Protein AF-0000000076988527 (afdb_homodimer)

Structure (mmCIF, N/CA/C/O backbone):
data_AF-0000000076988527-model_v1
#
loop_
_entity.id
_entity.type
_entity.pdbx_description
1 polymer 'Carbonic anhydrase'
#
loop_
_atom_site.group_PDB
_atom_site.id
_atom_site.type_symbol
_atom_site.label_atom_id
_atom_site.label_alt_id
_atom_site.label_comp_id
_atom_site.label_asym_id
_atom_site.label_entity_id
_atom_site.label_seq_id
_atom_site.pdbx_PDB_ins_code
_atom_site.Cartn_x
_atom_site.Cartn_y
_atom_site.Cartn_z
_atom_site.occupancy
_atom_site.B_iso_or_equiv
_atom_site.auth_seq_id
_atom_site.auth_comp_id
_atom_site.auth_asym_id
_atom_site.auth_atom_id
_atom_site.pdbx_PDB_model_num
ATOM 1 N N . MET A 1 1 ? -34.594 -33.812 32.5 1 20.56 1 MET A N 1
ATOM 2 C CA . MET A 1 1 ? -35.312 -34.75 31.609 1 20.56 1 MET A CA 1
ATOM 3 C C . MET A 1 1 ? -36.406 -34.031 30.828 1 20.56 1 MET A C 1
ATOM 5 O O . MET A 1 1 ? -37.531 -34.5 30.75 1 20.56 1 MET A O 1
ATOM 9 N N . PHE A 1 2 ? -36.219 -32.719 30.531 1 19.53 2 PHE A N 1
ATOM 10 C CA . PHE A 1 2 ? -37.312 -31.797 30.266 1 19.53 2 PHE A CA 1
ATOM 11 C C . PHE A 1 2 ? -37.906 -32.031 28.875 1 19.53 2 PHE A C 1
ATOM 13 O O . PHE A 1 2 ? -37.344 -31.578 27.875 1 19.53 2 PHE A O 1
ATOM 20 N N . LYS A 1 3 ? -38.656 -33.125 28.625 1 19.64 3 LYS A N 1
ATOM 21 C CA . LYS A 1 3 ? -39.031 -33.781 27.391 1 19.64 3 LYS A CA 1
ATOM 22 C C . LYS A 1 3 ? -40.219 -33.094 26.734 1 19.64 3 LYS A C 1
ATOM 24 O O . LYS A 1 3 ? -40.844 -33.656 25.812 1 19.64 3 LYS A O 1
ATOM 29 N N . THR A 1 4 ? -40.438 -31.766 26.969 1 20.11 4 THR A N 1
ATOM 30 C CA . THR A 1 4 ? -41.844 -31.453 26.672 1 20.11 4 THR A CA 1
ATOM 31 C C . THR A 1 4 ? -42.094 -31.594 25.172 1 20.11 4 THR A C 1
ATOM 33 O O . THR A 1 4 ? -41.344 -31.094 24.344 1 20.11 4 THR A O 1
ATOM 36 N N . ASN A 1 5 ? -43.125 -32.281 24.703 1 17.91 5 ASN A N 1
ATOM 37 C CA . ASN A 1 5 ? -43.688 -33.188 23.688 1 17.91 5 ASN A CA 1
ATOM 38 C C . ASN A 1 5 ? -44.469 -32.406 22.609 1 17.91 5 ASN A C 1
ATOM 40 O O . ASN A 1 5 ? -44.562 -32.844 21.469 1 17.91 5 ASN A O 1
ATOM 44 N N . PRO A 1 6 ? -45.188 -31.234 22.797 1 19.89 6 PRO A N 1
ATOM 45 C CA . PRO A 1 6 ? -46.531 -31.516 22.266 1 19.89 6 PRO A CA 1
ATOM 46 C C . PRO A 1 6 ? -46.594 -31.391 20.75 1 19.89 6 PRO A C 1
ATOM 48 O O . PRO A 1 6 ? -45.812 -30.625 20.156 1 19.89 6 PRO A O 1
ATOM 51 N N . VAL A 1 7 ? -47.406 -32.188 20 1 18.95 7 VAL A N 1
ATOM 52 C CA . VAL A 1 7 ? -47.594 -32.875 18.719 1 18.95 7 VAL A CA 1
ATOM 53 C C . VAL A 1 7 ? -48.438 -32 17.797 1 18.95 7 VAL A C 1
ATOM 55 O O . VAL A 1 7 ? -48.188 -31.938 16.594 1 18.95 7 VAL A O 1
ATOM 58 N N . PRO A 1 8 ? -49.469 -31.156 18.234 1 17.61 8 PRO A N 1
ATOM 59 C CA . PRO A 1 8 ? -50.656 -31.609 17.5 1 17.61 8 PRO A CA 1
ATOM 60 C C . PRO A 1 8 ? -50.688 -31.125 16.047 1 17.61 8 PRO A C 1
ATOM 62 O O . PRO A 1 8 ? -50.062 -30.109 15.727 1 17.61 8 PRO A O 1
ATOM 65 N N . ARG A 1 9 ? -51.531 -31.75 15.094 1 17.02 9 ARG A N 1
ATOM 66 C CA . ARG A 1 9 ? -51.781 -32.25 13.75 1 17.02 9 ARG A CA 1
ATOM 67 C C . ARG A 1 9 ? -52.594 -31.266 12.93 1 17.02 9 ARG A C 1
ATOM 69 O O . ARG A 1 9 ? -52.531 -31.25 11.695 1 17.02 9 ARG A O 1
ATOM 76 N N . SER A 1 10 ? -53.5 -30.422 13.484 1 15.53 10 SER A N 1
ATOM 77 C CA . SER A 1 10 ? -54.781 -30.609 12.797 1 15.53 10 SER A CA 1
ATOM 78 C C . SER A 1 10 ? -54.75 -30.016 11.398 1 15.53 10 SER A C 1
ATOM 80 O O . SER A 1 10 ? -53.906 -29.188 11.094 1 15.53 10 SER A O 1
ATOM 82 N N . LEU A 1 11 ? -56.031 -29.688 10.789 1 15.75 11 LEU A N 1
ATOM 83 C CA . LEU A 1 11 ? -56.938 -30.141 9.758 1 15.75 11 LEU A CA 1
ATOM 84 C C . LEU A 1 11 ? -57 -29.172 8.586 1 15.75 11 LEU A C 1
ATOM 86 O O . LEU A 1 11 ? -56.844 -29.562 7.43 1 15.75 11 LEU A O 1
ATOM 90 N N . LEU A 1 12 ? -57.781 -28.031 8.648 1 15.88 12 LEU A N 1
ATOM 91 C CA . LEU A 1 12 ? -59 -28.016 7.848 1 15.88 12 LEU A CA 1
ATOM 92 C C . LEU A 1 12 ? -58.719 -27.484 6.445 1 15.88 12 LEU A C 1
ATOM 94 O O . LEU A 1 12 ? -57.75 -26.75 6.242 1 15.88 12 LEU A O 1
ATOM 98 N N . SER A 1 13 ? -59.812 -27.375 5.578 1 15.33 13 SER A N 1
ATOM 99 C CA . SER A 1 13 ? -60.406 -27.797 4.312 1 15.33 13 SER A CA 1
ATOM 100 C C . SER A 1 13 ? -60.281 -26.703 3.258 1 15.33 13 SER A C 1
ATOM 102 O O . SER A 1 13 ? -59.812 -26.938 2.15 1 15.33 13 SER A O 1
ATOM 104 N N . THR A 1 14 ? -61.188 -25.672 3.287 1 15.52 14 THR A N 1
ATOM 105 C CA . THR A 1 14 ? -62.219 -25.656 2.25 1 15.52 14 THR A CA 1
ATOM 106 C C . THR A 1 14 ? -61.688 -25 0.979 1 15.52 14 THR A C 1
ATOM 108 O O . THR A 1 14 ? -60.688 -24.281 1.014 1 15.52 14 THR A O 1
ATOM 111 N N . ALA A 1 15 ? -62.656 -24.109 0.293 1 15.74 15 ALA A N 1
ATOM 112 C CA . ALA A 1 15 ? -63.438 -24.172 -0.943 1 15.74 15 ALA A CA 1
ATOM 113 C C . ALA A 1 15 ? -62.75 -23.359 -2.053 1 15.74 15 ALA A C 1
ATOM 115 O O . ALA A 1 15 ? -61.938 -22.469 -1.778 1 15.74 15 ALA A O 1
ATOM 116 N N . ARG A 1 16 ? -63.469 -23.203 -3.262 1 14.96 16 ARG A N 1
ATOM 117 C CA . ARG A 1 16 ? -63.469 -23.469 -4.699 1 14.96 16 ARG A CA 1
ATOM 118 C C . ARG A 1 16 ? -63.156 -22.188 -5.477 1 14.96 16 ARG A C 1
ATOM 120 O O . ARG A 1 16 ? -62.469 -22.219 -6.5 1 14.96 16 ARG A O 1
ATOM 127 N N . ILE A 1 17 ? -63.719 -20.969 -5.137 1 16.64 17 ILE A N 1
ATOM 128 C CA . ILE A 1 17 ? -64.562 -20.484 -6.23 1 16.64 17 ILE A CA 1
ATOM 129 C C . ILE A 1 17 ? -63.688 -19.969 -7.363 1 16.64 17 ILE A C 1
ATOM 131 O O . ILE A 1 17 ? -62.656 -19.312 -7.113 1 16.64 17 ILE A O 1
ATOM 135 N N . LEU A 1 18 ? -64.25 -19.969 -8.602 1 15.98 18 LEU A N 1
ATOM 136 C CA . LEU A 1 18 ? -64 -20.172 -10.023 1 15.98 18 LEU A CA 1
ATOM 137 C C . LEU A 1 18 ? -63.594 -18.875 -10.695 1 15.98 18 LEU A C 1
ATOM 139 O O . LEU A 1 18 ? -62.781 -18.875 -11.633 1 15.98 18 LEU A O 1
ATOM 143 N N . SER A 1 19 ? -64.125 -17.703 -10.242 1 15.97 19 SER A N 1
ATOM 144 C CA . SER A 1 19 ? -64.812 -17.062 -11.383 1 15.97 19 SER A CA 1
ATOM 145 C C . SER A 1 19 ? -63.781 -16.609 -12.414 1 15.97 19 SER A C 1
ATOM 147 O O . SER A 1 19 ? -62.594 -16.469 -12.094 1 15.97 19 SER A O 1
ATOM 149 N N . ARG A 1 20 ? -64.375 -15.898 -13.469 1 16.12 20 ARG A N 1
ATOM 150 C CA . ARG A 1 20 ? -64.5 -15.82 -14.922 1 16.12 20 ARG A CA 1
ATOM 151 C C . ARG A 1 20 ? -63.406 -14.914 -15.492 1 16.12 20 ARG A C 1
ATOM 153 O O . ARG A 1 20 ? -62.812 -14.102 -14.766 1 16.12 20 ARG A O 1
ATOM 160 N N . THR A 1 21 ? -63.562 -14.648 -16.75 1 16.36 21 THR A N 1
ATOM 161 C CA . THR A 1 21 ? -62.906 -14.727 -18.047 1 16.36 21 THR A CA 1
ATOM 162 C C . THR A 1 21 ? -62.344 -13.367 -18.453 1 16.36 21 THR A C 1
ATOM 164 O O . THR A 1 21 ? -61.312 -13.289 -19.125 1 16.36 21 THR A O 1
ATOM 167 N N . SER A 1 22 ? -62.938 -12.188 -17.984 1 17.03 22 SER A N 1
ATOM 168 C CA . SER A 1 22 ? -63.219 -11.422 -19.188 1 17.03 22 SER A CA 1
ATOM 169 C C . SER A 1 22 ? -61.938 -10.938 -19.875 1 17.03 22 SER A C 1
ATOM 171 O O . SER A 1 22 ? -60.906 -10.75 -19.203 1 17.03 22 SER A O 1
ATOM 173 N N . SER A 1 23 ? -62.125 -10.547 -21.156 1 16.53 23 SER A N 1
ATOM 174 C CA . SER A 1 23 ? -61.5 -10.602 -22.484 1 16.53 23 SER A CA 1
ATOM 175 C C . SER A 1 23 ? -60.594 -9.422 -22.719 1 16.53 23 SER A C 1
ATOM 177 O O . SER A 1 23 ? -59.5 -9.578 -23.25 1 16.53 23 SER A O 1
ATOM 179 N N . SER A 1 24 ? -61 -8.117 -22.484 1 18.42 24 SER A N 1
ATOM 180 C CA . SER A 1 24 ? -61 -7.355 -23.734 1 18.42 24 SER A CA 1
ATOM 181 C C . SER A 1 24 ? -59.594 -6.898 -24.094 1 18.42 24 SER A C 1
ATOM 183 O O . SER A 1 24 ? -58.75 -6.754 -23.219 1 18.42 24 SER A O 1
ATOM 185 N N . SER A 1 25 ? -59.344 -6.703 -25.422 1 18.23 25 SER A N 1
ATOM 186 C CA . SER A 1 25 ? -58.281 -6.727 -26.422 1 18.23 25 SER A CA 1
ATOM 187 C C . SER A 1 25 ? -57.531 -5.395 -26.484 1 18.23 25 SER A C 1
ATOM 189 O O . SER A 1 25 ? -56.531 -5.266 -27.172 1 18.23 25 SER A O 1
ATOM 191 N N . PRO A 1 26 ? -57.625 -4.457 -25.516 1 19.92 26 PRO A N 1
ATOM 192 C CA . PRO A 1 26 ? -57.469 -3.225 -26.297 1 19.92 26 PRO A CA 1
ATOM 193 C C . PRO A 1 26 ? -56.156 -3.174 -27.078 1 19.92 26 PRO A C 1
ATOM 195 O O . PRO A 1 26 ? -55.188 -3.855 -26.734 1 19.92 26 PRO A O 1
ATOM 198 N N . SER A 1 27 ? -56.25 -2.346 -28.219 1 18.64 27 SER A N 1
ATOM 199 C CA . SER A 1 27 ? -55.594 -2.068 -29.484 1 18.64 27 SER A CA 1
ATOM 200 C C . SER A 1 27 ? -54.219 -1.426 -29.266 1 18.64 27 SER A C 1
ATOM 202 O O . SER A 1 27 ? -53.969 -0.836 -28.219 1 18.64 27 SER A O 1
ATOM 204 N N . THR A 1 28 ? -53.344 -1.583 -30.312 1 19.73 28 THR A N 1
ATOM 205 C CA . THR A 1 28 ? -51.938 -1.658 -30.688 1 19.73 28 THR A CA 1
ATOM 206 C C . THR A 1 28 ? -51.375 -0.263 -30.906 1 19.73 28 THR A C 1
ATOM 208 O O . THR A 1 28 ? -50.156 -0.102 -31.062 1 19.73 28 THR A O 1
ATOM 211 N N . THR A 1 29 ? -52 0.933 -30.516 1 20.11 29 THR A N 1
ATOM 212 C CA . THR A 1 29 ? -51.594 1.941 -31.469 1 20.11 29 THR A CA 1
ATOM 213 C C . THR A 1 29 ? -50.094 2.182 -31.375 1 20.11 29 THR A C 1
ATOM 215 O O . THR A 1 29 ? -49.562 2.355 -30.281 1 20.11 29 THR A O 1
ATOM 218 N N . THR A 1 30 ? -49.375 1.992 -32.5 1 20.31 30 THR A N 1
ATOM 219 C CA . THR A 1 30 ? -47.969 1.9 -32.906 1 20.31 30 THR A CA 1
ATOM 220 C C . THR A 1 30 ? -47.312 3.283 -32.938 1 20.31 30 THR A C 1
ATOM 222 O O . THR A 1 30 ? -46.094 3.404 -33.125 1 20.31 30 THR A O 1
ATOM 225 N N . SER A 1 31 ? -47.656 4.312 -32.125 1 19.98 31 SER A N 1
ATOM 226 C CA . SER A 1 31 ? -47.188 5.562 -32.719 1 19.98 31 SER A CA 1
ATOM 227 C C . SER A 1 31 ? -45.688 5.539 -32.969 1 19.98 31 SER A C 1
ATOM 229 O O . SER A 1 31 ? -44.938 4.977 -32.156 1 19.98 31 SER A O 1
ATOM 231 N N . PRO A 1 32 ? -45.188 5.957 -34.219 1 21.27 32 PRO A N 1
ATOM 232 C CA . PRO A 1 32 ? -43.906 5.879 -34.938 1 21.27 32 PRO A CA 1
ATOM 233 C C . PRO A 1 32 ? -42.844 6.828 -34.375 1 21.27 32 PRO A C 1
ATOM 235 O O . PRO A 1 32 ? -41.688 6.742 -34.75 1 21.27 32 PRO A O 1
ATOM 238 N N . PHE A 1 33 ? -43 7.695 -33.375 1 21.27 33 PHE A N 1
ATOM 239 C CA . PHE A 1 33 ? -42.25 8.938 -33.562 1 21.27 33 PHE A CA 1
ATOM 240 C C . PHE A 1 33 ? -40.75 8.68 -33.5 1 21.27 33 PHE A C 1
ATOM 242 O O . PHE A 1 33 ? -40.219 8.289 -32.438 1 21.27 33 PHE A O 1
ATOM 249 N N . LEU A 1 34 ? -40.094 8.367 -34.625 1 21.02 34 LEU A N 1
ATOM 250 C CA . LEU A 1 34 ? -38.656 8.086 -34.812 1 21.02 34 LEU A CA 1
ATOM 251 C C . LEU A 1 34 ? -37.812 9.336 -34.562 1 21.02 34 LEU A C 1
ATOM 253 O O . LEU A 1 34 ? -36.719 9.469 -35.125 1 21.02 34 LEU A O 1
ATOM 257 N N . SER A 1 35 ? -38.25 10.43 -33.875 1 20.62 35 SER A N 1
ATOM 258 C CA . SER A 1 35 ? -37.531 11.641 -34.25 1 20.62 35 SER A CA 1
ATOM 259 C C . SER A 1 35 ? -36.031 11.461 -34.094 1 20.62 35 SER A C 1
ATOM 261 O O . SER A 1 35 ? -35.594 10.57 -33.344 1 20.62 35 SER A O 1
ATOM 263 N N . CYS A 1 36 ? -35.188 12.391 -34.875 1 22.78 36 CYS A N 1
ATOM 264 C CA . CYS A 1 36 ? -33.875 12.703 -35.438 1 22.78 36 CYS A CA 1
ATOM 265 C C . CYS A 1 36 ? -32.906 13.07 -34.344 1 22.78 36 CYS A C 1
ATOM 267 O O . CYS A 1 36 ? -33.094 14.055 -33.625 1 22.78 36 CYS A O 1
ATOM 269 N N . ILE A 1 37 ? -32.375 12.195 -33.562 1 22.66 37 ILE A N 1
ATOM 270 C CA . ILE A 1 37 ? -31.438 12.578 -32.531 1 22.66 37 ILE A CA 1
ATOM 271 C C . ILE A 1 37 ? -30.25 13.312 -33.156 1 22.66 37 ILE A C 1
ATOM 273 O O . ILE A 1 37 ? -29.625 12.797 -34.094 1 22.66 37 ILE A O 1
ATOM 277 N N . PRO A 1 38 ? -30.312 14.703 -33.188 1 23.66 38 PRO A N 1
ATOM 278 C CA . PRO A 1 38 ? -29.203 15.445 -33.781 1 23.66 38 PRO A CA 1
ATOM 279 C C . PRO A 1 38 ? -27.844 14.922 -33.344 1 23.66 38 PRO A C 1
ATOM 281 O O . PRO A 1 38 ? -27.719 14.352 -32.25 1 23.66 38 PRO A O 1
ATOM 284 N N . HIS A 1 39 ? -26.984 14.594 -34.344 1 24.59 39 HIS A N 1
ATOM 285 C CA . HIS A 1 39 ? -25.609 14.148 -34.25 1 24.59 39 HIS A CA 1
ATOM 286 C C . HIS A 1 39 ? -24.719 15.188 -33.562 1 24.59 39 HIS A C 1
ATOM 288 O O . HIS A 1 39 ? -24.578 16.297 -34.062 1 24.59 39 HIS A O 1
ATOM 294 N N . VAL A 1 40 ? -24.953 15.461 -32.281 1 21.66 40 VAL A N 1
ATOM 295 C CA . VAL A 1 40 ? -24 16.391 -31.688 1 21.66 40 VAL A CA 1
ATOM 296 C C . VAL A 1 40 ? -22.578 16 -32.062 1 21.66 40 VAL A C 1
ATOM 298 O O . VAL A 1 40 ? -22.156 14.859 -31.828 1 21.66 40 VAL A O 1
ATOM 301 N N . VAL A 1 41 ? -22 16.719 -33.062 1 22.09 41 VAL A N 1
ATOM 302 C CA . VAL A 1 41 ? -20.594 16.688 -33.469 1 22.09 41 VAL A CA 1
ATOM 303 C C . VAL A 1 41 ? -19.688 16.953 -32.281 1 22.09 41 VAL A C 1
ATOM 305 O O . VAL A 1 41 ? -19.781 18.016 -31.641 1 22.09 41 VAL A O 1
ATOM 308 N N . HIS A 1 42 ? -19.453 15.969 -31.453 1 22.38 42 HIS A N 1
ATOM 309 C CA .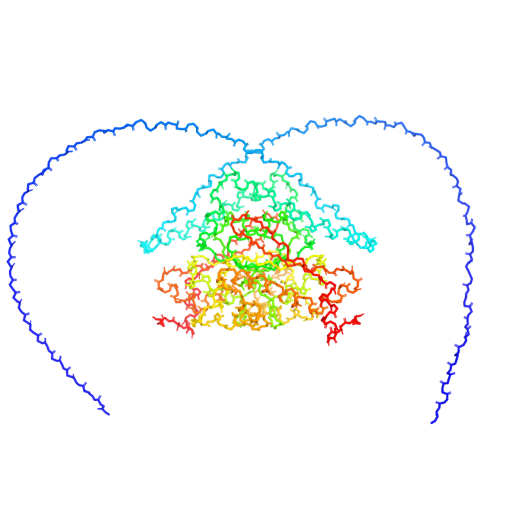 HIS A 1 42 ? -18.484 16.109 -30.375 1 22.38 42 HIS A CA 1
ATOM 310 C C . HIS A 1 42 ? -17.141 16.625 -30.922 1 22.38 42 HIS A C 1
ATOM 312 O O . HIS A 1 42 ? -16.562 16 -31.812 1 22.38 42 HIS A O 1
ATOM 318 N N . ARG A 1 43 ? -16.984 17.969 -30.969 1 21.81 43 ARG A N 1
ATOM 319 C CA . ARG A 1 43 ? -15.664 18.547 -31.219 1 21.81 43 ARG A CA 1
ATOM 320 C C . ARG A 1 43 ? -14.594 17.875 -30.375 1 21.81 43 ARG A C 1
ATOM 322 O O . ARG A 1 43 ? -14.75 17.766 -29.156 1 21.81 43 ARG A O 1
ATOM 329 N N . GLN A 1 44 ? -13.82 17.062 -30.969 1 22.45 44 GLN A N 1
ATOM 330 C CA . GLN A 1 44 ? -12.633 16.375 -30.453 1 22.45 44 GLN A CA 1
ATOM 331 C C . GLN A 1 44 ? -11.617 17.391 -29.922 1 22.45 44 GLN A C 1
ATOM 333 O O . GLN A 1 44 ? -10.992 18.109 -30.688 1 22.45 44 GLN A O 1
ATOM 338 N N . GLN A 1 45 ? -11.969 18.25 -28.969 1 22.39 45 GLN A N 1
ATOM 339 C CA . GLN A 1 45 ? -10.828 19.062 -28.531 1 22.39 45 GLN A CA 1
ATOM 340 C C . GLN A 1 45 ? -9.633 18.172 -28.203 1 22.39 45 GLN A C 1
ATOM 342 O O . GLN A 1 45 ? -9.758 17.188 -27.469 1 22.39 45 GLN A O 1
ATOM 347 N N . THR A 1 46 ? -8.641 18.188 -29 1 24.95 46 THR A N 1
ATOM 348 C CA . THR A 1 46 ? -7.273 17.688 -28.906 1 24.95 46 THR A CA 1
ATOM 349 C C . THR A 1 46 ? -6.625 18.141 -27.594 1 24.95 46 THR A C 1
ATOM 351 O O . THR A 1 46 ? -6.414 19.344 -27.375 1 24.95 46 THR A O 1
ATOM 354 N N . LEU A 1 47 ? -7.145 17.625 -26.5 1 25.34 47 LEU A N 1
ATOM 355 C CA . LEU A 1 47 ? -6.328 17.953 -25.344 1 25.34 47 LEU A CA 1
ATOM 356 C C . LEU A 1 47 ? -4.852 17.688 -25.625 1 25.34 47 LEU A C 1
ATOM 358 O O . LEU A 1 47 ? -4.48 16.594 -26.031 1 25.34 47 LEU A O 1
ATOM 362 N N . SER A 1 48 ? -4.145 18.688 -25.984 1 24.34 48 SER A N 1
ATOM 363 C CA . SER A 1 48 ? -2.691 18.797 -26.047 1 24.34 48 SER A CA 1
ATOM 364 C C . SER A 1 48 ? -2.037 18.219 -24.797 1 24.34 48 SER A C 1
ATOM 366 O O . SER A 1 48 ? -2.215 18.766 -23.703 1 24.34 48 SER A O 1
ATOM 368 N N . PHE A 1 49 ? -2.127 16.906 -24.719 1 25.88 49 PHE A N 1
ATOM 369 C CA . PHE A 1 49 ? -1.249 16.375 -23.672 1 25.88 49 PHE A CA 1
ATOM 370 C C . PHE A 1 49 ? 0.175 16.891 -23.859 1 25.88 49 PHE A C 1
ATOM 372 O O . PHE A 1 49 ? 0.765 16.734 -24.938 1 25.88 49 PHE A O 1
ATOM 379 N N . SER A 1 50 ? 0.59 17.891 -23.266 1 25.41 50 SER A N 1
ATOM 380 C CA . SER A 1 50 ? 1.979 18.344 -23.203 1 25.41 50 SER A CA 1
ATOM 381 C C . SER A 1 50 ? 2.928 17.172 -22.984 1 25.41 50 SER A C 1
ATOM 383 O O . SER A 1 50 ? 2.631 16.25 -22.219 1 25.41 50 SER A O 1
ATOM 385 N N . LYS A 1 51 ? 3.664 16.828 -24.016 1 27.27 51 LYS A N 1
ATOM 386 C CA . LYS A 1 51 ? 4.852 15.977 -24.016 1 27.27 51 LYS A CA 1
ATOM 387 C C . LYS A 1 51 ? 5.652 16.141 -22.734 1 27.27 51 LYS A C 1
ATOM 389 O O . LYS A 1 51 ? 6.332 17.141 -22.531 1 27.27 51 LYS A O 1
ATOM 394 N N . VAL A 1 52 ? 5.133 15.688 -21.656 1 26.42 52 VAL A N 1
ATOM 395 C CA . VAL A 1 52 ? 6.082 15.594 -20.562 1 26.42 52 VAL A CA 1
ATOM 396 C C . VAL A 1 52 ? 7.336 14.852 -21.016 1 26.42 52 VAL A C 1
ATOM 398 O O . VAL A 1 52 ? 7.258 13.703 -21.453 1 26.42 52 VAL A O 1
ATOM 401 N N . THR A 1 53 ? 8.297 15.477 -21.531 1 27.44 53 THR A N 1
ATOM 402 C CA . THR A 1 53 ? 9.664 15.023 -21.766 1 27.44 53 THR A CA 1
ATOM 403 C C . THR A 1 53 ? 10.102 14.047 -20.672 1 27.44 53 THR A C 1
ATOM 405 O O . THR A 1 53 ? 10.031 14.359 -19.484 1 27.44 53 THR A O 1
ATOM 408 N N . THR A 1 54 ? 9.875 12.828 -20.969 1 29.88 54 THR A N 1
ATOM 409 C CA . THR A 1 54 ? 10.422 11.773 -20.125 1 29.88 54 THR A CA 1
ATOM 410 C C . THR A 1 54 ? 11.898 12.023 -19.828 1 29.88 54 THR A C 1
ATOM 412 O O . THR A 1 54 ? 12.75 11.812 -20.688 1 29.88 54 THR A O 1
ATOM 415 N N . LYS A 1 55 ? 12.242 13.094 -19.281 1 32.44 55 LYS A N 1
ATOM 416 C CA . LYS A 1 55 ? 13.633 13.18 -18.828 1 32.44 55 LYS A CA 1
ATOM 417 C C . LYS A 1 55 ? 14.094 11.859 -18.219 1 32.44 55 LYS A C 1
ATOM 419 O O . LYS A 1 55 ? 13.445 11.328 -17.312 1 32.44 55 LYS A O 1
ATOM 424 N N . ARG A 1 56 ? 14.812 11.07 -18.953 1 31.75 56 ARG A N 1
ATOM 425 C CA . ARG A 1 56 ? 15.523 9.844 -18.609 1 31.75 56 ARG A CA 1
ATOM 426 C C . ARG A 1 56 ? 16.031 9.898 -17.172 1 31.75 56 ARG A C 1
ATOM 428 O O . ARG A 1 56 ? 16.531 10.938 -16.719 1 31.75 56 ARG A O 1
ATOM 435 N N . ILE A 1 57 ? 15.555 9.055 -16.328 1 35.75 57 ILE A N 1
ATOM 436 C CA . ILE A 1 57 ? 15.992 8.75 -14.977 1 35.75 57 ILE A CA 1
ATOM 437 C C . ILE A 1 57 ? 17.516 8.656 -14.93 1 35.75 57 ILE A C 1
ATOM 439 O O . ILE A 1 57 ? 18.094 8.328 -13.891 1 35.75 57 ILE A O 1
ATOM 443 N N . VAL A 1 58 ? 18.219 8.672 -16.031 1 36.75 58 VAL A N 1
ATOM 444 C CA . VAL A 1 58 ? 19.625 8.273 -15.984 1 36.75 58 VAL A CA 1
ATOM 445 C C . VAL A 1 58 ? 20.406 9.258 -15.133 1 36.75 58 VAL A C 1
ATOM 447 O O . VAL A 1 58 ? 21.406 8.883 -14.516 1 36.75 58 VAL A O 1
ATOM 450 N N . ASP A 1 59 ? 20.281 10.508 -15.352 1 40 59 ASP A N 1
ATOM 451 C CA . ASP A 1 59 ? 21.375 11.289 -14.789 1 40 59 ASP A CA 1
ATOM 452 C C . ASP A 1 59 ? 21.094 11.656 -13.336 1 40 59 ASP A C 1
ATOM 454 O O . ASP A 1 59 ? 20.656 12.773 -13.039 1 40 59 ASP A O 1
ATOM 458 N N . GLN A 1 60 ? 20.547 10.672 -12.609 1 48.66 60 GLN A N 1
ATOM 459 C CA . GLN A 1 60 ? 20.5 11.086 -11.211 1 48.66 60 GLN A CA 1
ATOM 460 C C . GLN A 1 60 ? 21.875 11.523 -10.711 1 48.66 60 GLN A C 1
ATOM 462 O O . GLN A 1 60 ? 22.875 10.844 -10.961 1 48.66 60 GLN A O 1
ATOM 467 N N . PRO A 1 61 ? 22 12.703 -10.484 1 51.44 61 PRO A N 1
ATOM 468 C CA . PRO A 1 61 ? 23.312 13.07 -9.938 1 51.44 61 PRO A CA 1
ATOM 469 C C . PRO A 1 61 ? 23.797 12.109 -8.859 1 51.44 61 PRO A C 1
ATOM 471 O O . PRO A 1 61 ? 22.984 11.523 -8.141 1 51.44 61 PRO A O 1
ATOM 474 N N . ASP A 1 62 ? 24.953 11.555 -9.055 1 57 62 ASP A N 1
ATOM 475 C CA . ASP A 1 62 ? 25.609 10.75 -8.031 1 57 62 ASP A CA 1
ATOM 476 C C . ASP A 1 62 ? 25.594 11.453 -6.676 1 57 62 ASP A C 1
ATOM 478 O O . ASP A 1 62 ? 26.5 12.242 -6.371 1 57 62 ASP A O 1
ATOM 482 N N . TRP A 1 63 ? 24.5 11.422 -5.969 1 57.72 63 TRP A N 1
ATOM 483 C CA . TRP A 1 63 ? 24.312 12.117 -4.699 1 57.72 63 TRP A CA 1
ATOM 484 C C . TRP A 1 63 ? 25.406 11.719 -3.701 1 57.72 63 TRP A C 1
ATOM 486 O O . TRP A 1 63 ? 25.672 12.453 -2.742 1 57.72 63 TRP A O 1
ATOM 496 N N . ARG A 1 64 ? 26.078 10.648 -3.943 1 57.06 64 ARG A N 1
ATOM 497 C CA . ARG A 1 64 ? 27.141 10.211 -3.045 1 57.06 64 ARG A CA 1
ATOM 498 C C . ARG A 1 64 ? 28.297 11.211 -3.049 1 57.06 64 ARG A C 1
ATOM 500 O O . ARG A 1 64 ? 29.094 11.242 -2.109 1 57.06 64 ARG A O 1
ATOM 507 N N . LYS A 1 65 ? 28.25 12.023 -4.039 1 64.06 65 LYS A N 1
ATOM 508 C CA . LYS A 1 65 ? 29.375 12.945 -4.16 1 64.06 65 LYS A CA 1
ATOM 509 C C . LYS A 1 65 ? 28.938 14.383 -3.898 1 64.06 65 LYS A C 1
ATOM 511 O O . LYS A 1 65 ? 29.719 15.32 -4.082 1 64.06 65 LYS A O 1
ATOM 516 N N . MET A 1 66 ? 27.672 14.477 -3.545 1 67.75 66 MET A N 1
ATOM 517 C CA . MET A 1 66 ? 27.172 15.836 -3.395 1 67.75 66 MET A CA 1
ATOM 518 C C . MET A 1 66 ? 27.516 16.406 -2.02 1 67.75 66 MET A C 1
ATOM 520 O O . MET A 1 66 ? 27.406 15.695 -1.014 1 67.75 66 MET A O 1
ATOM 524 N N . GLU A 1 67 ? 28.047 17.594 -2.064 1 72.25 67 GLU A N 1
ATOM 525 C CA . GLU A 1 67 ? 28.25 18.328 -0.816 1 72.25 67 GLU A CA 1
ATOM 526 C C . GLU A 1 67 ? 26.922 18.594 -0.113 1 72.25 67 GLU A C 1
ATOM 528 O O . GLU A 1 67 ? 25.859 18.547 -0.738 1 72.25 67 GLU A O 1
ATOM 533 N N . LYS A 1 68 ? 26.984 18.812 1.134 1 74.12 68 LYS A N 1
ATOM 534 C CA . LYS A 1 68 ? 25.812 19 1.991 1 74.12 68 LYS A CA 1
ATOM 535 C C . LYS A 1 68 ? 24.859 20.031 1.415 1 74.12 68 LYS A C 1
ATOM 537 O O . LYS A 1 68 ? 23.641 19.812 1.356 1 74.12 68 LYS A O 1
ATOM 542 N N . GLN A 1 69 ? 25.391 21.141 1.025 1 73.5 69 GLN A N 1
ATOM 543 C CA . GLN A 1 69 ? 24.562 22.219 0.497 1 73.5 69 GLN A CA 1
ATOM 544 C C . GLN A 1 69 ? 23.875 21.812 -0.799 1 73.5 69 GLN A C 1
ATOM 546 O O . GLN A 1 69 ? 22.719 22.172 -1.036 1 73.5 69 GLN A O 1
ATOM 551 N N . ASP A 1 70 ? 24.516 21 -1.489 1 80.38 70 ASP A N 1
ATOM 552 C CA . ASP A 1 70 ? 23.969 20.516 -2.752 1 80.38 70 ASP A CA 1
ATOM 553 C C . ASP A 1 70 ? 22.844 19.5 -2.514 1 80.38 70 ASP A C 1
ATOM 555 O O . ASP A 1 70 ? 21.844 19.5 -3.23 1 80.38 70 ASP A O 1
ATOM 559 N N . MET A 1 71 ? 23 18.859 -1.421 1 82.88 71 MET A N 1
ATOM 560 C CA . MET A 1 71 ? 21.984 17.875 -1.081 1 82.88 71 MET A CA 1
ATOM 561 C C . MET A 1 71 ? 20.703 18.562 -0.624 1 82.88 71 MET A C 1
ATOM 563 O O . MET A 1 71 ? 19.594 18.172 -1.037 1 82.88 71 MET A O 1
ATOM 567 N N . GLU A 1 72 ? 20.859 19.578 0.176 1 84 72 GLU A N 1
ATOM 568 C CA . GLU A 1 72 ? 19.719 20.328 0.666 1 84 72 GLU A CA 1
ATOM 569 C C . GLU A 1 72 ? 18.938 20.953 -0.486 1 84 72 GLU A C 1
ATOM 571 O O . GLU A 1 72 ? 17.703 20.922 -0.501 1 84 72 GLU A O 1
ATOM 576 N N . LYS A 1 73 ? 19.656 21.5 -1.359 1 84.62 73 LYS A N 1
ATOM 577 C CA . LYS A 1 73 ? 19.031 22.109 -2.535 1 84.62 73 LYS A CA 1
ATOM 578 C C . LYS A 1 73 ? 18.328 21.062 -3.385 1 84.62 73 LYS A C 1
ATOM 580 O O . LYS A 1 73 ? 17.203 21.281 -3.857 1 84.62 73 LYS A O 1
ATOM 585 N N . TYR A 1 74 ? 18.969 20 -3.506 1 84.5 74 TYR A N 1
ATOM 586 C CA . TYR A 1 74 ? 18.391 18.891 -4.277 1 84.5 74 TYR A CA 1
ATOM 587 C C . TYR A 1 74 ? 17.094 18.406 -3.646 1 84.5 74 TYR A C 1
ATOM 589 O O . TYR A 1 74 ? 16.094 18.219 -4.34 1 84.5 74 TYR A O 1
ATOM 597 N N . LEU A 1 75 ? 17.109 18.281 -2.406 1 86.31 75 LEU A N 1
ATOM 598 C CA . LEU A 1 75 ? 15.945 17.797 -1.684 1 86.31 75 LEU A CA 1
ATOM 599 C C . LEU A 1 75 ? 14.789 18.781 -1.79 1 86.31 75 LEU A C 1
ATOM 601 O O . LEU A 1 75 ? 13.633 18.391 -1.965 1 86.31 75 LEU A O 1
ATOM 605 N N . LYS A 1 76 ? 15.109 20 -1.729 1 87.62 76 LYS A N 1
ATOM 606 C CA . LYS A 1 76 ? 14.086 21.031 -1.866 1 87.62 76 LYS A CA 1
ATOM 607 C C . LYS A 1 76 ? 13.5 21.047 -3.277 1 87.62 76 LYS A C 1
ATOM 609 O O . LYS A 1 76 ? 12.281 21.141 -3.451 1 87.62 76 LYS A O 1
ATOM 614 N N . GLN A 1 77 ? 14.305 20.875 -4.223 1 86.56 77 GLN A N 1
ATOM 615 C CA . GLN A 1 77 ? 13.883 20.906 -5.617 1 86.56 77 GLN A CA 1
ATOM 616 C C . GLN A 1 77 ? 12.992 19.703 -5.949 1 86.56 77 GLN A C 1
ATOM 618 O O . GLN A 1 77 ? 11.977 19.844 -6.633 1 86.56 77 GLN A O 1
ATOM 623 N N . THR A 1 78 ? 13.422 18.609 -5.477 1 87.12 78 THR A N 1
ATOM 624 C CA . THR A 1 78 ? 12.656 17.406 -5.766 1 87.12 78 THR A CA 1
ATOM 625 C C . THR A 1 78 ? 11.312 17.422 -5.039 1 87.12 78 THR A C 1
ATOM 627 O O . THR A 1 78 ? 10.305 16.938 -5.562 1 87.12 78 THR A O 1
ATOM 630 N N . HIS A 1 79 ? 11.289 18.047 -3.922 1 89.75 79 HIS A N 1
ATOM 631 C CA . HIS A 1 79 ? 10.039 18.25 -3.191 1 89.75 79 HIS A CA 1
ATOM 632 C C . HIS A 1 79 ? 9.117 19.203 -3.938 1 89.75 79 HIS A C 1
ATOM 634 O O . HIS A 1 79 ? 7.938 18.906 -4.137 1 89.75 79 HIS A O 1
ATOM 640 N N . ASP A 1 80 ? 9.648 20.297 -4.43 1 91.69 80 ASP A N 1
ATOM 641 C CA . ASP A 1 80 ? 8.867 21.312 -5.125 1 91.69 80 ASP A CA 1
ATOM 642 C C . ASP A 1 80 ? 8.312 20.766 -6.441 1 91.69 80 ASP A C 1
ATOM 644 O O . ASP A 1 80 ? 7.207 21.141 -6.852 1 91.69 80 ASP A O 1
ATOM 648 N N . ARG A 1 81 ? 9.062 19.953 -7.02 1 91.44 81 ARG A N 1
ATOM 649 C CA . ARG A 1 81 ? 8.664 19.375 -8.297 1 91.44 81 ARG A CA 1
ATOM 650 C C . ARG A 1 81 ? 7.367 18.594 -8.156 1 91.44 81 ARG A C 1
ATOM 652 O O . ARG A 1 81 ? 6.527 18.594 -9.055 1 91.44 81 ARG A O 1
ATOM 659 N N . VAL A 1 82 ? 7.207 17.922 -7.082 1 93 82 VAL A N 1
ATOM 660 C CA . VAL A 1 82 ? 6.012 17.125 -6.852 1 93 82 VAL A CA 1
ATOM 661 C C . VAL A 1 82 ? 4.781 18.016 -6.781 1 93 82 VAL A C 1
ATOM 663 O O . VAL A 1 82 ? 3.752 17.719 -7.391 1 93 82 VAL A O 1
ATOM 666 N N . PHE A 1 83 ? 4.906 19.141 -6.109 1 94.56 83 PHE A N 1
ATOM 667 C CA . PHE A 1 83 ? 3.766 20.031 -5.922 1 94.56 83 PHE A CA 1
ATOM 668 C C . PHE A 1 83 ? 3.436 20.766 -7.219 1 94.56 83 PHE A C 1
ATOM 670 O O . PHE A 1 83 ? 2.266 21.016 -7.512 1 94.56 83 PHE A O 1
ATOM 677 N N . GLU A 1 84 ? 4.469 21.094 -7.934 1 94.19 84 GLU A N 1
ATOM 678 C CA . GLU A 1 84 ? 4.242 21.703 -9.242 1 94.19 84 GLU A CA 1
ATOM 679 C C . GLU A 1 84 ? 3.49 20.75 -10.164 1 94.19 84 GLU A C 1
ATOM 681 O O . GLU A 1 84 ? 2.545 21.156 -10.852 1 94.19 84 GLU A O 1
ATOM 686 N N . HIS A 1 85 ? 3.914 19.562 -10.109 1 94.19 85 HIS A N 1
ATOM 687 C CA . HIS A 1 85 ? 3.227 18.547 -10.914 1 94.19 85 HIS A CA 1
ATOM 688 C C . HIS A 1 85 ? 1.782 18.375 -10.453 1 94.19 85 HIS A C 1
ATOM 690 O O . HIS A 1 85 ? 0.872 18.281 -11.281 1 94.19 85 HIS A O 1
ATOM 696 N N . ASN A 1 86 ? 1.585 18.281 -9.219 1 95.44 86 ASN A N 1
ATOM 697 C CA . ASN A 1 86 ? 0.248 18.078 -8.672 1 95.44 86 ASN A CA 1
ATOM 698 C C . ASN A 1 86 ? -0.71 19.188 -9.102 1 95.44 86 ASN A C 1
ATOM 700 O O . ASN A 1 86 ? -1.848 18.906 -9.484 1 95.44 86 ASN A O 1
ATOM 704 N N . LYS A 1 87 ? -0.257 20.375 -9.031 1 95.38 87 LYS A N 1
ATOM 705 C CA . LYS A 1 87 ? -1.081 21.5 -9.43 1 95.38 87 LYS A CA 1
ATOM 706 C C . LYS A 1 87 ? -1.475 21.406 -10.906 1 95.38 87 LYS A C 1
ATOM 708 O O . LYS A 1 87 ? -2.635 21.625 -11.258 1 95.38 87 LYS A O 1
ATOM 713 N N . ARG A 1 88 ? -0.566 21.016 -11.695 1 94.88 88 ARG A N 1
ATOM 714 C CA . ARG A 1 88 ? -0.822 20.875 -13.125 1 94.88 88 ARG A CA 1
ATOM 715 C C . ARG A 1 88 ? -1.787 19.719 -13.383 1 94.88 88 ARG A C 1
ATOM 717 O O . ARG A 1 88 ? -2.693 19.828 -14.211 1 94.88 88 ARG A O 1
ATOM 724 N N . TRP A 1 89 ? -1.503 18.625 -12.727 1 92.19 89 TRP A N 1
ATOM 725 C CA . TRP A 1 89 ? -2.363 17.453 -12.859 1 92.19 89 TRP A CA 1
ATOM 726 C C . TRP A 1 89 ? -3.807 17.797 -12.5 1 92.19 89 TRP A C 1
ATOM 728 O O . TRP A 1 89 ? -4.734 17.438 -13.234 1 92.19 89 TRP A O 1
ATOM 738 N N . ALA A 1 90 ? -3.994 18.469 -11.422 1 94 90 ALA A N 1
ATOM 739 C CA . ALA A 1 90 ? -5.332 18.828 -10.961 1 94 90 ALA A CA 1
ATOM 740 C C . ALA A 1 90 ? -6.039 19.719 -11.977 1 94 90 ALA A C 1
ATOM 742 O O . ALA A 1 90 ? -7.219 19.516 -12.273 1 94 90 ALA A O 1
ATOM 743 N N . GLU A 1 91 ? -5.289 20.656 -12.445 1 94.62 91 GLU A N 1
ATOM 744 C CA . GLU A 1 91 ? -5.844 21.562 -13.438 1 94.62 91 GLU A CA 1
ATOM 745 C C . GLU A 1 91 ? -6.246 20.812 -14.703 1 94.62 91 GLU A C 1
ATOM 747 O O . GLU A 1 91 ? -7.305 21.078 -15.281 1 94.62 91 GLU A O 1
ATOM 752 N N . GLU A 1 92 ? -5.422 19.922 -15.086 1 93.38 92 GLU A N 1
ATOM 753 C CA . GLU A 1 92 ? -5.68 19.141 -16.297 1 93.38 92 GLU A CA 1
ATOM 754 C C . GLU A 1 92 ? -6.91 18.25 -16.125 1 93.38 92 GLU A C 1
ATOM 756 O O . GLU A 1 92 ? -7.723 18.125 -17.047 1 93.38 92 GLU A O 1
ATOM 761 N N . LYS A 1 93 ? -7.031 17.641 -15.008 1 91.06 93 LYS A N 1
ATOM 762 C CA . LYS A 1 93 ? -8.18 16.766 -14.75 1 91.06 93 LYS A CA 1
ATOM 763 C C . LYS A 1 93 ? -9.477 17.578 -14.742 1 91.06 93 LYS A C 1
ATOM 765 O O . LYS A 1 93 ? -10.492 17.125 -15.289 1 91.06 93 LYS A O 1
ATOM 770 N N . LYS A 1 94 ? -9.398 18.719 -14.125 1 91.88 94 LYS A N 1
ATOM 771 C CA . LYS A 1 94 ? -10.578 19.578 -14.078 1 91.88 94 LYS A CA 1
ATOM 772 C C . LYS A 1 94 ? -10.977 20.047 -15.477 1 91.88 94 LYS A C 1
ATOM 774 O O . LYS A 1 94 ? -12.164 20.141 -15.789 1 91.88 94 LYS A O 1
ATOM 779 N N . LYS A 1 95 ? -9.992 20.297 -16.266 1 93.81 95 LYS A N 1
ATOM 780 C CA . LYS A 1 95 ? -10.242 20.719 -17.641 1 93.81 95 LYS A CA 1
ATOM 781 C C . LYS A 1 95 ? -10.836 19.594 -18.469 1 93.81 95 LYS A C 1
ATOM 783 O O . LYS A 1 95 ? -11.727 19.812 -19.297 1 93.81 95 LYS A O 1
ATOM 788 N N . GLN A 1 96 ? -10.344 18.422 -18.219 1 91.88 96 GLN A N 1
ATOM 789 C CA . GLN A 1 96 ? -10.812 17.266 -18.969 1 91.88 96 GLN A CA 1
ATOM 790 C C . GLN A 1 96 ? -12.227 16.875 -18.547 1 91.88 96 GLN A C 1
ATOM 792 O O . GLN A 1 96 ? -13.047 16.5 -19.391 1 91.88 96 GLN A O 1
ATOM 797 N N . ASP A 1 97 ? -12.438 16.922 -17.266 1 92.31 97 ASP A N 1
ATOM 798 C CA . ASP A 1 97 ? -13.75 16.594 -16.688 1 92.31 97 ASP A CA 1
ATOM 799 C C . ASP A 1 97 ? -14.062 17.484 -15.492 1 92.31 97 ASP A C 1
ATOM 801 O O . ASP A 1 97 ? -13.617 17.203 -14.375 1 92.31 97 ASP A O 1
ATOM 805 N N . PRO A 1 98 ? -14.891 18.422 -15.672 1 91.44 98 PRO A N 1
ATOM 806 C CA . PRO A 1 98 ? -15.203 19.359 -14.586 1 91.44 98 PRO A CA 1
ATOM 807 C C . PRO A 1 98 ? -15.82 18.672 -13.375 1 91.44 98 PRO A C 1
ATOM 809 O O . PRO A 1 98 ? -15.828 19.219 -12.273 1 91.44 98 PRO A O 1
ATOM 812 N N . ASN A 1 99 ? -16.359 17.469 -13.664 1 91.62 99 ASN A N 1
ATOM 813 C CA . ASN A 1 99 ? -17.016 16.766 -12.562 1 91.62 99 ASN A CA 1
ATOM 814 C C . ASN A 1 99 ? -16.094 15.711 -11.961 1 91.62 99 ASN A C 1
ATOM 816 O O . ASN A 1 99 ? -16.531 14.93 -11.102 1 91.62 99 ASN A O 1
ATOM 820 N N . PHE A 1 100 ? -14.906 15.703 -12.391 1 88.19 100 PHE A N 1
ATOM 821 C CA . PHE A 1 100 ? -13.969 14.672 -11.977 1 88.19 100 PHE A CA 1
ATOM 822 C C . PHE A 1 100 ? -13.836 14.641 -10.461 1 88.19 100 PHE A C 1
ATOM 824 O O . PHE A 1 100 ? -14 13.586 -9.844 1 88.19 100 PHE A O 1
ATOM 831 N N . PHE A 1 101 ? -13.648 15.758 -9.867 1 89.88 101 PHE A N 1
ATOM 832 C CA . PHE A 1 101 ? -13.375 15.805 -8.43 1 89.88 101 PHE A CA 1
ATOM 833 C C . PHE A 1 101 ? -14.664 15.703 -7.633 1 89.88 101 PHE A C 1
ATOM 835 O O . PHE A 1 101 ? -14.656 15.266 -6.48 1 89.88 101 PHE A O 1
ATOM 842 N N . VAL A 1 102 ? -15.758 16.062 -8.227 1 88.56 102 VAL A N 1
ATOM 843 C CA . VAL A 1 102 ? -17.062 15.859 -7.594 1 88.56 102 VAL A CA 1
ATOM 844 C C . VAL A 1 102 ? -17.344 14.367 -7.461 1 88.56 102 VAL A C 1
ATOM 846 O O . VAL A 1 102 ? -17.75 13.898 -6.398 1 88.56 102 VAL A O 1
ATOM 849 N N . SER A 1 103 ? -17.062 13.688 -8.492 1 86.75 103 SER A N 1
ATOM 850 C CA . SER A 1 103 ? -17.25 12.242 -8.492 1 86.75 103 SER A CA 1
ATOM 851 C C . SER A 1 103 ? -16.297 11.555 -7.52 1 86.75 103 SER A C 1
ATOM 853 O O . SER A 1 103 ? -16.688 10.617 -6.816 1 86.75 103 SER A O 1
ATOM 855 N N . LEU A 1 104 ? -15.133 12.055 -7.504 1 85.25 104 LEU A N 1
ATOM 856 C CA . LEU A 1 104 ? -14.117 11.5 -6.617 1 85.25 104 LEU A CA 1
ATOM 857 C C . LEU A 1 104 ? -14.5 11.695 -5.156 1 85.25 104 LEU A C 1
ATOM 859 O O . LEU A 1 104 ? -14.227 10.836 -4.316 1 85.25 104 LEU A O 1
ATOM 863 N N . SER A 1 105 ? -15.148 12.773 -4.879 1 88.06 105 SER A N 1
ATOM 864 C CA . SER A 1 105 ? -15.492 13.141 -3.51 1 88.06 105 SER A CA 1
ATOM 865 C C . SER A 1 105 ? -16.75 12.414 -3.041 1 88.06 105 SER A C 1
ATOM 867 O O . SER A 1 105 ? -17.047 12.383 -1.845 1 88.06 105 SER A O 1
ATOM 869 N N . ALA A 1 106 ? -17.5 11.82 -3.875 1 84.5 106 ALA A N 1
ATOM 870 C CA . ALA A 1 106 ? -18.781 11.188 -3.559 1 84.5 106 ALA A CA 1
ATOM 871 C C . ALA A 1 106 ? -18.578 9.867 -2.82 1 84.5 106 ALA A C 1
ATOM 873 O O . ALA A 1 106 ? -19.5 9.359 -2.18 1 84.5 106 ALA A O 1
ATOM 874 N N . GLY A 1 107 ? -17.422 9.359 -2.836 1 84.69 107 GLY A N 1
ATOM 875 C CA . GLY A 1 107 ? -17.125 8.109 -2.162 1 84.69 107 GLY A CA 1
ATOM 876 C C . GLY A 1 107 ? -16.422 7.102 -3.051 1 84.69 107 GLY A C 1
ATOM 877 O O . GLY A 1 107 ? -15.938 7.449 -4.129 1 84.69 107 GLY A O 1
ATOM 878 N N . GLN A 1 108 ? -16.234 5.949 -2.506 1 83.5 108 GLN A N 1
ATOM 879 C CA . GLN A 1 108 ? -15.547 4.91 -3.27 1 83.5 108 GLN A CA 1
ATOM 880 C C . GLN A 1 108 ? -16.344 3.609 -3.256 1 83.5 108 GLN A C 1
ATOM 882 O O . GLN A 1 108 ? -16.969 3.262 -2.248 1 83.5 108 GLN A O 1
ATOM 887 N N . THR A 1 109 ? -16.344 2.984 -4.355 1 89.88 109 THR A N 1
ATOM 888 C CA . THR A 1 109 ? -16.906 1.644 -4.48 1 89.88 109 THR A CA 1
ATOM 889 C C . THR A 1 109 ? -16.016 0.755 -5.336 1 89.88 109 THR A C 1
ATOM 891 O O . THR A 1 109 ? -16.422 0.281 -6.395 1 89.88 109 THR A O 1
ATOM 894 N N . PRO A 1 110 ? -14.797 0.549 -4.816 1 94.69 110 PRO A N 1
ATOM 895 C CA . PRO A 1 110 ? -13.859 -0.271 -5.586 1 94.69 110 PRO A CA 1
ATOM 896 C C . PRO A 1 110 ? -14.344 -1.709 -5.762 1 94.69 110 PRO A C 1
ATOM 898 O O . PRO A 1 110 ? -14.969 -2.27 -4.859 1 94.69 110 PRO A O 1
ATOM 901 N N . GLU A 1 111 ? -13.961 -2.295 -6.852 1 9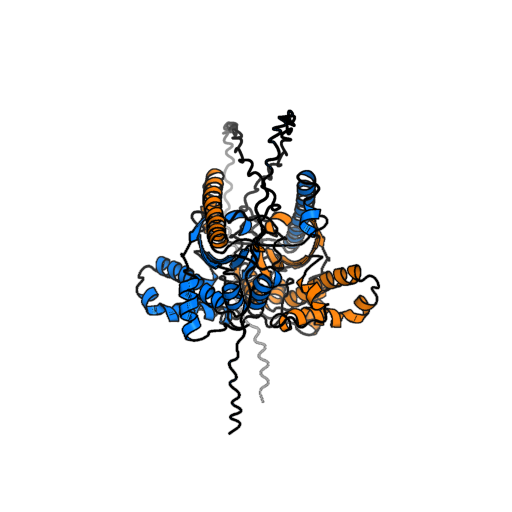5 111 GLU A N 1
ATOM 902 C CA . GLU A 1 111 ? -14.305 -3.686 -7.125 1 95 111 GLU A CA 1
ATOM 903 C C . GLU A 1 111 ? -13.172 -4.625 -6.727 1 95 111 GLU A C 1
ATOM 905 O O . GLU A 1 111 ? -13.391 -5.816 -6.508 1 95 111 GLU A O 1
ATOM 910 N N . TYR A 1 112 ? -11.984 -3.992 -6.582 1 97 112 TYR A N 1
ATOM 911 C CA . TYR A 1 112 ? -10.805 -4.812 -6.344 1 97 112 TYR A CA 1
ATOM 912 C C . TYR A 1 112 ? -10.109 -4.406 -5.047 1 97 112 TYR A C 1
ATOM 914 O O . TYR A 1 112 ? -10.055 -3.219 -4.715 1 97 112 TYR A O 1
ATOM 922 N N . LEU A 1 113 ? -9.633 -5.344 -4.309 1 98.25 113 LEU A N 1
ATOM 923 C CA . LEU A 1 113 ? -8.539 -5.152 -3.363 1 98.25 113 LEU A CA 1
ATOM 924 C C . LEU A 1 113 ? -7.238 -5.715 -3.918 1 98.25 113 LEU A C 1
ATOM 926 O O . LEU A 1 113 ? -7.172 -6.887 -4.289 1 98.25 113 LEU A O 1
ATOM 930 N N . TRP A 1 114 ? -6.281 -4.848 -4.035 1 97.81 114 TRP A N 1
ATOM 931 C CA . TRP A 1 114 ? -4.961 -5.23 -4.516 1 97.81 114 TRP A CA 1
ATOM 932 C C . TRP A 1 114 ? -3.961 -5.305 -3.367 1 97.81 114 TRP A C 1
ATOM 934 O O . TRP A 1 114 ? -3.703 -4.305 -2.695 1 97.81 114 TRP A O 1
ATOM 944 N N . ILE A 1 115 ? -3.426 -6.469 -3.133 1 98.56 115 ILE A N 1
ATOM 945 C CA . ILE A 1 115 ? -2.342 -6.672 -2.178 1 98.56 115 ILE A CA 1
ATOM 946 C C . ILE A 1 115 ? -1.054 -7.008 -2.924 1 98.56 115 ILE A C 1
ATOM 948 O O . ILE A 1 115 ? -0.933 -8.086 -3.512 1 98.56 115 ILE A O 1
ATOM 952 N N . GLY A 1 116 ? -0.102 -6.098 -2.908 1 98.12 116 GLY A N 1
ATOM 953 C CA . GLY A 1 116 ? 1.126 -6.285 -3.664 1 98.12 116 GLY A CA 1
ATOM 954 C C . GLY A 1 116 ? 2.371 -5.895 -2.889 1 98.12 116 GLY A C 1
ATOM 955 O O . GLY A 1 116 ? 2.295 -5.598 -1.696 1 98.12 116 GLY A O 1
ATOM 956 N N . CYS A 1 117 ? 3.465 -5.988 -3.598 1 97.94 117 CYS A N 1
ATOM 957 C CA . CYS A 1 117 ? 4.742 -5.609 -3.004 1 97.94 117 CYS A CA 1
ATOM 958 C C . CYS A 1 117 ? 4.926 -4.094 -3.029 1 97.94 117 CYS A C 1
ATOM 960 O O . CYS A 1 117 ? 4.441 -3.422 -3.943 1 97.94 117 CYS A O 1
ATOM 962 N N . SER A 1 118 ? 5.637 -3.551 -2.092 1 97.75 118 SER A N 1
ATOM 963 C CA . SER A 1 118 ? 5.949 -2.129 -2.01 1 97.75 118 SER A CA 1
ATOM 964 C C . SER A 1 118 ? 6.848 -1.692 -3.164 1 97.75 118 SER A C 1
ATOM 966 O O . SER A 1 118 ? 7.035 -0.496 -3.393 1 97.75 118 SER A O 1
ATOM 968 N N . ASP A 1 119 ? 7.344 -2.584 -3.965 1 96.56 119 ASP A N 1
ATOM 969 C CA . ASP A 1 119 ? 8.297 -2.338 -5.047 1 96.56 119 ASP A CA 1
ATOM 970 C C . ASP A 1 119 ? 7.836 -1.178 -5.926 1 96.56 119 ASP A C 1
ATOM 972 O O . ASP A 1 119 ? 6.676 -1.124 -6.336 1 96.56 119 ASP A O 1
ATOM 976 N N . SER A 1 120 ? 8.711 -0.288 -6.18 1 94.5 120 SER A N 1
ATOM 977 C CA . SER A 1 120 ? 8.398 0.955 -6.875 1 94.5 120 SER A CA 1
ATOM 978 C C . SER A 1 120 ? 8.109 0.705 -8.352 1 94.5 120 SER A C 1
ATOM 980 O O . SER A 1 120 ? 7.562 1.57 -9.039 1 94.5 120 SER A O 1
ATOM 982 N N . ARG A 1 121 ? 8.469 -0.367 -8.852 1 92.31 121 ARG A N 1
ATOM 983 C CA . ARG A 1 121 ? 8.438 -0.623 -10.289 1 92.31 121 ARG A CA 1
ATOM 984 C C . ARG A 1 121 ? 7.109 -1.249 -10.703 1 92.31 121 ARG A C 1
ATOM 986 O O . ARG A 1 121 ? 6.883 -1.511 -11.883 1 92.31 121 ARG A O 1
ATOM 993 N N . ILE A 1 122 ? 6.199 -1.427 -9.719 1 90.25 122 ILE A N 1
ATOM 994 C CA . ILE A 1 122 ? 4.906 -2.031 -10.031 1 90.25 122 ILE A CA 1
ATOM 995 C C . ILE A 1 122 ? 3.812 -0.966 -9.977 1 90.25 122 ILE A C 1
ATOM 997 O O . ILE A 1 122 ? 3.213 -0.735 -8.922 1 90.25 122 ILE A O 1
ATOM 1001 N N . PRO A 1 123 ? 3.504 -0.406 -11.055 1 83.44 123 PRO A N 1
ATOM 1002 C CA . PRO A 1 123 ? 2.357 0.506 -11.07 1 83.44 123 PRO A CA 1
ATOM 1003 C C . PRO A 1 123 ? 1.024 -0.224 -11.219 1 83.44 123 PRO A C 1
ATOM 1005 O O . PRO A 1 123 ? 0.488 -0.323 -12.328 1 83.44 123 PRO A O 1
ATOM 1008 N N . ALA A 1 124 ? 0.468 -0.612 -10.133 1 87.81 124 ALA A N 1
ATOM 1009 C CA . ALA A 1 124 ? -0.688 -1.505 -10.102 1 87.81 124 ALA A CA 1
ATOM 1010 C C . ALA A 1 124 ? -1.812 -0.974 -10.992 1 87.81 124 ALA A C 1
ATOM 1012 O O . ALA A 1 124 ? -2.363 -1.711 -11.812 1 87.81 124 ALA A O 1
ATOM 1013 N N . GLU A 1 125 ? -2.117 0.267 -10.883 1 86.88 125 GLU A N 1
ATOM 1014 C CA . GLU A 1 125 ? -3.24 0.841 -11.617 1 86.88 125 GLU A CA 1
ATOM 1015 C C . GLU A 1 125 ? -2.947 0.901 -13.109 1 86.88 125 GLU A C 1
ATOM 1017 O O . GLU A 1 125 ? -3.83 0.646 -13.938 1 86.88 125 GLU A O 1
ATOM 1022 N N . GLN A 1 126 ? -1.728 1.133 -13.469 1 84.88 126 GLN A N 1
ATOM 1023 C CA . GLN A 1 126 ? -1.354 1.208 -14.883 1 84.88 126 GLN A CA 1
ATOM 1024 C C . GLN A 1 126 ? -1.367 -0.173 -15.523 1 84.88 126 GLN A C 1
ATOM 1026 O O . GLN A 1 126 ? -1.852 -0.334 -16.656 1 84.88 126 GLN A O 1
ATOM 1031 N N . ILE A 1 127 ? -0.845 -1.131 -14.812 1 90.38 127 ILE A N 1
ATOM 1032 C CA . ILE A 1 127 ? -0.696 -2.463 -15.391 1 90.38 127 ILE A CA 1
ATOM 1033 C C . ILE A 1 127 ? -2.066 -3.127 -15.516 1 90.38 127 ILE A C 1
ATOM 1035 O O . ILE A 1 127 ? -2.287 -3.939 -16.422 1 90.38 127 ILE A O 1
ATOM 1039 N N . THR A 1 128 ? -2.977 -2.729 -14.656 1 91.88 128 THR A N 1
ATOM 1040 C CA . THR A 1 128 ? -4.281 -3.377 -14.641 1 91.88 128 THR A CA 1
ATOM 1041 C C . THR A 1 128 ? -5.309 -2.553 -15.414 1 91.88 128 THR A C 1
ATOM 1043 O O . THR A 1 128 ? -6.375 -3.055 -15.766 1 91.88 128 THR A O 1
ATOM 1046 N N . GLY A 1 129 ? -5.059 -1.296 -15.547 1 88.5 129 GLY A N 1
ATOM 1047 C CA . GLY A 1 129 ? -5.992 -0.42 -16.234 1 88.5 129 GLY A CA 1
ATOM 1048 C C . GLY A 1 129 ? -7.125 0.059 -15.352 1 88.5 129 GLY A C 1
ATOM 1049 O O . GLY A 1 129 ? -8.094 0.649 -15.836 1 88.5 129 GLY A O 1
ATOM 1050 N N . LEU A 1 130 ? -6.996 -0.189 -14.109 1 88.69 130 LEU A N 1
ATOM 1051 C CA . LEU A 1 130 ? -8.023 0.244 -13.172 1 88.69 130 LEU A CA 1
ATOM 1052 C C . LEU A 1 130 ? -7.941 1.746 -12.93 1 88.69 130 LEU A C 1
ATOM 1054 O O . LEU A 1 130 ? -6.844 2.295 -12.781 1 88.69 130 LEU A O 1
ATOM 1058 N N . GLU A 1 131 ? -8.984 2.428 -12.898 1 84 131 GLU A N 1
ATOM 1059 C CA . GLU A 1 131 ? -9.078 3.867 -12.664 1 84 131 GLU A CA 1
ATOM 1060 C C . GLU A 1 131 ? -9.18 4.18 -11.18 1 84 131 GLU A C 1
ATOM 1062 O O . GLU A 1 131 ? -9.484 3.301 -10.375 1 84 131 GLU A O 1
ATOM 1067 N N . PRO A 1 132 ? -8.914 5.488 -10.867 1 85.5 132 PRO A N 1
ATOM 1068 C CA . PRO A 1 132 ? -9.125 5.875 -9.469 1 85.5 132 PRO A CA 1
ATOM 1069 C C . PRO A 1 132 ? -10.523 5.527 -8.969 1 85.5 132 PRO A C 1
ATOM 1071 O O . PRO A 1 132 ? -11.508 5.781 -9.656 1 85.5 132 PRO A O 1
ATOM 1074 N N . GLY A 1 133 ? -10.586 4.848 -7.875 1 89.62 133 GLY A N 1
ATOM 1075 C CA . GLY A 1 133 ? -11.867 4.453 -7.305 1 89.62 133 GLY A CA 1
ATOM 1076 C C . GLY A 1 133 ? -12.203 2.994 -7.539 1 89.62 133 GLY A C 1
ATOM 1077 O O . GLY A 1 133 ? -13.125 2.457 -6.922 1 89.62 133 GLY A O 1
ATOM 1078 N N . GLU A 1 134 ? -11.312 2.295 -8.242 1 92.38 134 GLU A N 1
ATOM 1079 C CA . GLU A 1 134 ? -11.68 0.939 -8.641 1 92.38 134 GLU A CA 1
ATOM 1080 C C . GLU A 1 134 ? -10.891 -0.102 -7.855 1 92.38 134 GLU A C 1
ATOM 1082 O O . GLU A 1 134 ? -11.266 -1.274 -7.812 1 92.38 134 GLU A O 1
ATOM 1087 N N . ALA A 1 135 ? -9.805 0.36 -7.246 1 94.75 135 ALA A N 1
ATOM 1088 C CA . ALA A 1 135 ? -9 -0.623 -6.531 1 94.75 135 ALA A CA 1
ATOM 1089 C C . ALA A 1 135 ? -8.555 -0.084 -5.176 1 94.75 135 ALA A C 1
ATOM 1091 O O . ALA A 1 135 ? -7.938 0.98 -5.094 1 94.75 135 ALA A O 1
ATOM 1092 N N . PHE A 1 136 ? -9.031 -0.759 -4.148 1 97.31 136 PHE A N 1
ATOM 1093 C CA . PHE A 1 136 ? -8.469 -0.598 -2.812 1 97.31 136 PHE A CA 1
ATOM 1094 C C . PHE A 1 136 ? -7.098 -1.266 -2.719 1 97.31 136 PHE A C 1
ATOM 1096 O O . PHE A 1 136 ? -6.91 -2.375 -3.221 1 97.31 136 PHE A O 1
ATOM 1103 N N . ILE A 1 137 ? -5.984 -0.555 -2.121 1 97.19 137 ILE A N 1
ATOM 1104 C CA . ILE A 1 137 ? -4.617 -1.022 -2.346 1 97.19 137 ILE A CA 1
ATOM 1105 C C . ILE A 1 137 ? -3.902 -1.187 -1.007 1 97.19 137 ILE A C 1
ATOM 1107 O O . ILE A 1 137 ? -4 -0.321 -0.133 1 97.19 137 ILE A O 1
ATOM 1111 N N . HIS A 1 138 ? -3.268 -2.256 -0.814 1 98.31 138 HIS A N 1
ATOM 1112 C CA . HIS A 1 138 ? -2.318 -2.525 0.259 1 98.31 138 HIS A CA 1
ATOM 1113 C C . HIS A 1 138 ? -0.997 -3.051 -0.293 1 98.31 138 HIS A C 1
ATOM 1115 O O . HIS A 1 138 ? -0.979 -4.012 -1.065 1 98.31 138 HIS A O 1
ATOM 1121 N N . ARG A 1 139 ? 0.104 -2.412 0.058 1 97.75 139 ARG A N 1
ATOM 1122 C CA . ARG A 1 139 ? 1.419 -2.828 -0.42 1 97.75 139 ARG A CA 1
ATOM 1123 C C . ARG A 1 139 ? 2.412 -2.932 0.732 1 97.75 139 ARG A C 1
ATOM 1125 O O . ARG A 1 139 ? 2.486 -2.039 1.579 1 97.75 139 ARG A O 1
ATOM 1132 N N . ASN A 1 140 ? 3.111 -4.02 0.789 1 98.25 140 ASN A N 1
ATOM 1133 C CA . ASN A 1 140 ? 4.172 -4.258 1.762 1 98.25 140 ASN A CA 1
ATOM 1134 C C . ASN A 1 140 ? 5.332 -5.039 1.148 1 98.25 140 ASN A C 1
ATOM 1136 O O . ASN A 1 140 ? 5.41 -5.184 -0.073 1 98.25 140 ASN A O 1
ATOM 1140 N N . ILE A 1 141 ? 6.309 -5.441 2.043 1 97.88 141 ILE A N 1
ATOM 1141 C CA . ILE A 1 141 ? 7.453 -6.188 1.535 1 97.88 141 ILE A CA 1
ATOM 1142 C C . ILE A 1 141 ? 7.012 -7.594 1.129 1 97.88 141 ILE A C 1
ATOM 1144 O O . ILE A 1 141 ? 6.59 -8.391 1.974 1 97.88 141 ILE A O 1
ATOM 1148 N N . ALA A 1 142 ? 7 -7.875 -0.177 1 98.19 142 ALA A N 1
ATOM 1149 C CA . ALA A 1 142 ? 6.809 -9.219 -0.726 1 98.19 142 ALA A CA 1
ATOM 1150 C C . ALA A 1 142 ? 5.344 -9.633 -0.656 1 98.19 142 ALA A C 1
ATOM 1152 O O . ALA A 1 142 ? 5.035 -10.828 -0.582 1 98.19 142 ALA A O 1
ATOM 1153 N N . ASN A 1 143 ? 4.426 -8.672 -0.537 1 98.38 143 ASN A N 1
ATOM 1154 C CA . ASN A 1 143 ? 2.992 -8.922 -0.624 1 98.38 143 ASN A CA 1
ATOM 1155 C C . ASN A 1 143 ? 2.547 -9.977 0.387 1 98.38 143 ASN A C 1
ATOM 1157 O O . ASN A 1 143 ? 1.855 -10.93 0.031 1 98.38 143 ASN A O 1
ATOM 1161 N N . LEU A 1 144 ? 2.881 -9.812 1.614 1 98.44 144 LEU A N 1
ATOM 1162 C CA . LEU A 1 144 ? 2.586 -10.82 2.631 1 98.44 144 LEU A CA 1
ATOM 1163 C C . LEU A 1 144 ? 1.239 -10.539 3.291 1 98.44 144 LEU A C 1
ATOM 1165 O O . LEU A 1 144 ? 0.849 -9.383 3.453 1 98.44 144 LEU A O 1
ATOM 1169 N N . VAL A 1 145 ? 0.531 -11.609 3.604 1 97.75 145 VAL A N 1
ATOM 1170 C CA . VAL A 1 145 ? -0.684 -11.602 4.41 1 97.75 145 VAL A CA 1
ATOM 1171 C C . VAL A 1 145 ? -0.501 -12.508 5.625 1 97.75 145 VAL A C 1
ATOM 1173 O O . VAL A 1 145 ? -0.98 -13.648 5.637 1 97.75 145 VAL A O 1
ATOM 1176 N N . ASN A 1 146 ? 0.124 -11.914 6.629 1 93.69 146 ASN A N 1
ATOM 1177 C CA . ASN A 1 146 ? 0.351 -12.656 7.863 1 93.69 146 ASN A CA 1
ATOM 1178 C C . ASN A 1 146 ? -0.913 -12.727 8.719 1 93.69 146 ASN A C 1
ATOM 1180 O O . ASN A 1 146 ? -1.627 -11.734 8.859 1 93.69 146 ASN A O 1
ATOM 1184 N N . ASN A 1 147 ? -1.129 -13.789 9.367 1 87.69 147 ASN A N 1
ATOM 1185 C CA . ASN A 1 147 ? -2.373 -14.055 10.086 1 87.69 147 ASN A CA 1
ATOM 1186 C C . ASN A 1 147 ? -2.531 -13.141 11.297 1 87.69 147 ASN A C 1
ATOM 1188 O O . ASN A 1 147 ? -3.65 -12.883 11.742 1 87.69 147 ASN A O 1
ATOM 1192 N N . ILE A 1 148 ? -1.518 -12.641 11.852 1 88.88 148 ILE A N 1
ATOM 1193 C CA . ILE A 1 148 ? -1.631 -11.875 13.086 1 88.88 148 ILE A CA 1
ATOM 1194 C C . ILE A 1 148 ? -1.271 -10.414 12.82 1 88.88 148 ILE A C 1
ATOM 1196 O O . ILE A 1 148 ? -1.081 -9.633 13.758 1 88.88 148 ILE A O 1
ATOM 1200 N N . ASP A 1 149 ? -1.118 -10.117 11.578 1 94.94 149 ASP A N 1
ATOM 1201 C CA . ASP A 1 149 ? -0.816 -8.742 11.18 1 94.94 149 ASP A CA 1
ATOM 1202 C C . ASP A 1 149 ? -2.088 -7.902 11.102 1 94.94 149 ASP A C 1
ATOM 1204 O O . ASP A 1 149 ? -2.826 -7.977 10.117 1 94.94 149 ASP A O 1
ATOM 1208 N N . LEU A 1 150 ? -2.264 -7.039 12.047 1 95.12 150 LEU A N 1
ATOM 1209 C CA . LEU A 1 150 ? -3.469 -6.219 12.109 1 95.12 150 LEU A CA 1
ATOM 1210 C C . LEU A 1 150 ? -3.518 -5.23 10.945 1 95.12 150 LEU A C 1
ATOM 1212 O O . LEU A 1 150 ? -4.598 -4.84 10.5 1 95.12 150 LEU A O 1
ATOM 1216 N N . ASN A 1 151 ? -2.367 -4.855 10.453 1 97.62 151 ASN A N 1
ATOM 1217 C CA . ASN A 1 151 ? -2.268 -3.93 9.328 1 97.62 151 ASN A CA 1
ATOM 1218 C C . ASN A 1 151 ? -3.008 -4.457 8.102 1 97.62 151 ASN A C 1
ATOM 1220 O O . ASN A 1 151 ? -4.039 -3.904 7.711 1 97.62 151 ASN A O 1
ATOM 1224 N N . VAL A 1 152 ? -2.684 -5.582 7.617 1 97.75 152 VAL A N 1
ATOM 1225 C CA . VAL A 1 152 ? -3.307 -6.145 6.422 1 97.75 152 VAL A CA 1
ATOM 1226 C C . VAL A 1 152 ? -4.703 -6.66 6.758 1 97.75 152 VAL A C 1
ATOM 1228 O O . VAL A 1 152 ? -5.617 -6.57 5.938 1 97.75 152 VAL A O 1
ATOM 1231 N N . MET A 1 153 ? -4.941 -7.109 7.977 1 96.94 153 MET A N 1
ATOM 1232 C CA . MET A 1 153 ? -6.25 -7.637 8.359 1 96.94 153 MET A CA 1
ATOM 1233 C C . MET A 1 153 ? -7.301 -6.531 8.375 1 96.94 153 MET A C 1
ATOM 1235 O O . MET A 1 153 ? -8.453 -6.758 8 1 96.94 153 MET A O 1
ATOM 1239 N N . SER A 1 154 ? -6.844 -5.41 8.82 1 97 154 SER A N 1
ATOM 1240 C CA . SER A 1 154 ? -7.766 -4.277 8.836 1 97 154 SER A CA 1
ATOM 1241 C C . SER A 1 154 ? -8.148 -3.865 7.414 1 97 154 SER A C 1
ATOM 1243 O O . SER A 1 154 ? -9.305 -3.525 7.152 1 97 154 SER A O 1
ATOM 1245 N N . VAL A 1 155 ? -7.195 -3.9 6.535 1 98 155 VAL A N 1
ATOM 1246 C CA . VAL A 1 155 ? -7.438 -3.566 5.133 1 98 155 VAL A CA 1
ATOM 1247 C C . VAL A 1 155 ? -8.43 -4.559 4.527 1 98 155 VAL A C 1
ATOM 1249 O O . VAL A 1 155 ? -9.414 -4.156 3.902 1 98 155 VAL A O 1
ATOM 1252 N N . ILE A 1 156 ? -8.203 -5.809 4.777 1 97.88 156 ILE A N 1
ATOM 1253 C CA . ILE A 1 156 ? -9.047 -6.863 4.227 1 97.88 156 ILE A CA 1
ATOM 1254 C C . ILE A 1 156 ? -10.461 -6.742 4.801 1 97.88 156 ILE A C 1
ATOM 1256 O O . ILE A 1 156 ? -11.445 -6.789 4.062 1 97.88 156 ILE A O 1
ATOM 1260 N N . ASN A 1 157 ? -10.57 -6.566 6.07 1 96.5 157 ASN A N 1
ATOM 1261 C CA . ASN A 1 157 ? -11.867 -6.453 6.727 1 96.5 157 ASN A CA 1
ATOM 1262 C C . ASN A 1 157 ? -12.672 -5.281 6.176 1 96.5 157 ASN A C 1
ATOM 1264 O O . ASN A 1 157 ? -13.852 -5.434 5.844 1 96.5 157 ASN A O 1
ATOM 1268 N N . TYR A 1 158 ? -12.016 -4.18 6.074 1 96.75 158 TYR A N 1
ATOM 1269 C CA . TYR A 1 158 ? -12.703 -2.998 5.559 1 96.75 158 TYR A CA 1
ATOM 1270 C C . TYR A 1 158 ? -13.125 -3.201 4.105 1 96.75 158 TYR A C 1
ATOM 1272 O O . TYR A 1 158 ? -14.242 -2.857 3.725 1 96.75 158 TYR A O 1
ATOM 1280 N N . ALA A 1 159 ? -12.25 -3.729 3.312 1 97.44 159 ALA A N 1
ATOM 1281 C CA . ALA A 1 159 ? -12.5 -3.945 1.891 1 97.44 159 ALA A CA 1
ATOM 1282 C C . ALA A 1 159 ? -13.695 -4.871 1.679 1 97.44 159 ALA A C 1
ATOM 1284 O O . ALA A 1 159 ? -14.531 -4.629 0.799 1 97.44 159 ALA A O 1
ATOM 1285 N N . VAL A 1 160 ? -13.836 -5.875 2.492 1 97.12 160 VAL A N 1
ATOM 1286 C CA . VAL A 1 160 ? -14.852 -6.91 2.287 1 97.12 160 VAL A CA 1
ATOM 1287 C C . VAL A 1 160 ? -16.156 -6.488 2.947 1 97.12 160 VAL A C 1
ATOM 1289 O O . VAL A 1 160 ? -17.219 -6.5 2.309 1 97.12 160 VAL A O 1
ATOM 1292 N N . ARG A 1 161 ? -16.078 -5.996 4.168 1 94.81 161 ARG A N 1
ATOM 1293 C CA . ARG A 1 161 ? -17.297 -5.77 4.941 1 94.81 161 ARG A CA 1
ATOM 1294 C C . ARG A 1 161 ? -17.891 -4.395 4.637 1 94.81 161 ARG A C 1
ATOM 1296 O O . ARG A 1 161 ? -19.109 -4.219 4.652 1 94.81 161 ARG A O 1
ATOM 1303 N N . HIS A 1 162 ? -17.047 -3.49 4.355 1 92.88 162 HIS A N 1
ATOM 1304 C CA . HIS A 1 162 ? -17.562 -2.131 4.184 1 92.88 162 HIS A CA 1
ATOM 1305 C C . HIS A 1 162 ? -17.625 -1.754 2.707 1 92.88 162 HIS A C 1
ATOM 1307 O O . HIS A 1 162 ? -18.625 -1.186 2.258 1 92.88 162 HIS A O 1
ATOM 1313 N N . LEU A 1 163 ? -16.594 -2.094 1.963 1 95.12 163 LEU A N 1
ATOM 1314 C CA . LEU A 1 163 ? -16.562 -1.678 0.565 1 95.12 163 LEU A CA 1
ATOM 1315 C C . LEU A 1 163 ? -17.156 -2.758 -0.337 1 95.12 163 LEU A C 1
ATOM 1317 O O . LEU A 1 163 ? -17.5 -2.488 -1.49 1 95.12 163 LEU A O 1
ATOM 1321 N N . GLN A 1 164 ? -17.219 -3.994 0.089 1 96.12 164 GLN A N 1
ATOM 1322 C CA . GLN A 1 164 ? -17.812 -5.129 -0.61 1 96.12 164 GLN A CA 1
ATOM 1323 C C . GLN A 1 164 ? -17.141 -5.355 -1.961 1 96.12 164 GLN A C 1
ATOM 1325 O O . GLN A 1 164 ? -17.828 -5.469 -2.984 1 96.12 164 GLN A O 1
ATOM 1330 N N . VAL A 1 165 ? -15.852 -5.406 -1.928 1 97.12 165 VAL A N 1
ATOM 1331 C CA . VAL A 1 165 ? -15.086 -5.68 -3.139 1 97.12 165 VAL A CA 1
ATOM 1332 C C . VAL A 1 165 ? -15.461 -7.051 -3.693 1 97.12 165 VAL A C 1
ATOM 1334 O O . VAL A 1 165 ? -15.867 -7.938 -2.941 1 97.12 165 VAL A O 1
ATOM 1337 N N . LYS A 1 166 ? -15.234 -7.215 -4.984 1 96.94 166 LYS A N 1
ATOM 1338 C CA . LYS A 1 166 ? -15.633 -8.445 -5.664 1 96.94 166 LYS A CA 1
ATOM 1339 C C . LYS A 1 166 ? -14.43 -9.336 -5.934 1 96.94 166 LYS A C 1
ATOM 1341 O O . LYS A 1 166 ? -14.57 -10.555 -6.082 1 96.94 166 LYS A O 1
ATOM 1346 N N . HIS A 1 167 ? -13.281 -8.664 -6.062 1 97.38 167 HIS A N 1
ATOM 1347 C CA . HIS A 1 167 ? -12.023 -9.367 -6.328 1 97.38 167 HIS A CA 1
ATOM 1348 C C . HIS A 1 167 ? -10.953 -8.984 -5.312 1 97.38 167 HIS A C 1
ATOM 1350 O O . HIS A 1 167 ? -10.844 -7.82 -4.93 1 97.38 167 HIS A O 1
ATOM 1356 N N . ILE A 1 168 ? -10.25 -9.977 -4.836 1 98.31 168 ILE A N 1
ATOM 1357 C CA . ILE A 1 168 ? -9.031 -9.727 -4.074 1 98.31 168 ILE A CA 1
ATOM 1358 C C . ILE A 1 168 ? -7.836 -10.336 -4.801 1 98.31 168 ILE A C 1
ATOM 1360 O O . ILE A 1 168 ? -7.809 -11.539 -5.062 1 98.31 168 ILE A O 1
ATOM 1364 N N . VAL A 1 169 ? -6.906 -9.469 -5.082 1 98.19 169 VAL A N 1
ATOM 1365 C CA . VAL A 1 169 ? -5.73 -9.898 -5.836 1 98.19 169 VAL A CA 1
ATOM 1366 C C . VAL A 1 169 ? -4.496 -9.859 -4.934 1 98.19 169 VAL A C 1
ATOM 1368 O O . VAL A 1 169 ? -4.203 -8.836 -4.32 1 98.19 169 VAL A O 1
ATOM 1371 N N . VAL A 1 170 ? -3.871 -10.961 -4.801 1 98.69 170 VAL A N 1
ATOM 1372 C CA . VAL A 1 170 ? -2.51 -10.992 -4.273 1 98.69 170 VAL A CA 1
ATOM 1373 C C . VAL A 1 170 ? -1.511 -11.062 -5.426 1 98.69 170 VAL A C 1
ATOM 1375 O O . VAL A 1 170 ? -1.489 -12.039 -6.18 1 98.69 170 VAL A O 1
ATOM 1378 N N . CYS A 1 171 ? -0.728 -10.031 -5.539 1 98.5 171 CYS A N 1
ATOM 1379 C CA . CYS A 1 171 ? 0.151 -9.969 -6.699 1 98.5 171 CYS A CA 1
ATOM 1380 C C . CYS A 1 171 ? 1.613 -9.883 -6.273 1 98.5 171 CYS A C 1
ATOM 1382 O O . CYS A 1 171 ? 2.035 -8.898 -5.672 1 98.5 171 CYS A O 1
ATOM 1384 N N . GLY A 1 172 ? 2.35 -10.914 -6.594 1 98.38 172 GLY A N 1
ATOM 1385 C CA . GLY A 1 172 ? 3.797 -10.875 -6.461 1 98.38 172 GLY A CA 1
ATOM 1386 C C . GLY A 1 172 ? 4.5 -10.422 -7.727 1 98.38 172 GLY A C 1
ATOM 1387 O O . GLY A 1 172 ? 3.854 -9.953 -8.672 1 98.38 172 GLY A O 1
ATOM 1388 N N . HIS A 1 173 ? 5.766 -10.469 -7.68 1 97.69 173 HIS A N 1
ATOM 1389 C CA . HIS A 1 173 ? 6.551 -10.148 -8.867 1 97.69 173 HIS A CA 1
ATOM 1390 C C . HIS A 1 173 ? 7.863 -10.922 -8.883 1 97.69 173 HIS A C 1
ATOM 1392 O O . HIS A 1 173 ? 8.477 -11.141 -7.836 1 97.69 173 HIS A O 1
ATOM 1398 N N . TYR A 1 174 ? 8.219 -11.336 -10.047 1 96.88 174 TYR A N 1
ATOM 1399 C CA . TYR A 1 174 ? 9.531 -11.953 -10.188 1 96.88 174 TYR A CA 1
ATOM 1400 C C . TYR A 1 174 ? 10.641 -10.953 -9.883 1 96.88 174 TYR A C 1
ATOM 1402 O O . TYR A 1 174 ? 10.484 -9.75 -10.117 1 96.88 174 TYR A O 1
ATOM 1410 N N . GLY A 1 175 ? 11.727 -11.445 -9.328 1 94.31 175 GLY A N 1
ATOM 1411 C CA . GLY A 1 175 ? 12.805 -10.555 -8.938 1 94.31 175 GLY A CA 1
ATOM 1412 C C . GLY A 1 175 ? 12.516 -9.781 -7.66 1 94.31 175 GLY A C 1
ATOM 1413 O O . GLY A 1 175 ? 13.109 -8.734 -7.41 1 94.31 175 GLY A O 1
ATOM 1414 N N . CYS A 1 176 ? 11.672 -10.273 -6.879 1 96.12 176 CYS A N 1
ATOM 1415 C CA . CYS A 1 176 ? 11.312 -9.602 -5.633 1 96.12 176 CYS A CA 1
ATOM 1416 C C . CYS A 1 176 ? 12.461 -9.656 -4.637 1 96.12 176 CYS A C 1
ATOM 1418 O O . CYS A 1 176 ? 12.844 -10.734 -4.18 1 96.12 176 CYS A O 1
ATOM 1420 N N . GLY A 1 177 ? 12.945 -8.523 -4.215 1 93.56 177 GLY A N 1
ATOM 1421 C CA . GLY A 1 177 ? 14.047 -8.453 -3.262 1 93.56 177 GLY A CA 1
ATOM 1422 C C . GLY A 1 177 ? 13.719 -9.094 -1.927 1 93.56 177 GLY A C 1
ATOM 1423 O O . GLY A 1 177 ? 14.594 -9.695 -1.293 1 93.56 177 GLY A O 1
ATOM 1424 N N . GLY A 1 178 ? 12.484 -8.977 -1.466 1 95.31 178 GLY A N 1
ATOM 1425 C CA . GLY A 1 178 ? 12.078 -9.609 -0.219 1 95.31 178 GLY A CA 1
ATOM 1426 C C . GLY A 1 178 ? 12.188 -11.117 -0.252 1 95.31 178 GLY A C 1
ATOM 1427 O O . GLY A 1 178 ? 12.711 -11.734 0.684 1 95.31 178 GLY A O 1
ATOM 1428 N N . VAL A 1 179 ? 11.727 -11.695 -1.316 1 96.88 179 VAL A N 1
ATOM 1429 C CA . VAL A 1 179 ? 11.805 -13.148 -1.463 1 96.88 179 VAL A CA 1
ATOM 1430 C C . VAL A 1 179 ? 13.266 -13.586 -1.569 1 96.88 179 VAL A C 1
ATOM 1432 O O . VAL A 1 179 ? 13.672 -14.562 -0.946 1 96.88 179 VAL A O 1
ATOM 1435 N N . LYS A 1 180 ? 14.039 -12.789 -2.289 1 94.19 180 LYS A N 1
ATOM 1436 C CA . LYS A 1 180 ? 15.461 -13.094 -2.412 1 94.19 180 LYS A CA 1
ATOM 1437 C C . LYS A 1 180 ? 16.156 -13.016 -1.056 1 94.19 180 LYS A C 1
ATOM 1439 O O . LYS A 1 180 ? 16.953 -13.883 -0.715 1 94.19 180 LYS A O 1
ATOM 1444 N N . ALA A 1 181 ? 15.844 -11.992 -0.369 1 93.19 181 ALA A N 1
ATOM 1445 C CA . ALA A 1 181 ? 16.422 -11.805 0.957 1 93.19 181 ALA A CA 1
ATOM 1446 C C . ALA A 1 181 ? 16.078 -12.969 1.878 1 93.19 181 ALA A C 1
ATOM 1448 O O . ALA A 1 181 ? 16.906 -13.375 2.707 1 93.19 181 ALA A O 1
ATOM 1449 N N . ALA A 1 182 ? 14.938 -13.5 1.748 1 93.81 182 ALA A N 1
ATOM 1450 C CA . ALA A 1 182 ? 14.5 -14.617 2.584 1 93.81 182 ALA A CA 1
ATOM 1451 C C . ALA A 1 182 ? 15.312 -15.875 2.293 1 93.81 182 ALA A C 1
ATOM 1453 O O . ALA A 1 182 ? 15.43 -16.75 3.148 1 93.81 182 ALA A O 1
ATOM 1454 N N . MET A 1 183 ? 15.852 -15.945 1.091 1 91.88 183 MET A N 1
ATOM 1455 C CA . MET A 1 183 ? 16.625 -17.109 0.691 1 91.88 183 MET A CA 1
ATOM 1456 C C . MET A 1 183 ? 18.094 -16.953 1.063 1 91.88 183 MET A C 1
ATOM 1458 O O . MET A 1 183 ? 18.875 -17.891 0.921 1 91.88 183 MET A O 1
ATOM 1462 N N . THR A 1 184 ? 18.422 -15.789 1.546 1 88.12 184 THR A N 1
ATOM 1463 C CA . THR A 1 184 ? 19.812 -15.492 1.854 1 88.12 184 THR A CA 1
ATOM 1464 C C . THR A 1 184 ? 20.094 -15.703 3.338 1 88.12 184 THR A C 1
ATOM 1466 O O . THR A 1 184 ? 19.375 -15.188 4.191 1 88.12 184 THR A O 1
ATOM 1469 N N . PRO A 1 185 ? 21.172 -16.391 3.627 1 87.06 185 PRO A N 1
ATOM 1470 C CA . PRO A 1 185 ? 21.516 -16.609 5.031 1 87.06 185 PRO A CA 1
ATOM 1471 C C . PRO A 1 185 ? 22.25 -15.43 5.66 1 87.06 185 PRO A C 1
ATOM 1473 O O . PRO A 1 185 ? 23.438 -15.531 5.965 1 87.06 185 PRO A O 1
ATOM 1476 N N . LYS A 1 186 ? 21.609 -14.375 5.875 1 88.5 186 LYS A N 1
ATOM 1477 C CA . LYS A 1 186 ? 22.172 -13.156 6.453 1 88.5 186 LYS A CA 1
ATOM 1478 C C . LYS A 1 186 ? 21.234 -12.562 7.504 1 88.5 186 LYS A C 1
ATOM 1480 O O . LYS A 1 186 ? 20.016 -12.711 7.406 1 88.5 186 LYS A O 1
ATOM 1485 N N . ASP A 1 187 ? 21.875 -12.07 8.484 1 87.44 187 ASP A N 1
ATOM 1486 C CA . ASP A 1 187 ? 21.094 -11.32 9.469 1 87.44 187 ASP A CA 1
ATOM 1487 C C . ASP A 1 187 ? 20.672 -9.961 8.922 1 87.44 187 ASP A C 1
ATOM 1489 O O . ASP A 1 187 ? 21.516 -9.094 8.688 1 87.44 187 ASP A O 1
ATOM 1493 N N . LEU A 1 188 ? 19.406 -9.828 8.836 1 88.69 188 LEU A N 1
ATOM 1494 C CA . LEU A 1 188 ? 18.891 -8.602 8.242 1 88.69 188 LEU A CA 1
ATOM 1495 C C . LEU A 1 188 ? 18.203 -7.738 9.297 1 88.69 188 LEU A C 1
ATOM 1497 O O . LEU A 1 188 ? 17.375 -6.879 8.961 1 88.69 188 LEU A O 1
ATOM 1501 N N . GLY A 1 189 ? 18.422 -8.102 10.562 1 91.38 189 GLY A N 1
ATOM 1502 C CA . GLY A 1 189 ? 17.922 -7.293 11.664 1 91.38 189 GLY A CA 1
ATOM 1503 C C . GLY A 1 189 ? 16.422 -7.328 11.805 1 91.38 189 GLY A C 1
ATOM 1504 O O . GLY A 1 189 ? 15.82 -8.406 11.883 1 91.38 189 GLY A O 1
ATOM 1505 N N . LEU A 1 190 ? 15.836 -6.199 11.672 1 89.44 190 LEU A N 1
ATOM 1506 C CA . LEU A 1 190 ? 14.406 -6.02 11.898 1 89.44 190 LEU A CA 1
ATOM 1507 C C . LEU A 1 190 ? 13.594 -6.746 10.828 1 89.44 190 LEU A C 1
ATOM 1509 O O . LEU A 1 190 ? 12.422 -7.062 11.047 1 89.44 190 LEU A O 1
ATOM 1513 N N . LEU A 1 191 ? 14.227 -7.066 9.742 1 92.56 191 LEU A N 1
ATOM 1514 C CA . LEU A 1 191 ? 13.516 -7.699 8.633 1 92.56 191 LEU A CA 1
ATOM 1515 C C . LEU A 1 191 ? 13.383 -9.203 8.859 1 92.56 191 LEU A C 1
ATOM 1517 O O . LEU A 1 191 ? 12.57 -9.859 8.219 1 92.56 191 LEU A O 1
ATOM 1521 N N . ASN A 1 192 ? 14.156 -9.734 9.773 1 93.06 192 ASN A N 1
ATOM 1522 C CA . ASN A 1 192 ? 14.219 -11.18 9.953 1 93.06 192 ASN A CA 1
ATOM 1523 C C . ASN A 1 192 ? 12.852 -11.758 10.305 1 93.06 192 ASN A C 1
ATOM 1525 O O . ASN A 1 192 ? 12.367 -12.68 9.641 1 93.06 192 ASN A O 1
ATOM 1529 N N . PRO A 1 193 ? 12.25 -11.172 11.266 1 92.94 193 PRO A N 1
ATOM 1530 C CA . PRO A 1 193 ? 10.961 -11.766 11.617 1 92.94 193 PRO A CA 1
ATOM 1531 C C . PRO A 1 193 ? 9.93 -11.633 10.492 1 92.94 193 PRO A C 1
ATOM 1533 O O . PRO A 1 193 ? 9.078 -12.508 10.328 1 92.94 193 PRO A O 1
ATOM 1536 N N . TRP A 1 194 ? 9.969 -10.594 9.773 1 95.38 194 TRP A N 1
ATOM 1537 C CA . TRP A 1 194 ? 9.062 -10.414 8.648 1 95.38 194 TRP A CA 1
ATOM 1538 C C . TRP A 1 194 ? 9.32 -11.453 7.559 1 95.38 194 TRP A C 1
ATOM 1540 O O . TRP A 1 194 ? 8.398 -12.109 7.082 1 95.38 194 TRP A O 1
ATOM 1550 N N . LEU A 1 195 ? 10.578 -11.695 7.262 1 95.19 195 LEU A N 1
ATOM 1551 C CA . LEU A 1 195 ? 10.992 -12.57 6.176 1 95.19 195 LEU A CA 1
ATOM 1552 C C . LEU A 1 195 ? 10.867 -14.039 6.578 1 95.19 195 LEU A C 1
ATOM 1554 O O . LEU A 1 195 ? 10.875 -14.922 5.719 1 95.19 195 LEU A O 1
ATOM 1558 N N . ARG A 1 196 ? 10.703 -14.305 7.84 1 94.56 196 ARG A N 1
ATOM 1559 C CA . ARG A 1 196 ? 10.484 -15.664 8.312 1 94.56 196 ARG A CA 1
ATOM 1560 C C . ARG A 1 196 ? 9.203 -16.25 7.723 1 94.56 196 ARG A C 1
ATOM 1562 O O . ARG A 1 196 ? 9.117 -17.453 7.496 1 94.56 196 ARG A O 1
ATOM 1569 N N . ASN A 1 197 ? 8.297 -15.359 7.449 1 95.69 197 ASN A N 1
ATOM 1570 C CA . ASN A 1 197 ? 7.047 -15.812 6.84 1 95.69 197 ASN A CA 1
ATOM 1571 C C . ASN A 1 197 ? 7.285 -16.422 5.465 1 95.69 197 ASN A C 1
ATOM 1573 O O . ASN A 1 197 ? 6.613 -17.391 5.082 1 95.69 197 ASN A O 1
ATOM 1577 N N . ILE A 1 198 ? 8.211 -15.914 4.723 1 96.94 198 ILE A N 1
ATOM 1578 C CA . ILE A 1 198 ? 8.562 -16.453 3.412 1 96.94 198 ILE A CA 1
ATOM 1579 C C . ILE A 1 198 ? 9.383 -17.719 3.576 1 96.94 198 ILE A C 1
ATOM 1581 O O . ILE A 1 198 ? 9.219 -18.672 2.809 1 96.94 198 ILE A O 1
ATOM 1585 N N . ARG A 1 199 ? 10.227 -17.734 4.539 1 96.38 199 ARG A N 1
ATOM 1586 C CA . ARG A 1 199 ? 11.008 -18.938 4.836 1 96.38 199 ARG A CA 1
ATOM 1587 C C . ARG A 1 199 ? 10.102 -20.109 5.207 1 96.38 199 ARG A C 1
ATOM 1589 O O . ARG A 1 199 ? 10.391 -21.25 4.875 1 96.38 199 ARG A O 1
ATOM 1596 N N . ASP A 1 200 ? 9.047 -19.812 5.887 1 96.69 200 ASP A N 1
ATOM 1597 C CA . ASP A 1 200 ? 8.062 -20.844 6.199 1 96.69 200 ASP A CA 1
ATOM 1598 C C . ASP A 1 200 ? 7.43 -21.391 4.926 1 96.69 200 ASP A C 1
ATOM 1600 O O . ASP A 1 200 ? 7.16 -22.594 4.832 1 96.69 200 ASP A O 1
ATOM 1604 N N . VAL A 1 201 ? 7.164 -20.547 3.967 1 97.44 201 VAL A N 1
ATOM 1605 C CA . VAL A 1 201 ? 6.645 -21.016 2.689 1 97.44 201 VAL A CA 1
ATOM 1606 C C . VAL A 1 201 ? 7.633 -21.984 2.053 1 97.44 201 VAL A C 1
ATOM 1608 O O . VAL A 1 201 ? 7.238 -23.031 1.534 1 97.44 201 VAL A O 1
ATOM 1611 N N . TYR A 1 202 ? 8.883 -21.594 2.096 1 96.44 202 TYR A N 1
ATOM 1612 C CA . TYR A 1 202 ? 9.898 -22.516 1.589 1 96.44 202 TYR A CA 1
ATOM 1613 C C . TYR A 1 202 ? 9.812 -23.859 2.291 1 96.44 202 TYR A C 1
ATOM 1615 O O . TYR A 1 202 ? 9.82 -24.906 1.641 1 96.44 202 TYR A O 1
ATOM 1623 N N . ARG A 1 203 ? 9.703 -23.812 3.59 1 95.94 203 ARG A N 1
ATOM 1624 C CA . ARG A 1 203 ? 9.648 -25.031 4.398 1 95.94 203 ARG A CA 1
ATOM 1625 C C . ARG A 1 203 ? 8.445 -25.891 4.008 1 95.94 203 ARG A C 1
ATOM 1627 O O . ARG A 1 203 ? 8.555 -27.109 3.9 1 95.94 203 ARG A O 1
ATOM 1634 N N . PHE A 1 204 ? 7.254 -25.266 3.758 1 96.5 204 PHE A N 1
ATOM 1635 C CA . PHE A 1 204 ? 6.027 -25.969 3.4 1 96.5 204 PHE A CA 1
ATOM 1636 C C . PHE A 1 204 ? 6.191 -26.703 2.068 1 96.5 204 PHE A C 1
ATOM 1638 O O . PHE A 1 204 ? 5.57 -27.75 1.844 1 96.5 204 PHE A O 1
ATOM 1645 N N . HIS A 1 205 ? 7.062 -26.125 1.228 1 97.94 205 HIS A N 1
ATOM 1646 C CA . HIS A 1 205 ? 7.199 -26.656 -0.122 1 97.94 205 HIS A CA 1
ATOM 1647 C C . HIS A 1 205 ? 8.641 -27.078 -0.401 1 97.94 205 HIS A C 1
ATOM 1649 O O . HIS A 1 205 ? 9.125 -26.953 -1.527 1 97.94 205 HIS A O 1
ATOM 1655 N N . GLU A 1 206 ? 9.305 -27.453 0.557 1 96.94 206 GLU A N 1
ATOM 1656 C CA . GLU A 1 206 ? 10.742 -27.703 0.523 1 96.94 206 GLU A CA 1
ATOM 1657 C C . GLU A 1 206 ? 11.086 -28.766 -0.527 1 96.94 206 GLU A C 1
ATOM 1659 O O . GLU A 1 206 ? 12.008 -28.562 -1.324 1 96.94 206 GLU A O 1
ATOM 1664 N N . ALA A 1 207 ? 10.352 -29.875 -0.548 1 97.88 207 ALA A N 1
ATOM 1665 C CA . ALA A 1 207 ? 10.633 -30.969 -1.478 1 97.88 207 ALA A CA 1
ATOM 1666 C C . ALA A 1 207 ? 10.539 -30.5 -2.924 1 97.88 207 ALA A C 1
ATOM 1668 O O . ALA A 1 207 ? 11.398 -30.812 -3.748 1 97.88 207 ALA A O 1
ATOM 1669 N N . GLU A 1 208 ? 9.438 -29.734 -3.164 1 97.94 208 GLU A N 1
ATOM 1670 C CA . GLU A 1 208 ? 9.234 -29.219 -4.512 1 97.94 208 GLU A CA 1
ATOM 1671 C C . GLU A 1 208 ? 10.352 -28.234 -4.891 1 97.94 208 GLU A C 1
ATOM 1673 O O . GLU A 1 208 ? 10.914 -28.328 -5.98 1 97.94 208 GLU A O 1
ATOM 1678 N N . LEU A 1 209 ? 10.742 -27.359 -4.023 1 97.69 209 LEU A N 1
ATOM 1679 C CA . LEU A 1 209 ? 11.711 -26.312 -4.309 1 97.69 209 LEU A CA 1
ATOM 1680 C C . LEU A 1 209 ? 13.117 -26.875 -4.414 1 97.69 209 LEU A C 1
ATOM 1682 O O . LEU A 1 209 ? 13.883 -26.5 -5.301 1 97.69 209 LEU A O 1
ATOM 1686 N N . ASP A 1 210 ? 13.398 -27.844 -3.633 1 96.31 210 ASP A N 1
ATOM 1687 C CA . ASP A 1 210 ? 14.719 -28.453 -3.648 1 96.31 210 ASP A CA 1
ATOM 1688 C C . ASP A 1 210 ? 14.93 -29.266 -4.922 1 96.31 210 ASP A C 1
ATOM 1690 O O . ASP A 1 210 ? 16.078 -29.5 -5.34 1 96.31 210 ASP A O 1
ATOM 1694 N N . ALA A 1 211 ? 13.906 -29.734 -5.469 1 98.06 211 ALA A N 1
ATOM 1695 C CA . ALA A 1 211 ? 13.992 -30.547 -6.68 1 98.06 211 ALA A CA 1
ATOM 1696 C C . ALA A 1 211 ? 14.328 -29.703 -7.895 1 98.06 211 ALA A C 1
ATOM 1698 O O . ALA A 1 211 ? 14.742 -30.219 -8.938 1 98.06 211 ALA A O 1
ATOM 1699 N N . ILE A 1 212 ? 14.133 -28.375 -7.723 1 97.62 212 ILE A N 1
ATOM 1700 C CA . ILE A 1 212 ? 14.453 -27.469 -8.82 1 97.62 212 ILE A CA 1
ATOM 1701 C C . ILE A 1 212 ? 15.945 -27.141 -8.789 1 97.62 212 ILE A C 1
ATOM 1703 O O . ILE A 1 212 ? 16.406 -26.438 -7.887 1 97.62 212 ILE A O 1
ATOM 1707 N N . LYS A 1 213 ? 16.734 -27.531 -9.773 1 96.75 213 LYS A N 1
ATOM 1708 C CA . LYS A 1 213 ? 18.188 -27.422 -9.773 1 96.75 213 LYS A CA 1
ATOM 1709 C C . LYS A 1 213 ? 18.625 -26 -10.125 1 96.75 213 LYS A C 1
ATOM 1711 O O . LYS A 1 213 ? 19.578 -25.469 -9.547 1 96.75 213 LYS A O 1
ATOM 1716 N N . ASP A 1 214 ? 17.859 -25.422 -11.016 1 97.19 214 ASP A N 1
ATOM 1717 C CA . ASP A 1 214 ? 18.188 -24.062 -11.414 1 97.19 214 ASP A CA 1
ATOM 1718 C C . ASP A 1 214 ? 17.781 -23.062 -10.336 1 97.19 214 ASP A C 1
ATOM 1720 O O . ASP A 1 214 ? 16.625 -22.969 -9.961 1 97.19 214 ASP A O 1
ATOM 1724 N N . GLU A 1 215 ? 18.734 -22.266 -9.867 1 94.94 215 GLU A N 1
ATOM 1725 C CA . GLU A 1 215 ? 18.516 -21.359 -8.75 1 94.94 215 GLU A CA 1
ATOM 1726 C C . GLU A 1 215 ? 17.5 -20.266 -9.117 1 94.94 215 GLU A C 1
ATOM 1728 O O . GLU A 1 215 ? 16.672 -19.875 -8.289 1 94.94 215 GLU A O 1
ATOM 1733 N N . GLU A 1 216 ? 17.609 -19.75 -10.266 1 95.25 216 GLU A N 1
ATOM 1734 C CA . GLU A 1 216 ? 16.672 -18.719 -10.703 1 95.25 216 GLU A CA 1
ATOM 1735 C C . GLU A 1 216 ? 15.258 -19.266 -10.82 1 95.25 216 GLU A C 1
ATOM 1737 O O . GLU A 1 216 ? 14.297 -18.594 -10.445 1 95.25 216 GLU A O 1
ATOM 1742 N N . ALA A 1 217 ? 15.172 -20.453 -11.391 1 97.38 217 ALA A N 1
ATOM 1743 C CA . ALA A 1 217 ? 13.867 -21.094 -11.5 1 97.38 217 ALA A CA 1
ATOM 1744 C C . ALA A 1 217 ? 13.281 -21.375 -10.125 1 97.38 217 ALA A C 1
ATOM 1746 O O . ALA A 1 217 ? 12.07 -21.266 -9.922 1 97.38 217 ALA A O 1
ATOM 1747 N N . ARG A 1 218 ? 14.125 -21.797 -9.195 1 97.19 218 ARG A N 1
ATOM 1748 C CA . ARG A 1 218 ? 13.695 -22.031 -7.824 1 97.19 218 ARG A CA 1
ATOM 1749 C C . ARG A 1 218 ? 13.203 -20.75 -7.172 1 97.19 218 ARG A C 1
ATOM 1751 O O . ARG A 1 218 ? 12.18 -20.75 -6.488 1 97.19 218 ARG A O 1
ATOM 1758 N N . TYR A 1 219 ? 13.961 -19.734 -7.449 1 96.94 219 TYR A N 1
ATOM 1759 C CA . TYR A 1 219 ? 13.594 -18.406 -6.957 1 96.94 219 TYR A CA 1
ATOM 1760 C C . TYR A 1 219 ? 12.242 -17.969 -7.508 1 96.94 219 TYR A C 1
ATOM 1762 O O . TYR A 1 219 ? 11.359 -17.562 -6.754 1 96.94 219 TYR A O 1
ATOM 1770 N N . ASP A 1 220 ? 11.992 -18.141 -8.734 1 97.94 220 ASP A N 1
ATOM 1771 C CA . ASP A 1 220 ? 10.734 -17.797 -9.383 1 97.94 220 ASP A CA 1
ATOM 1772 C C . ASP A 1 220 ? 9.578 -18.625 -8.828 1 97.94 220 ASP A C 1
ATOM 1774 O O . ASP A 1 220 ? 8.492 -18.094 -8.594 1 97.94 220 ASP A O 1
ATOM 1778 N N . ARG A 1 221 ? 9.859 -19.844 -8.672 1 98.56 221 ARG A N 1
ATOM 1779 C CA . ARG A 1 221 ? 8.82 -20.719 -8.148 1 98.56 221 ARG A CA 1
ATOM 1780 C C . ARG A 1 221 ? 8.453 -20.328 -6.715 1 98.56 221 ARG A C 1
ATOM 1782 O O . ARG A 1 221 ? 7.289 -20.391 -6.328 1 98.56 221 ARG A O 1
ATOM 1789 N N . LEU A 1 222 ? 9.438 -19.938 -5.914 1 98.5 222 LEU A N 1
ATOM 1790 C CA . LEU A 1 222 ? 9.148 -19.5 -4.555 1 98.5 222 LEU A CA 1
ATOM 1791 C C . LEU A 1 222 ? 8.281 -18.234 -4.555 1 98.5 222 LEU A C 1
ATOM 1793 O O . LEU A 1 222 ? 7.406 -18.078 -3.699 1 98.5 222 LEU A O 1
ATOM 1797 N N . VAL A 1 223 ? 8.516 -17.344 -5.484 1 98.62 223 VAL A N 1
ATOM 1798 C CA . VAL A 1 223 ? 7.672 -16.172 -5.645 1 98.62 223 VAL A CA 1
ATOM 1799 C C . VAL A 1 223 ? 6.223 -16.594 -5.867 1 98.62 223 VAL A C 1
ATOM 1801 O O . VAL A 1 223 ? 5.309 -16.078 -5.219 1 98.62 223 VAL A O 1
ATOM 1804 N N . GLU A 1 224 ? 6.023 -17.516 -6.73 1 98.75 224 GLU A N 1
ATOM 1805 C CA . GLU A 1 224 ? 4.688 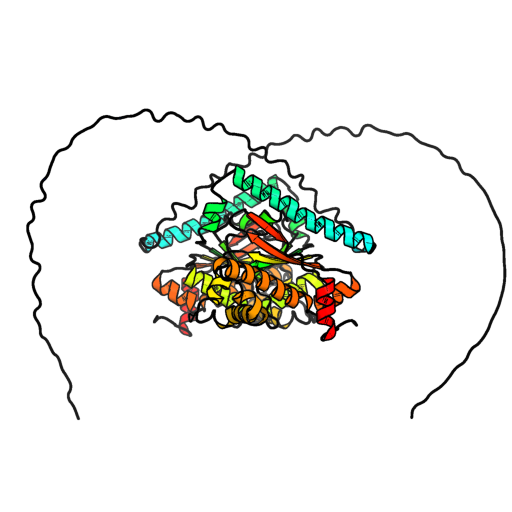-18.016 -7.047 1 98.75 224 GLU A CA 1
ATOM 1806 C C . GLU A 1 224 ? 4.047 -18.688 -5.84 1 98.75 224 GLU A C 1
ATOM 1808 O O . GLU A 1 224 ? 2.879 -18.453 -5.531 1 98.75 224 GLU A O 1
ATOM 1813 N N . LEU A 1 225 ? 4.84 -19.516 -5.18 1 98.69 225 LEU A N 1
ATOM 1814 C CA . LEU A 1 225 ? 4.332 -20.234 -4.012 1 98.69 225 LEU A CA 1
ATOM 1815 C C . LEU A 1 225 ? 3.99 -19.266 -2.887 1 98.69 225 LEU A C 1
ATOM 1817 O O . LEU A 1 225 ? 3.031 -19.484 -2.143 1 98.69 225 LEU A O 1
ATOM 1821 N N . ASN A 1 226 ? 4.812 -18.25 -2.752 1 98.62 226 ASN A N 1
ATOM 1822 C CA . ASN A 1 226 ? 4.508 -17.219 -1.763 1 98.62 226 ASN A CA 1
ATOM 1823 C C . ASN A 1 226 ? 3.15 -16.578 -2.025 1 98.62 226 ASN A C 1
ATOM 1825 O O . ASN A 1 226 ? 2.359 -16.375 -1.102 1 98.62 226 ASN A O 1
ATOM 1829 N N . VAL A 1 227 ? 2.875 -16.281 -3.268 1 98.75 227 VAL A N 1
ATOM 1830 C CA . VAL A 1 227 ? 1.586 -15.711 -3.646 1 98.75 227 VAL A CA 1
ATOM 1831 C C . VAL A 1 227 ? 0.468 -16.688 -3.301 1 98.75 227 VAL A C 1
ATOM 1833 O O . VAL A 1 227 ? -0.543 -16.312 -2.709 1 98.75 227 VAL A O 1
ATOM 1836 N N . ILE A 1 228 ? 0.627 -17.922 -3.602 1 98.5 228 ILE A N 1
ATOM 1837 C CA . ILE A 1 228 ? -0.382 -18.953 -3.383 1 98.5 228 ILE A CA 1
ATOM 1838 C C . ILE A 1 228 ? -0.69 -19.062 -1.891 1 98.5 228 ILE A C 1
ATOM 1840 O O . ILE A 1 228 ? -1.857 -19.062 -1.491 1 98.5 228 ILE A O 1
ATOM 1844 N N . GLU A 1 229 ? 0.334 -19.109 -1.082 1 98.06 229 GLU A N 1
ATOM 1845 C CA . GLU A 1 229 ? 0.144 -19.25 0.359 1 98.06 229 GLU A CA 1
ATOM 1846 C C . GLU A 1 229 ? -0.534 -18.016 0.945 1 98.06 229 GLU A C 1
ATOM 1848 O O . GLU A 1 229 ? -1.319 -18.125 1.889 1 98.06 229 GLU A O 1
ATOM 1853 N N . GLN A 1 230 ? -0.17 -16.844 0.425 1 98.31 230 GLN A N 1
ATOM 1854 C CA . GLN A 1 230 ? -0.834 -15.641 0.903 1 98.31 230 GLN A CA 1
ATOM 1855 C C . GLN A 1 230 ? -2.305 -15.625 0.5 1 98.31 230 GLN A C 1
ATOM 1857 O O . GLN A 1 230 ? -3.158 -15.148 1.257 1 98.31 230 GLN A O 1
ATOM 1862 N N . CYS A 1 231 ? -2.621 -16.109 -0.698 1 98.25 231 CYS A N 1
ATOM 1863 C CA . CYS A 1 231 ? -4.016 -16.25 -1.091 1 98.25 231 CYS A CA 1
ATOM 1864 C C . CYS A 1 231 ? -4.77 -17.141 -0.106 1 98.25 231 CYS A C 1
ATOM 1866 O O . CYS A 1 231 ? -5.902 -16.844 0.273 1 98.25 231 CYS A O 1
ATOM 1868 N N . ARG A 1 232 ? -4.168 -18.172 0.28 1 96.94 232 ARG A N 1
ATOM 1869 C CA . ARG A 1 232 ? -4.77 -19.078 1.262 1 96.94 232 ARG A CA 1
ATOM 1870 C C . ARG A 1 232 ? -5.055 -18.344 2.568 1 96.94 232 ARG A C 1
ATOM 1872 O O . ARG A 1 232 ? -6.113 -18.516 3.17 1 96.94 232 ARG A O 1
ATOM 1879 N N . ASN A 1 233 ? -4.086 -17.578 2.998 1 96.88 233 ASN A N 1
ATOM 1880 C CA . ASN A 1 233 ? -4.254 -16.797 4.223 1 96.88 233 ASN A CA 1
ATOM 1881 C C . ASN A 1 233 ? -5.422 -15.82 4.113 1 96.88 233 ASN A C 1
ATOM 1883 O O . ASN A 1 233 ? -6.129 -15.578 5.094 1 96.88 233 ASN A O 1
ATOM 1887 N N . VAL A 1 234 ? -5.582 -15.25 2.938 1 97.69 234 VAL A N 1
ATOM 1888 C CA . VAL A 1 234 ? -6.695 -14.336 2.699 1 97.69 234 VAL A CA 1
ATOM 1889 C C . VAL A 1 234 ? -8.016 -15.094 2.797 1 97.69 234 VAL A C 1
ATOM 1891 O O . VAL A 1 234 ? -8.938 -14.664 3.492 1 97.69 234 VAL A O 1
ATOM 1894 N N . ILE A 1 235 ? -8.102 -16.203 2.186 1 96.06 235 ILE A N 1
ATOM 1895 C CA . ILE A 1 235 ? -9.328 -16.984 2.102 1 96.06 235 ILE A CA 1
ATOM 1896 C C . ILE A 1 235 ? -9.719 -17.5 3.488 1 96.06 235 ILE A C 1
ATOM 1898 O O . ILE A 1 235 ? -10.898 -17.625 3.805 1 96.06 235 ILE A O 1
ATOM 1902 N N . LYS A 1 236 ? -8.758 -17.656 4.387 1 93.5 236 LYS A N 1
ATOM 1903 C CA . LYS A 1 236 ? -8.969 -18.172 5.734 1 93.5 236 LYS A CA 1
ATOM 1904 C C . LYS A 1 236 ? -9.711 -17.172 6.609 1 93.5 236 LYS A C 1
ATOM 1906 O O . LYS A 1 236 ? -10.273 -17.531 7.641 1 93.5 236 LYS A O 1
ATOM 1911 N N . THR A 1 237 ? -9.695 -15.984 6.195 1 92.62 237 THR A N 1
ATOM 1912 C CA . THR A 1 237 ? -10.273 -14.961 7.062 1 92.62 237 THR A CA 1
ATOM 1913 C C . THR A 1 237 ? -11.781 -15.141 7.172 1 92.62 237 THR A C 1
ATOM 1915 O O . THR A 1 237 ? -12.445 -15.516 6.203 1 92.62 237 THR A O 1
ATOM 1918 N N . ALA A 1 238 ? -12.32 -14.766 8.312 1 91.44 238 ALA A N 1
ATOM 1919 C CA . ALA A 1 238 ? -13.758 -14.859 8.555 1 91.44 238 ALA A CA 1
ATOM 1920 C C . ALA A 1 238 ? -14.539 -13.969 7.598 1 91.44 238 ALA A C 1
ATOM 1922 O O . ALA A 1 238 ? -15.594 -14.375 7.09 1 91.44 238 ALA A O 1
ATOM 1923 N N . ALA A 1 239 ? -14.039 -12.844 7.352 1 92.88 239 ALA A N 1
ATOM 1924 C CA . ALA A 1 239 ? -14.727 -11.875 6.496 1 92.88 239 ALA A CA 1
ATOM 1925 C C . ALA A 1 239 ? -14.961 -12.453 5.102 1 92.88 239 ALA A C 1
ATOM 1927 O O . ALA A 1 239 ? -16.047 -12.32 4.547 1 92.88 239 ALA A O 1
ATOM 1928 N N . ILE A 1 240 ? -13.969 -13.109 4.57 1 94.56 240 ILE A N 1
ATOM 1929 C CA . ILE A 1 240 ? -14.055 -13.641 3.215 1 94.56 240 ILE A CA 1
ATOM 1930 C C . ILE A 1 240 ? -15 -14.844 3.189 1 94.56 240 ILE A C 1
ATOM 1932 O O . ILE A 1 240 ? -15.852 -14.953 2.307 1 94.56 240 ILE A O 1
ATOM 1936 N N . GLN A 1 241 ? -14.859 -15.719 4.094 1 93.12 241 GLN A N 1
ATOM 1937 C CA . GLN A 1 241 ? -15.68 -16.922 4.129 1 93.12 241 GLN A CA 1
ATOM 1938 C C . GLN A 1 241 ? -17.156 -16.578 4.281 1 93.12 241 GLN A C 1
ATOM 1940 O O . GLN A 1 241 ? -18 -17.125 3.566 1 93.12 241 GLN A O 1
ATOM 1945 N N . GLN A 1 242 ? -17.438 -15.633 5.16 1 93.12 242 GLN A N 1
ATOM 1946 C CA . GLN A 1 242 ? -18.828 -15.242 5.41 1 93.12 242 GLN A CA 1
ATOM 1947 C C . GLN A 1 242 ? -19.422 -14.508 4.211 1 93.12 242 GLN A C 1
ATOM 1949 O O . GLN A 1 242 ? -20.547 -14.781 3.807 1 93.12 242 GLN A O 1
ATOM 1954 N N . SER A 1 243 ? -18.625 -13.641 3.695 1 93.94 243 SER A N 1
ATOM 1955 C CA . SER A 1 243 ? -19.125 -12.898 2.537 1 93.94 243 SER A CA 1
ATOM 1956 C C . SER A 1 243 ? -19.328 -13.82 1.342 1 93.94 243 SER A C 1
ATOM 1958 O O . SER A 1 243 ? -20.344 -13.711 0.639 1 93.94 243 SER A O 1
ATOM 1960 N N . TYR A 1 244 ? -18.422 -14.719 1.117 1 92.25 244 TYR A N 1
ATOM 1961 C CA . TYR A 1 244 ? -18.516 -15.633 -0.013 1 92.25 244 TYR A CA 1
ATOM 1962 C C . TYR A 1 244 ? -19.719 -16.562 0.144 1 92.25 244 TYR A C 1
ATOM 1964 O O . TYR A 1 244 ? -20.406 -16.875 -0.836 1 92.25 244 TYR A O 1
ATOM 1972 N N . ALA A 1 245 ? -19.969 -16.984 1.285 1 90.56 245 ALA A N 1
ATOM 1973 C CA . ALA A 1 245 ? -21.125 -17.844 1.551 1 90.56 245 ALA A CA 1
ATOM 1974 C C . ALA A 1 245 ? -22.422 -17.125 1.232 1 90.56 245 ALA A C 1
ATOM 1976 O O . ALA A 1 245 ? -23.359 -17.734 0.713 1 90.56 245 ALA A O 1
ATOM 1977 N N . LYS A 1 246 ? -22.406 -15.891 1.516 1 90.56 246 LYS A N 1
ATOM 1978 C CA . LYS A 1 246 ? -23.625 -15.102 1.374 1 90.56 246 LYS A CA 1
ATOM 1979 C C . LYS A 1 246 ? -23.766 -14.555 -0.044 1 90.56 246 LYS A C 1
ATOM 1981 O O . LYS A 1 246 ? -24.859 -14.594 -0.625 1 90.56 246 LYS A O 1
ATOM 1986 N N . ASN A 1 247 ? -22.641 -14.086 -0.624 1 91.06 247 ASN A N 1
ATOM 1987 C CA . ASN A 1 247 ? -22.75 -13.273 -1.826 1 91.06 247 ASN A CA 1
ATOM 1988 C C . ASN A 1 247 ? -22.062 -13.938 -3.018 1 91.06 247 ASN A C 1
ATOM 1990 O O . ASN A 1 247 ? -22.234 -13.508 -4.16 1 91.06 247 ASN A O 1
ATOM 1994 N N . LYS A 1 248 ? -21.234 -14.977 -2.758 1 91.62 248 LYS A N 1
ATOM 1995 C CA . LYS A 1 248 ? -20.438 -15.68 -3.758 1 91.62 248 LYS A CA 1
ATOM 1996 C C . LYS A 1 248 ? -19.297 -14.805 -4.266 1 91.62 248 LYS A C 1
ATOM 1998 O O . LYS A 1 248 ? -18.797 -15.016 -5.371 1 91.62 248 LYS A O 1
ATOM 2003 N N . PHE A 1 249 ? -19.141 -13.805 -3.502 1 93.12 249 PHE A N 1
ATOM 2004 C CA . PHE A 1 249 ? -17.938 -12.984 -3.654 1 93.12 249 PHE A CA 1
ATOM 2005 C C . PHE A 1 249 ? -17.422 -12.516 -2.297 1 93.12 249 PHE A C 1
ATOM 2007 O O . PHE A 1 249 ? -18.141 -12.578 -1.301 1 93.12 249 PHE A O 1
ATOM 2014 N N . PRO A 1 250 ? -16.141 -12.102 -2.236 1 96.69 250 PRO A N 1
ATOM 2015 C CA . PRO A 1 250 ? -15.141 -11.898 -3.291 1 96.69 250 PRO A CA 1
ATOM 2016 C C . PRO A 1 250 ? -14.477 -13.203 -3.734 1 96.69 250 PRO A C 1
ATOM 2018 O O . PRO A 1 250 ? -14.516 -14.203 -3.006 1 96.69 250 PRO A O 1
ATOM 2021 N N . ILE A 1 251 ? -13.852 -13.133 -4.965 1 97.06 251 ILE A N 1
ATOM 2022 C CA . ILE A 1 251 ? -12.977 -14.18 -5.473 1 97.06 251 ILE A CA 1
ATOM 2023 C C . ILE A 1 251 ? -11.516 -13.766 -5.305 1 97.06 251 ILE A C 1
ATOM 2025 O O . ILE A 1 251 ? -11.156 -12.633 -5.625 1 97.06 251 ILE A O 1
ATOM 2029 N N . VAL A 1 252 ? -10.734 -14.688 -4.762 1 97.94 252 VAL A N 1
ATOM 2030 C CA . VAL A 1 252 ? -9.32 -14.406 -4.539 1 97.94 252 VAL A CA 1
ATOM 2031 C C . VAL A 1 252 ? -8.5 -14.891 -5.727 1 97.94 252 VAL A C 1
ATOM 2033 O O . VAL A 1 252 ? -8.68 -16.016 -6.188 1 97.94 252 VAL A O 1
ATOM 2036 N N . HIS A 1 253 ? -7.613 -14.008 -6.211 1 97.88 253 HIS A N 1
ATOM 2037 C CA . HIS A 1 253 ? -6.734 -14.297 -7.336 1 97.88 253 HIS A CA 1
ATOM 2038 C C . HIS A 1 253 ? -5.266 -14.164 -6.938 1 97.88 253 HIS A C 1
ATOM 2040 O O . HIS A 1 253 ? -4.906 -13.281 -6.16 1 97.88 253 HIS A O 1
ATOM 2046 N N . GLY A 1 254 ? -4.453 -15.07 -7.465 1 98.56 254 GLY A N 1
ATOM 2047 C CA . GLY A 1 254 ? -3.006 -14.977 -7.359 1 98.56 254 GLY A CA 1
ATOM 2048 C C . GLY A 1 254 ? -2.332 -14.648 -8.68 1 98.56 254 GLY A C 1
ATOM 2049 O O . GLY A 1 254 ? -2.473 -15.391 -9.648 1 98.56 254 GLY A O 1
ATOM 2050 N N . TRP A 1 255 ? -1.636 -13.5 -8.695 1 98.31 255 TRP A N 1
ATOM 2051 C CA . TRP A 1 255 ? -0.962 -13.062 -9.914 1 98.31 255 TRP A CA 1
ATOM 2052 C C . TRP A 1 255 ? 0.517 -12.797 -9.648 1 98.31 255 TRP A C 1
ATOM 2054 O O . TRP A 1 255 ? 0.92 -12.57 -8.508 1 98.31 255 TRP A O 1
ATOM 2064 N N . VAL A 1 256 ? 1.313 -12.938 -10.703 1 98.44 256 VAL A N 1
ATOM 2065 C CA . VAL A 1 256 ? 2.721 -12.562 -10.641 1 98.44 256 VAL A CA 1
ATOM 2066 C C . VAL A 1 256 ? 3.066 -11.656 -11.812 1 98.44 256 VAL A C 1
ATOM 2068 O O . VAL A 1 256 ? 2.744 -11.969 -12.969 1 98.44 256 VAL A O 1
ATOM 2071 N N . PHE A 1 257 ? 3.676 -10.555 -11.492 1 97.44 257 PHE A N 1
ATOM 2072 C CA . PHE A 1 257 ? 4.09 -9.594 -12.508 1 97.44 257 PHE A CA 1
ATOM 2073 C C . PHE A 1 257 ? 5.535 -9.844 -12.938 1 97.44 257 PHE A C 1
ATOM 2075 O O . PHE A 1 257 ? 6.402 -10.086 -12.094 1 97.44 257 PHE A O 1
ATOM 2082 N N . GLY A 1 258 ? 5.75 -9.812 -14.219 1 96.19 258 GLY A N 1
ATOM 2083 C CA . GLY A 1 258 ? 7.098 -9.938 -14.75 1 96.19 258 GLY A CA 1
ATOM 2084 C C . GLY A 1 258 ? 7.672 -8.617 -15.242 1 96.19 258 GLY A C 1
ATOM 2085 O O . GLY A 1 258 ? 7.133 -8.008 -16.172 1 96.19 258 GLY A O 1
ATOM 2086 N N . PHE A 1 259 ? 8.812 -8.266 -14.68 1 92.56 259 PHE A N 1
ATOM 2087 C CA . PHE A 1 259 ? 9.453 -7.023 -15.086 1 92.56 259 PHE A CA 1
ATOM 2088 C C . PHE A 1 259 ? 10.016 -7.129 -16.5 1 92.56 259 PHE A C 1
ATOM 2090 O O . PHE A 1 259 ? 10.133 -6.125 -17.203 1 92.56 259 PHE A O 1
ATOM 2097 N N . ASN A 1 260 ? 10.305 -8.297 -16.938 1 91.62 260 ASN A N 1
ATOM 2098 C CA . ASN A 1 260 ? 11 -8.508 -18.203 1 91.62 260 ASN A CA 1
ATOM 2099 C C . ASN A 1 260 ? 10.078 -8.258 -19.406 1 91.62 260 ASN A C 1
ATOM 2101 O O . ASN A 1 260 ? 10.539 -7.848 -20.469 1 91.62 260 ASN A O 1
ATOM 2105 N N . ASP A 1 261 ? 8.82 -8.5 -19.219 1 92.56 261 ASP A N 1
ATOM 2106 C CA . ASP A 1 261 ? 7.922 -8.383 -20.359 1 92.56 261 ASP A CA 1
ATOM 2107 C C . ASP A 1 261 ? 6.695 -7.539 -20.016 1 92.56 261 ASP A C 1
ATOM 2109 O O . ASP A 1 261 ? 5.887 -7.219 -20.875 1 92.56 261 ASP A O 1
ATOM 2113 N N . GLY A 1 262 ? 6.535 -7.203 -18.734 1 93.69 262 GLY A N 1
ATOM 2114 C CA . GLY A 1 262 ? 5.434 -6.355 -18.312 1 93.69 262 GLY A CA 1
ATOM 2115 C C . GLY A 1 262 ? 4.105 -7.086 -18.25 1 93.69 262 GLY A C 1
ATOM 2116 O O . GLY A 1 262 ? 3.045 -6.457 -18.219 1 93.69 262 GLY A O 1
ATOM 2117 N N . LEU A 1 263 ? 4.184 -8.43 -18.203 1 96.06 263 LEU A N 1
ATOM 2118 C CA . LEU A 1 263 ? 2.947 -9.195 -18.25 1 96.06 263 LEU A CA 1
ATOM 2119 C C . LEU A 1 263 ? 2.58 -9.734 -16.875 1 96.06 263 LEU A C 1
ATOM 2121 O O . LEU A 1 263 ? 3.461 -10.062 -16.078 1 96.06 263 LEU A O 1
ATOM 2125 N N . LEU A 1 264 ? 1.291 -9.836 -16.656 1 96.88 264 LEU A N 1
ATOM 2126 C CA . LEU A 1 264 ? 0.731 -10.516 -15.5 1 96.88 264 LEU A CA 1
ATOM 2127 C C . LEU A 1 264 ? 0.487 -11.992 -15.797 1 96.88 264 LEU A C 1
ATOM 2129 O O . LEU A 1 264 ? -0.06 -12.336 -16.844 1 96.88 264 LEU A O 1
ATOM 2133 N N . LYS A 1 265 ? 0.943 -12.781 -14.953 1 97.25 265 LYS A N 1
ATOM 2134 C CA . LYS A 1 265 ? 0.664 -14.211 -15.008 1 97.25 265 LYS A CA 1
ATOM 2135 C C . LYS A 1 265 ? -0.386 -14.609 -13.977 1 97.25 265 LYS A C 1
ATOM 2137 O O . LYS A 1 265 ? -0.218 -14.352 -12.781 1 97.25 265 LYS A O 1
ATOM 2142 N N . ASP A 1 266 ? -1.43 -15.172 -14.453 1 97.62 266 ASP A N 1
ATOM 2143 C CA . ASP A 1 266 ? -2.453 -15.711 -13.562 1 97.62 266 ASP A CA 1
ATOM 2144 C C . ASP A 1 266 ? -2.062 -17.094 -13.055 1 97.62 266 ASP A C 1
ATOM 2146 O O . ASP A 1 266 ? -1.864 -18.016 -13.844 1 97.62 266 ASP A O 1
ATOM 2150 N N . LEU A 1 267 ? -1.942 -17.266 -11.75 1 97.81 267 LEU A N 1
ATOM 2151 C CA . LEU A 1 267 ? -1.57 -18.547 -11.172 1 97.81 267 LEU A CA 1
ATOM 2152 C C . LEU A 1 267 ? -2.777 -19.469 -11.094 1 97.81 267 LEU A C 1
ATOM 2154 O O . LEU A 1 267 ? -2.652 -20.625 -10.68 1 97.81 267 LEU A O 1
ATOM 2158 N N . LYS A 1 268 ? -3.928 -18.984 -11.469 1 95.81 268 LYS A N 1
ATOM 2159 C CA . LYS A 1 268 ? -5.168 -19.75 -11.578 1 95.81 268 LYS A CA 1
ATOM 2160 C C . LYS A 1 268 ? -5.543 -20.375 -10.242 1 95.81 268 LYS A C 1
ATOM 2162 O O . LYS A 1 268 ? -5.805 -21.578 -10.172 1 95.81 268 LYS A O 1
ATOM 2167 N N . ILE A 1 269 ? -5.535 -19.531 -9.258 1 94.69 269 ILE A N 1
ATOM 2168 C CA . ILE A 1 269 ? -5.992 -19.969 -7.941 1 94.69 269 ILE A CA 1
ATOM 2169 C C . ILE A 1 269 ? -7.445 -20.422 -8.023 1 94.69 269 ILE A C 1
ATOM 2171 O O . ILE A 1 269 ? -8.289 -19.719 -8.594 1 94.69 269 ILE A O 1
ATOM 2175 N N . ASP A 1 270 ? -7.73 -21.578 -7.551 1 93.38 270 ASP A N 1
ATOM 2176 C CA . ASP A 1 270 ? -9.102 -22.047 -7.41 1 93.38 270 ASP A CA 1
ATOM 2177 C C . ASP A 1 270 ? -9.664 -21.703 -6.035 1 93.38 270 ASP A C 1
ATOM 2179 O O . ASP A 1 270 ? -9.5 -22.469 -5.078 1 93.38 270 ASP A O 1
ATOM 2183 N N . HIS A 1 271 ? -10.367 -20.656 -5.98 1 91.25 271 HIS A N 1
ATOM 2184 C CA . HIS A 1 271 ? -10.883 -20.125 -4.719 1 91.25 271 HIS A CA 1
ATOM 2185 C C . HIS A 1 271 ? -11.773 -21.156 -4.02 1 91.25 271 HIS A C 1
ATOM 2187 O O . HIS A 1 271 ? -11.609 -21.406 -2.824 1 91.25 271 HIS A O 1
ATOM 2193 N N . GLU A 1 272 ? -12.68 -21.703 -4.746 1 90.38 272 GLU A N 1
ATOM 2194 C CA . GLU A 1 272 ? -13.641 -22.625 -4.168 1 90.38 272 GLU A CA 1
ATOM 2195 C C . GLU A 1 272 ? -12.945 -23.875 -3.621 1 90.38 272 GLU A C 1
ATOM 2197 O O . GLU A 1 272 ? -13.258 -24.328 -2.521 1 90.38 272 GLU A O 1
ATOM 2202 N N . ALA A 1 273 ? -12.016 -24.375 -4.367 1 91.88 273 ALA A N 1
ATOM 2203 C CA . ALA A 1 273 ? -11.289 -25.562 -3.93 1 91.88 273 ALA A CA 1
ATOM 2204 C C . ALA A 1 273 ? -10.461 -25.266 -2.686 1 91.88 273 ALA A C 1
ATOM 2206 O O . ALA A 1 273 ? -10.422 -26.062 -1.751 1 91.88 273 ALA A O 1
ATOM 2207 N N . MET A 1 274 ? -9.844 -24.156 -2.686 1 92.5 274 MET A N 1
ATOM 2208 C CA . MET A 1 274 ? -9.023 -23.766 -1.541 1 92.5 274 MET A CA 1
ATOM 2209 C C . MET A 1 274 ? -9.883 -23.547 -0.302 1 92.5 274 MET A C 1
ATOM 2211 O O . MET A 1 274 ? -9.5 -23.938 0.801 1 92.5 274 MET A O 1
ATOM 2215 N N . LEU A 1 275 ? -10.977 -22.953 -0.507 1 89.81 275 LEU A N 1
ATOM 2216 C CA . LEU A 1 275 ? -11.906 -22.719 0.59 1 89.81 275 LEU A CA 1
ATOM 2217 C C . LEU A 1 275 ? -12.391 -24.031 1.187 1 89.81 275 LEU A C 1
ATOM 2219 O O . LEU A 1 275 ? -12.438 -24.188 2.41 1 89.81 275 LEU A O 1
ATOM 2223 N N . HIS A 1 276 ? -12.711 -24.969 0.325 1 89.81 276 HIS A N 1
ATOM 2224 C CA . HIS A 1 276 ? -13.156 -26.281 0.777 1 89.81 276 HIS A CA 1
ATOM 2225 C C . HIS A 1 276 ? -12.086 -26.969 1.619 1 89.81 276 HIS A C 1
ATOM 2227 O O . HIS A 1 276 ? -12.398 -27.578 2.641 1 89.81 276 HIS A O 1
ATOM 2233 N N . ASP A 1 277 ? -10.891 -26.797 1.223 1 89.12 277 ASP A N 1
ATOM 2234 C CA . ASP A 1 277 ? -9.773 -27.391 1.951 1 89.12 277 ASP A CA 1
ATOM 2235 C C . ASP A 1 277 ? -9.617 -26.766 3.332 1 89.12 277 ASP A C 1
ATOM 2237 O O . ASP A 1 277 ? -9.312 -27.453 4.305 1 89.12 277 ASP A O 1
ATOM 2241 N N . ILE A 1 278 ? -9.828 -25.547 3.393 1 86.12 278 ILE A N 1
ATOM 2242 C CA . ILE A 1 278 ? -9.695 -24.797 4.633 1 86.12 278 ILE A CA 1
ATOM 2243 C C . ILE A 1 278 ? -10.828 -25.156 5.586 1 86.12 278 ILE A C 1
ATOM 2245 O O . ILE A 1 278 ? -10.617 -25.281 6.793 1 86.12 278 ILE A O 1
ATOM 2249 N N . GLN A 1 279 ? -11.953 -25.328 5.039 1 85.25 279 GLN A N 1
ATOM 2250 C CA . GLN A 1 279 ? -13.148 -25.531 5.848 1 85.25 279 GLN A CA 1
ATOM 2251 C C . GLN A 1 279 ? -13.172 -26.938 6.453 1 85.25 279 GLN A C 1
ATOM 2253 O O . GLN A 1 279 ? -13.961 -27.203 7.363 1 85.25 279 GLN A O 1
ATOM 2258 N N . LYS A 1 280 ? -12.32 -27.75 6.043 1 83.44 280 LYS A N 1
ATOM 2259 C CA . LYS A 1 280 ? -12.156 -29.047 6.691 1 83.44 280 LYS A CA 1
ATOM 2260 C C . LYS A 1 280 ? -11.75 -28.875 8.156 1 83.44 280 LYS A C 1
ATOM 2262 O O . LYS A 1 280 ? -12.125 -29.688 9 1 83.44 280 LYS A O 1
ATOM 2267 N N . ILE A 1 281 ? -11.094 -27.812 8.461 1 76.81 281 ILE A N 1
ATOM 2268 C CA . ILE A 1 281 ? -10.578 -27.578 9.812 1 76.81 281 ILE A CA 1
ATOM 2269 C C . ILE A 1 281 ? -11.281 -26.375 10.43 1 76.81 281 ILE A C 1
ATOM 2271 O O . ILE A 1 281 ? -11.547 -26.344 11.633 1 76.81 281 ILE A O 1
ATOM 2275 N N . TYR A 1 282 ? -11.578 -25.422 9.625 1 72.06 282 TYR A N 1
ATOM 2276 C CA . TYR A 1 282 ? -12.039 -24.109 10.094 1 72.06 282 TYR A CA 1
ATOM 2277 C C . TYR A 1 282 ? -13.242 -23.641 9.289 1 72.06 282 TYR A C 1
ATOM 2279 O O . TYR A 1 282 ? -13.086 -23 8.25 1 72.06 282 TYR A O 1
ATOM 2287 N N . HIS A 1 283 ? -14.445 -24.078 9.648 1 72.31 283 HIS A N 1
ATOM 2288 C CA . HIS A 1 283 ? -15.688 -23.734 8.961 1 72.31 283 HIS A CA 1
ATOM 2289 C C . HIS A 1 283 ? -16.469 -22.672 9.734 1 72.31 283 HIS A C 1
ATOM 2291 O O . HIS A 1 283 ? -16.812 -22.891 10.898 1 72.31 283 HIS A O 1
ATOM 2297 N N . LEU A 1 284 ? -16.531 -21.484 9.227 1 66.62 284 LEU A N 1
ATOM 2298 C CA . LEU A 1 284 ? -17.297 -20.422 9.867 1 66.62 284 LEU A CA 1
ATOM 2299 C C . LEU A 1 284 ? -18.562 -20.109 9.078 1 66.62 284 LEU A C 1
ATOM 2301 O O . LEU A 1 284 ? -18.641 -19.094 8.391 1 66.62 284 LEU A O 1
ATOM 2305 N N . PRO A 1 285 ? -19.5 -21.109 8.898 1 59.75 285 PRO A N 1
ATOM 2306 C CA . PRO A 1 285 ? -20.688 -20.781 8.102 1 59.75 285 PRO A CA 1
ATOM 2307 C C . PRO A 1 285 ? -21.5 -19.641 8.719 1 59.75 285 PRO A C 1
ATOM 2309 O O . PRO A 1 285 ? -22.125 -18.859 7.996 1 59.75 285 PRO A O 1
ATOM 2312 N N . ASP A 1 286 ? -22.125 -19.734 9.992 1 54.09 286 ASP A N 1
ATOM 2313 C CA . ASP A 1 286 ? -23.312 -19.094 10.539 1 54.09 286 ASP A CA 1
ATOM 2314 C C . ASP A 1 286 ? -23.016 -17.641 10.945 1 54.09 286 ASP A C 1
ATOM 2316 O O . ASP A 1 286 ? -22.156 -17.406 11.805 1 54.09 286 ASP A O 1
ATOM 2320 N N . ALA A 1 287 ? -22.875 -16.828 10.164 1 40.5 287 ALA A N 1
ATOM 2321 C CA . ALA A 1 287 ? -23.281 -15.531 10.695 1 40.5 287 ALA A CA 1
ATOM 2322 C C . ALA A 1 287 ? -24.797 -15.383 10.688 1 40.5 287 ALA A C 1
ATOM 2324 O O . ALA A 1 287 ? -25.469 -15.945 9.82 1 40.5 287 ALA A O 1
ATOM 2325 N N . MET B 1 1 ? 47 0.167 43.312 1 17.97 1 MET B N 1
ATOM 2326 C CA . MET B 1 1 ? 48.25 0.033 42.625 1 17.97 1 MET B CA 1
ATOM 2327 C C . MET B 1 1 ? 48.5 1.233 41.719 1 17.97 1 MET B C 1
ATOM 2329 O O . MET B 1 1 ? 47.656 2.113 41.594 1 17.97 1 MET B O 1
ATOM 2333 N N . PHE B 1 2 ? 48.531 0.949 40.344 1 17.84 2 PHE B N 1
ATOM 2334 C CA . PHE B 1 2 ? 49.438 1.122 39.219 1 17.84 2 PHE B CA 1
ATOM 2335 C C . PHE B 1 2 ? 49.062 2.385 38.438 1 17.84 2 PHE B C 1
ATOM 2337 O O . PHE B 1 2 ? 47.906 2.619 38.125 1 17.84 2 PHE B O 1
ATOM 2344 N N . LYS B 1 3 ? 49.938 3.418 38.469 1 21.11 3 LYS B N 1
ATOM 2345 C CA . LYS B 1 3 ? 50.312 4.734 37.969 1 21.11 3 LYS B CA 1
ATOM 2346 C C . LYS B 1 3 ? 50.5 4.723 36.438 1 21.11 3 LYS B C 1
ATOM 2348 O O . LYS B 1 3 ? 51.625 4.668 35.969 1 21.11 3 LYS B O 1
ATOM 2353 N N . THR B 1 4 ? 49.562 3.918 35.75 1 19.28 4 THR B N 1
ATOM 2354 C CA . THR B 1 4 ? 49.906 3.482 34.406 1 19.28 4 THR B CA 1
ATOM 2355 C C . THR B 1 4 ? 49.875 4.66 33.438 1 19.28 4 THR B C 1
ATOM 2357 O O . THR B 1 4 ? 48.812 5.027 32.938 1 19.28 4 THR B O 1
ATOM 2360 N N . ASN B 1 5 ? 50.5 5.84 33.688 1 20.56 5 ASN B N 1
ATOM 2361 C CA . ASN B 1 5 ? 50.375 7.062 32.906 1 20.56 5 ASN B CA 1
ATOM 2362 C C . ASN B 1 5 ? 51.062 6.945 31.562 1 20.56 5 ASN B C 1
ATOM 2364 O O . ASN B 1 5 ? 52.156 7.512 31.359 1 20.56 5 ASN B O 1
ATOM 2368 N N . PRO B 1 6 ? 50.875 5.738 30.812 1 19.7 6 PRO B N 1
ATOM 2369 C CA . PRO B 1 6 ? 51.938 5.605 29.828 1 19.7 6 PRO B CA 1
ATOM 2370 C C . PRO B 1 6 ? 51.875 6.648 28.719 1 19.7 6 PRO B C 1
ATOM 2372 O O . PRO B 1 6 ? 50.812 6.805 28.094 1 19.7 6 PRO B O 1
ATOM 2375 N N . VAL B 1 7 ? 52.531 7.797 28.703 1 20.78 7 VAL B N 1
ATOM 2376 C CA . VAL B 1 7 ? 52.5 8.977 27.844 1 20.78 7 VAL B CA 1
ATOM 2377 C C . VAL B 1 7 ? 53.188 8.664 26.516 1 20.78 7 VAL B C 1
ATOM 2379 O O . VAL B 1 7 ? 53.375 9.547 25.672 1 20.78 7 VAL B O 1
ATOM 2382 N N . PRO B 1 8 ? 53.125 7.25 26.078 1 17.17 8 PRO B N 1
ATOM 2383 C CA . PRO B 1 8 ? 54.281 7.133 25.188 1 17.17 8 PRO B CA 1
ATOM 2384 C C . PRO B 1 8 ? 54.156 8.016 23.953 1 17.17 8 PRO B C 1
ATOM 2386 O O . PRO B 1 8 ? 53.062 8.156 23.391 1 17.17 8 PRO B O 1
ATOM 2389 N N . ARG B 1 9 ? 55.156 8.898 23.625 1 17.84 9 ARG B N 1
ATOM 2390 C CA . ARG B 1 9 ? 55.531 10.047 22.812 1 17.84 9 ARG B CA 1
ATOM 2391 C C . ARG B 1 9 ? 55.781 9.641 21.359 1 17.84 9 ARG B C 1
ATOM 2393 O O . ARG B 1 9 ? 55.719 10.469 20.453 1 17.84 9 ARG B O 1
ATOM 2400 N N . SER B 1 10 ? 56.219 8.32 21.109 1 15.6 10 SER B N 1
ATOM 2401 C CA . SER B 1 10 ? 57.406 8.484 20.297 1 15.6 10 SER B CA 1
ATOM 2402 C C . SER B 1 10 ? 57.062 8.906 18.875 1 15.6 10 SER B C 1
ATOM 2404 O O . SER B 1 10 ? 57.562 9.898 18.359 1 15.6 10 SER B O 1
ATOM 2406 N N . LEU B 1 11 ? 56.969 7.93 17.891 1 16.81 11 LEU B N 1
ATOM 2407 C CA . LEU B 1 11 ? 58 7.711 16.906 1 16.81 11 LEU B CA 1
ATOM 2408 C C . LEU B 1 11 ? 57.719 8.492 15.625 1 16.81 11 LEU B C 1
ATOM 2410 O O . LEU B 1 11 ? 56.562 8.906 15.391 1 16.81 11 LEU B O 1
ATOM 2414 N N . LEU B 1 12 ? 58.281 8.125 14.445 1 16.19 12 LEU B N 1
ATOM 2415 C CA . LEU B 1 12 ? 59.312 8.484 13.484 1 16.19 12 LEU B CA 1
ATOM 2416 C C . LEU B 1 12 ? 58.688 8.828 12.133 1 16.19 12 LEU B C 1
ATOM 2418 O O . LEU B 1 12 ? 59.281 9.57 11.344 1 16.19 12 LEU B O 1
ATOM 2422 N N . SER B 1 13 ? 57.531 8.164 11.75 1 16.77 13 SER B N 1
ATOM 2423 C CA . SER B 1 13 ? 57.875 7.594 10.453 1 16.77 13 SER B CA 1
ATOM 2424 C C . SER B 1 13 ? 58.031 8.68 9.391 1 16.77 13 SER B C 1
ATOM 2426 O O . SER B 1 13 ? 57.531 9.797 9.57 1 16.77 13 SER B O 1
ATOM 2428 N N . THR B 1 14 ? 58.469 8.195 8.148 1 17.53 14 THR B N 1
ATOM 2429 C CA . THR B 1 14 ? 59.312 8.359 6.949 1 17.53 14 THR B CA 1
ATOM 2430 C C . THR B 1 14 ? 58.594 9.242 5.926 1 17.53 14 THR B C 1
ATOM 2432 O O . THR B 1 14 ? 57.438 9.008 5.594 1 17.53 14 THR B O 1
ATOM 2435 N N . ALA B 1 15 ? 59.188 10.383 5.695 1 16.81 15 ALA B N 1
ATOM 2436 C CA . ALA B 1 15 ? 59.062 11.633 4.949 1 16.81 15 ALA B CA 1
ATOM 2437 C C . ALA B 1 15 ? 58.781 11.359 3.475 1 16.81 15 ALA B C 1
ATOM 2439 O O . ALA B 1 15 ? 59.125 10.312 2.947 1 16.81 15 ALA B O 1
ATOM 2440 N N . ARG B 1 16 ? 58 12.25 2.898 1 17.25 16 ARG B N 1
ATOM 2441 C CA . ARG B 1 16 ? 57.219 12.68 1.755 1 17.25 16 ARG B CA 1
ATOM 2442 C C . ARG B 1 16 ? 58.094 12.859 0.516 1 17.25 16 ARG B C 1
ATOM 2444 O O . ARG B 1 16 ? 58.812 13.836 0.405 1 17.25 16 ARG B O 1
ATOM 2451 N N . ILE B 1 17 ? 58.812 11.703 0.182 1 17.14 17 ILE B N 1
ATOM 2452 C CA . ILE B 1 17 ? 59.719 12 -0.907 1 17.14 17 ILE B CA 1
ATOM 2453 C C . ILE B 1 17 ? 58.969 12.633 -2.07 1 17.14 17 ILE B C 1
ATOM 2455 O O . ILE B 1 17 ? 57.938 12.117 -2.49 1 17.14 17 ILE B O 1
ATOM 2459 N N . LEU B 1 18 ? 59.344 13.82 -2.402 1 17.69 18 LEU B N 1
ATOM 2460 C CA . LEU B 1 18 ? 58.938 14.914 -3.281 1 17.69 18 LEU B CA 1
ATOM 2461 C C . LEU B 1 18 ? 59.062 14.5 -4.746 1 17.69 18 LEU B C 1
ATOM 2463 O O . LEU B 1 18 ? 58.875 15.328 -5.641 1 17.69 18 LEU B O 1
ATOM 2467 N N . SER B 1 19 ? 59.031 13.055 -4.969 1 16.89 19 SER B N 1
ATOM 2468 C CA . SER B 1 19 ? 59.781 13.008 -6.23 1 16.89 19 SER B CA 1
ATOM 2469 C C . SER B 1 19 ? 59.094 13.852 -7.301 1 16.89 19 SER B C 1
ATOM 2471 O O . SER B 1 19 ? 57.875 14.109 -7.219 1 16.89 19 SER B O 1
ATOM 2473 N N . ARG B 1 20 ? 59.906 14.32 -8.273 1 17.14 20 ARG B N 1
ATOM 2474 C CA . ARG B 1 20 ? 60.156 15.391 -9.227 1 17.14 20 ARG B CA 1
ATOM 2475 C C . ARG B 1 20 ? 59.344 15.195 -10.508 1 17.14 20 ARG B C 1
ATOM 2477 O O . ARG B 1 20 ? 59.281 16.094 -11.352 1 17.14 20 ARG B O 1
ATOM 2484 N N . THR B 1 21 ? 58.625 13.961 -10.625 1 18.36 21 THR B N 1
ATOM 2485 C CA . THR B 1 21 ? 58.875 13.688 -12.031 1 18.36 21 THR B CA 1
ATOM 2486 C C . THR B 1 21 ? 58.156 14.711 -12.914 1 18.36 21 THR B C 1
ATOM 2488 O O . THR B 1 21 ? 57.125 15.25 -12.539 1 18.36 21 THR B O 1
ATOM 2491 N N . SER B 1 22 ? 58.812 15.008 -14.109 1 18.25 22 SER B N 1
ATOM 2492 C CA . SER B 1 22 ? 58.938 15.984 -15.188 1 18.25 22 SER B CA 1
ATOM 2493 C C . SER B 1 22 ? 57.75 15.953 -16.109 1 18.25 22 SER B C 1
ATOM 2495 O O . SER B 1 22 ? 57.406 14.906 -16.688 1 18.25 22 SER B O 1
ATOM 2497 N N . SER B 1 23 ? 56.688 16.672 -15.719 1 18.58 23 SER B N 1
ATOM 2498 C CA . SER B 1 23 ? 55.406 16.797 -16.422 1 18.58 23 SER B CA 1
ATOM 2499 C C . SER B 1 23 ? 55.594 17.312 -17.844 1 18.58 23 SER B C 1
ATOM 2501 O O . SER B 1 23 ? 56 18.469 -18.047 1 18.58 23 SER B O 1
ATOM 2503 N N . SER B 1 24 ? 56.219 16.438 -18.688 1 18.03 24 SER B N 1
ATOM 2504 C CA . SER B 1 24 ? 56.438 17.016 -20.016 1 18.03 24 SER B CA 1
ATOM 2505 C C . SER B 1 24 ? 55.125 17.5 -20.625 1 18.03 24 SER B C 1
ATOM 2507 O O . SER B 1 24 ? 54.062 16.969 -20.312 1 18.03 24 SER B O 1
ATOM 2509 N N . SER B 1 25 ? 55.125 18.641 -21.359 1 18.06 25 SER B N 1
ATOM 2510 C CA . SER B 1 25 ? 54.25 19.703 -21.828 1 18.06 25 SER B CA 1
ATOM 2511 C C . SER B 1 25 ? 53.406 19.234 -23 1 18.06 25 SER B C 1
ATOM 2513 O O . SER B 1 25 ? 52.344 19.812 -23.281 1 18.06 25 SER B O 1
ATOM 2515 N N . PRO B 1 26 ? 53.562 17.953 -23.688 1 18.8 26 PRO B N 1
ATOM 2516 C CA . PRO B 1 26 ? 53.594 18.422 -25.062 1 18.8 26 PRO B CA 1
ATOM 2517 C C . PRO B 1 26 ? 52.25 19.047 -25.5 1 18.8 26 PRO B C 1
ATOM 2519 O O . PRO B 1 26 ? 51.25 18.938 -24.797 1 18.8 26 PRO B O 1
ATOM 2522 N N . SER B 1 27 ? 52.094 19.047 -26.984 1 18.73 27 SER B N 1
ATOM 2523 C CA . SER B 1 27 ? 51.688 19.922 -28.078 1 18.73 27 SER B CA 1
ATOM 2524 C C . SER B 1 27 ? 50.188 19.828 -28.344 1 18.73 27 SER B C 1
ATOM 2526 O O . SER B 1 27 ? 49.531 18.828 -27.984 1 18.73 27 SER B O 1
ATOM 2528 N N . THR B 1 28 ? 49.562 20.891 -28.906 1 20.11 28 THR B N 1
ATOM 2529 C CA . THR B 1 28 ? 48.312 21.625 -29.078 1 20.11 28 THR B CA 1
ATOM 2530 C C . THR B 1 28 ? 47.438 20.969 -30.141 1 20.11 28 THR B C 1
ATOM 2532 O O . THR B 1 28 ? 46.25 21.25 -30.234 1 20.11 28 THR B O 1
ATOM 2535 N N . THR B 1 29 ? 47.719 19.734 -30.812 1 19.72 29 THR B N 1
ATOM 2536 C CA . THR B 1 29 ? 47.25 19.938 -32.188 1 19.72 29 THR B CA 1
ATOM 2537 C C . THR B 1 29 ? 45.75 20.062 -32.219 1 19.72 29 THR B C 1
ATOM 2539 O O . THR B 1 29 ? 45.031 19.422 -31.453 1 19.72 29 THR B O 1
ATOM 2542 N N . THR B 1 30 ? 45.156 20.875 -33.25 1 20.92 30 THR B N 1
ATOM 2543 C CA . THR B 1 30 ? 44.031 21.719 -33.594 1 20.92 30 THR B CA 1
ATOM 2544 C C . THR B 1 30 ? 42.906 20.875 -34.156 1 20.92 30 THR B C 1
ATOM 2546 O O . THR B 1 30 ? 41.75 21.344 -34.25 1 20.92 30 THR B O 1
ATOM 2549 N N . SER B 1 31 ? 42.938 19.484 -34.281 1 19.25 31 SER B N 1
ATOM 2550 C CA . SER B 1 31 ? 42.281 19.156 -35.562 1 19.25 31 SER B CA 1
ATOM 2551 C C . SER B 1 31 ? 40.812 19.578 -35.531 1 19.25 31 SER B C 1
ATOM 2553 O O . SER B 1 31 ? 40.219 19.719 -34.469 1 19.25 31 SER B O 1
ATOM 2555 N N . PRO B 1 32 ? 40.156 19.625 -36.844 1 21.8 32 PRO B N 1
ATOM 2556 C CA . PRO B 1 32 ? 39.125 20.375 -37.594 1 21.8 32 PRO B CA 1
ATOM 2557 C C . PRO B 1 32 ? 37.719 19.891 -37.312 1 21.8 32 PRO B C 1
ATOM 2559 O O . PRO B 1 32 ? 36.781 20.688 -37.375 1 21.8 32 PRO B O 1
ATOM 2562 N N . PHE B 1 33 ? 37.5 18.547 -37.031 1 20.98 33 PHE B N 1
ATOM 2563 C CA . PHE B 1 33 ? 36.406 17.953 -37.812 1 20.98 33 PHE B CA 1
ATOM 2564 C C . PHE B 1 33 ? 35.062 18.422 -37.344 1 20.98 33 PHE B C 1
ATOM 2566 O O . PHE B 1 33 ? 34.656 18.125 -36.219 1 20.98 33 PHE B O 1
ATOM 2573 N N . LEU B 1 34 ? 34.562 19.516 -37.812 1 21.14 34 LEU B N 1
ATOM 2574 C CA . LEU B 1 34 ? 33.25 20.109 -37.531 1 21.14 34 LEU B CA 1
ATOM 2575 C C . LEU B 1 34 ? 32.125 19.172 -37.969 1 21.14 34 LEU B C 1
ATOM 2577 O O . LEU B 1 34 ? 31.625 19.266 -39.094 1 21.14 34 LEU B O 1
ATOM 2581 N N . SER B 1 35 ? 32.344 17.781 -38.031 1 20.27 35 SER B N 1
ATOM 2582 C CA . SER B 1 35 ? 31.328 17.141 -38.875 1 20.27 35 SER B CA 1
ATOM 2583 C C . SER B 1 35 ? 29.922 17.5 -38.469 1 20.27 35 SER B C 1
ATOM 2585 O O . SER B 1 35 ? 29.688 17.844 -37.281 1 20.27 35 SER B O 1
ATOM 2587 N N . CYS B 1 36 ? 28.969 17.594 -39.531 1 23.11 36 CYS B N 1
ATOM 2588 C CA . CYS B 1 36 ? 27.609 17.984 -39.875 1 23.11 36 CYS B CA 1
ATOM 2589 C C . CYS B 1 36 ? 26.594 17.109 -39.125 1 23.11 36 CYS B C 1
ATOM 2591 O O . CYS B 1 36 ? 26.562 15.891 -39.281 1 23.11 36 CYS B O 1
ATOM 2593 N N . ILE B 1 37 ? 26.312 17.328 -37.906 1 22.55 37 ILE B N 1
ATOM 2594 C CA . ILE B 1 37 ? 25.328 16.5 -37.219 1 22.55 37 ILE B CA 1
ATOM 2595 C C . ILE B 1 37 ? 24.016 16.516 -37.969 1 22.55 37 ILE B C 1
ATOM 2597 O O . ILE B 1 37 ? 23.438 17.578 -38.219 1 22.55 37 ILE B O 1
ATOM 2601 N N . PRO B 1 38 ? 23.875 15.523 -38.969 1 23.48 38 PRO B N 1
ATOM 2602 C CA . PRO B 1 38 ? 22.609 15.562 -39.688 1 23.48 38 PRO B CA 1
ATOM 2603 C C . PRO B 1 38 ? 21.406 15.695 -38.75 1 23.48 38 PRO B C 1
ATOM 2605 O O . PRO B 1 38 ? 21.484 15.312 -37.594 1 23.48 38 PRO B O 1
ATOM 2608 N N . HIS B 1 39 ? 20.547 16.672 -39.031 1 23.88 39 HIS B N 1
ATOM 2609 C CA . HIS B 1 39 ? 19.297 17 -38.375 1 23.88 39 HIS B CA 1
ATOM 2610 C C . HIS B 1 39 ? 18.312 15.844 -38.438 1 23.88 39 HIS B C 1
ATOM 2612 O O . HIS B 1 39 ? 17.906 15.43 -39.531 1 23.88 39 HIS B O 1
ATOM 2618 N N . VAL B 1 40 ? 18.641 14.711 -37.812 1 22.42 40 VAL B N 1
ATOM 2619 C CA . VAL B 1 40 ? 17.609 13.672 -37.844 1 22.42 40 VAL B CA 1
ATOM 2620 C C . VAL B 1 40 ? 16.25 14.281 -37.531 1 22.42 40 VAL B C 1
ATOM 2622 O O . VAL B 1 40 ? 16.062 14.914 -36.5 1 22.42 40 VAL B O 1
ATOM 2625 N N . VAL B 1 41 ? 15.461 14.531 -38.594 1 21.75 41 VAL B N 1
ATOM 2626 C CA . VAL B 1 41 ? 14.047 14.891 -38.562 1 21.75 41 VAL B CA 1
ATOM 2627 C C . VAL B 1 41 ? 13.258 13.867 -37.75 1 21.75 41 VAL B C 1
ATOM 2629 O O . VAL B 1 41 ? 13.266 12.672 -38.094 1 21.75 41 VAL B O 1
ATOM 2632 N N . HIS B 1 42 ? 13.266 13.961 -36.469 1 22.19 42 HIS B N 1
ATOM 2633 C CA . HIS B 1 42 ? 12.438 13.109 -35.625 1 22.19 42 HIS B CA 1
ATOM 2634 C C . HIS B 1 42 ? 10.992 13.094 -36.125 1 22.19 42 HIS B C 1
ATOM 2636 O O . HIS B 1 42 ? 10.344 14.141 -36.188 1 22.19 42 HIS B O 1
ATOM 2642 N N . ARG B 1 43 ? 10.68 12.211 -37.125 1 22.14 43 ARG B N 1
ATOM 2643 C CA . ARG B 1 43 ? 9.273 11.977 -37.438 1 22.14 43 ARG B CA 1
ATOM 2644 C C . ARG B 1 43 ? 8.461 11.742 -36.156 1 22.14 43 ARG B C 1
ATOM 2646 O O . ARG B 1 43 ? 8.828 10.914 -35.344 1 22.14 43 ARG B O 1
ATOM 2653 N N . GLN B 1 44 ? 7.719 12.695 -35.781 1 22.84 44 GLN B N 1
ATOM 2654 C CA . GLN B 1 44 ? 6.719 12.688 -34.719 1 22.84 44 GLN B CA 1
ATOM 2655 C C . GLN B 1 44 ? 5.695 11.578 -34.938 1 22.84 44 GLN B C 1
ATOM 2657 O O . GLN B 1 44 ? 4.879 11.648 -35.844 1 22.84 44 GLN B O 1
ATOM 2662 N N . GLN B 1 45 ? 6.113 10.32 -35.031 1 22.72 45 GLN B N 1
ATOM 2663 C CA . GLN B 1 45 ? 4.984 9.406 -35.125 1 22.72 45 GLN B CA 1
ATOM 2664 C C . GLN B 1 45 ? 3.969 9.664 -34.031 1 22.72 45 GLN B C 1
ATOM 2666 O O . GLN B 1 45 ? 4.336 9.766 -32.844 1 22.72 45 GLN B O 1
ATOM 2671 N N . THR B 1 46 ? 2.857 10.188 -34.344 1 24.88 46 THR B N 1
ATOM 2672 C CA . THR B 1 46 ? 1.591 10.352 -33.656 1 24.88 46 THR B CA 1
ATOM 2673 C C . THR B 1 46 ? 1.139 9.031 -33.031 1 24.88 46 THR B C 1
ATOM 2675 O O . THR B 1 46 ? 0.833 8.078 -33.75 1 24.88 46 THR B O 1
ATOM 2678 N N . LEU B 1 47 ? 1.9 8.617 -32.062 1 25.34 47 LEU B N 1
ATOM 2679 C CA . LEU B 1 47 ? 1.292 7.465 -31.406 1 25.34 47 LEU B CA 1
ATOM 2680 C C . LEU B 1 47 ? -0.186 7.715 -31.125 1 25.34 47 LEU B C 1
ATOM 2682 O O . LEU B 1 47 ? -0.543 8.727 -30.516 1 25.34 47 LEU B O 1
ATOM 2686 N N . SER B 1 48 ? -1.013 7.258 -31.969 1 24.67 48 SER B N 1
ATOM 2687 C CA . SER B 1 48 ? -2.459 7.117 -31.828 1 24.67 48 SER B CA 1
ATOM 2688 C C . SER B 1 48 ? -2.83 6.508 -30.484 1 24.67 48 SER B C 1
ATOM 2690 O O . SER B 1 48 ? -2.504 5.352 -30.203 1 24.67 48 SER B O 1
ATOM 2692 N N . PHE B 1 49 ? -2.635 7.348 -29.484 1 25.69 49 PHE B N 1
ATOM 2693 C CA . PHE B 1 49 ? -3.266 6.855 -28.266 1 25.69 49 PHE B CA 1
ATOM 2694 C C . PHE B 1 49 ? -4.734 6.527 -28.516 1 25.69 49 PHE B C 1
ATOM 2696 O O . PHE B 1 49 ? -5.496 7.379 -28.969 1 25.69 49 PHE B O 1
ATOM 2703 N N . SER B 1 50 ? -5.109 5.387 -28.797 1 25.23 50 SER B N 1
ATOM 2704 C CA . SER B 1 50 ? -6.5 4.945 -28.828 1 25.23 50 SER B CA 1
ATOM 2705 C C . SER B 1 50 ? -7.281 5.48 -27.641 1 25.23 50 SER B C 1
ATOM 2707 O O . SER B 1 50 ? -6.773 5.496 -26.516 1 25.23 50 SER B O 1
ATOM 2709 N N . LYS B 1 51 ? -8.125 6.43 -27.875 1 27.2 51 LYS B N 1
ATOM 2710 C CA . LYS B 1 51 ? -9.211 6.91 -27.016 1 27.2 51 LYS B CA 1
ATOM 2711 C C . LYS B 1 51 ? -9.789 5.773 -26.188 1 27.2 51 LYS B C 1
ATOM 2713 O O . LYS B 1 51 ? -10.523 4.93 -26.703 1 27.2 51 LYS B O 1
ATOM 2718 N N . VAL B 1 52 ? -9.055 5.301 -25.25 1 26.47 52 VAL B N 1
ATOM 2719 C CA . VAL B 1 52 ? -9.797 4.465 -24.312 1 26.47 52 VAL B CA 1
ATOM 2720 C C . VAL B 1 52 ? -11.031 5.215 -23.828 1 26.47 52 VAL B C 1
ATOM 2722 O O . VAL B 1 52 ? -10.914 6.305 -23.25 1 26.47 52 VAL B O 1
ATOM 2725 N N . THR B 1 53 ? -12.102 5.148 -24.469 1 27.42 53 THR B N 1
ATOM 2726 C CA . THR B 1 53 ? -13.43 5.535 -24.016 1 27.42 53 THR B CA 1
ATOM 2727 C C . THR B 1 53 ? -13.594 5.305 -22.516 1 27.42 53 THR B C 1
ATOM 2729 O O . THR B 1 53 ? -13.367 4.199 -22.031 1 27.42 53 THR B O 1
ATOM 2732 N N . THR B 1 54 ? -13.273 6.324 -21.828 1 29.47 54 THR B N 1
ATOM 2733 C CA . THR B 1 54 ? -13.57 6.32 -20.406 1 29.47 54 THR B CA 1
ATOM 2734 C C . THR B 1 54 ? -15.008 5.867 -20.156 1 29.47 54 THR B C 1
ATOM 2736 O O . THR B 1 54 ? -15.953 6.621 -20.391 1 29.47 54 THR B O 1
ATOM 2739 N N . LYS B 1 55 ? -15.383 4.758 -20.578 1 32.22 55 LYS B N 1
ATOM 2740 C CA . LYS B 1 55 ? -16.688 4.289 -20.125 1 32.22 55 LYS B CA 1
ATOM 2741 C C . LYS B 1 55 ? -16.922 4.629 -18.656 1 32.22 55 LYS B C 1
ATOM 2743 O O . LYS B 1 55 ? -16.094 4.289 -17.797 1 32.22 55 LYS B O 1
ATOM 2748 N N . ARG B 1 56 ? -17.641 5.676 -18.375 1 31.83 56 ARG B N 1
ATOM 2749 C CA . ARG B 1 56 ? -18.156 6.152 -17.094 1 31.83 56 ARG B CA 1
ATOM 2750 C C . ARG B 1 56 ? -18.484 4.988 -16.172 1 31.83 56 ARG B C 1
ATOM 2752 O O . ARG B 1 56 ? -19 3.961 -16.609 1 31.83 56 ARG B O 1
ATOM 2759 N N . ILE B 1 57 ? -17.828 4.922 -15.062 1 35.56 57 ILE B N 1
ATOM 2760 C CA . ILE B 1 57 ? -18.047 4.059 -13.906 1 35.56 57 ILE B CA 1
ATOM 2761 C C . ILE B 1 57 ? -19.531 4.008 -13.586 1 35.56 57 ILE B C 1
ATOM 2763 O O . ILE B 1 57 ? -19.938 3.408 -12.586 1 35.56 57 ILE B O 1
ATOM 2767 N N . VAL B 1 58 ? -20.375 4.77 -14.195 1 36.53 58 VAL B N 1
ATOM 2768 C CA . VAL B 1 58 ? -21.734 4.922 -13.664 1 36.53 58 VAL B CA 1
ATOM 2769 C C . VAL B 1 58 ? -22.469 3.582 -13.719 1 36.53 58 VAL B C 1
ATOM 2771 O O . VAL B 1 58 ? -23.297 3.291 -12.859 1 36.53 58 VAL B O 1
ATOM 2774 N N . ASP B 1 59 ? -22.484 2.943 -14.82 1 39.62 59 ASP B N 1
ATOM 2775 C CA . ASP B 1 59 ? -23.547 1.94 -14.859 1 39.62 59 ASP B CA 1
ATOM 2776 C C . ASP B 1 59 ? -23.062 0.622 -14.25 1 39.62 59 ASP B C 1
ATOM 2778 O O . ASP B 1 59 ? -22.688 -0.3 -14.969 1 39.62 59 ASP B O 1
ATOM 2782 N N . GLN B 1 60 ? -22.344 0.771 -13.125 1 48.25 60 GLN B N 1
ATOM 2783 C CA . GLN B 1 60 ? -22.109 -0.549 -12.555 1 48.25 60 GLN B CA 1
ATOM 2784 C C . GLN B 1 60 ? -23.422 -1.31 -12.367 1 48.25 60 GLN B C 1
ATOM 2786 O O . GLN B 1 60 ? -24.406 -0.753 -11.875 1 48.25 60 GLN B O 1
ATOM 2791 N N . PRO B 1 61 ? -23.594 -2.264 -13.094 1 51.03 61 PRO B N 1
ATOM 2792 C CA . PRO B 1 61 ? -24.828 -3.012 -12.836 1 51.03 61 PRO B CA 1
ATOM 2793 C C . PRO B 1 61 ? -25.078 -3.232 -11.344 1 51.03 61 PRO B C 1
ATOM 2795 O O . PRO B 1 61 ? -24.141 -3.33 -10.562 1 51.03 61 PRO B O 1
ATOM 2798 N N . ASP B 1 62 ? -26.203 -2.789 -10.875 1 56.31 62 ASP B N 1
ATOM 2799 C CA . ASP B 1 62 ? -26.656 -3.082 -9.516 1 56.31 62 ASP B CA 1
ATOM 2800 C C . ASP B 1 62 ? -26.484 -4.562 -9.195 1 56.31 62 ASP B C 1
ATOM 2802 O O . ASP B 1 62 ? -27.375 -5.371 -9.461 1 56.31 62 ASP B O 1
ATOM 2806 N N . TRP B 1 63 ? -25.297 -4.984 -8.883 1 57.25 63 TRP B N 1
ATOM 2807 C CA . TRP B 1 63 ? -24.969 -6.383 -8.617 1 57.25 63 TRP B CA 1
ATOM 2808 C C . TRP B 1 63 ? -25.859 -6.949 -7.516 1 57.25 63 TRP B C 1
ATOM 2810 O O . TRP B 1 63 ? -26.031 -8.164 -7.41 1 57.25 63 TRP B O 1
ATOM 2820 N N . ARG B 1 64 ? -26.5 -6.109 -6.777 1 56.5 64 ARG B N 1
ATOM 2821 C CA . ARG B 1 64 ? -27.391 -6.574 -5.723 1 56.5 64 ARG B CA 1
ATOM 2822 C C . ARG B 1 64 ? -28.594 -7.301 -6.305 1 56.5 64 ARG B C 1
ATOM 2824 O O . ARG B 1 64 ? -29.25 -8.094 -5.613 1 56.5 64 ARG B O 1
ATOM 2831 N N . LYS B 1 65 ? -28.734 -7.07 -7.555 1 63.72 65 LYS B N 1
ATOM 2832 C CA . LYS B 1 65 ? -29.922 -7.656 -8.164 1 63.72 65 LYS B CA 1
ATOM 2833 C C . LYS B 1 65 ? -29.562 -8.766 -9.141 1 63.72 65 LYS B C 1
ATOM 2835 O O . LYS B 1 65 ? -30.422 -9.297 -9.844 1 63.72 65 LYS B O 1
ATOM 2840 N N . MET B 1 66 ? -28.281 -8.992 -9.172 1 66.75 66 MET B N 1
ATOM 2841 C CA . MET B 1 66 ? -27.859 -9.961 -10.18 1 66.75 66 MET B CA 1
ATOM 2842 C C . MET B 1 66 ? -28.031 -11.391 -9.672 1 66.75 66 MET B C 1
ATOM 2844 O O . MET B 1 66 ? -27.734 -11.68 -8.508 1 66.75 66 MET B O 1
ATOM 2848 N N . GLU B 1 67 ? -28.641 -12.172 -10.508 1 71.94 67 GLU B N 1
ATOM 2849 C CA . GLU B 1 67 ? -28.703 -13.602 -10.234 1 71.94 67 GLU B CA 1
ATOM 2850 C C . GLU B 1 67 ? -27.312 -14.219 -10.18 1 71.94 67 GLU B C 1
ATOM 2852 O O . GLU B 1 67 ? -26.359 -13.641 -10.703 1 71.94 67 GLU B O 1
ATOM 2857 N N . LYS B 1 68 ? -27.203 -15.305 -9.539 1 74.06 68 LYS B N 1
ATOM 2858 C CA . LYS B 1 68 ? -25.922 -15.984 -9.305 1 74.06 68 LYS B CA 1
ATOM 2859 C C . LYS B 1 68 ? -25.156 -16.172 -10.602 1 74.06 68 LYS B C 1
ATOM 2861 O O . LYS B 1 68 ? -23.953 -15.898 -10.656 1 74.06 68 LYS B O 1
ATOM 2866 N N . GLN B 1 69 ? -25.812 -16.641 -11.602 1 73.5 69 GLN B N 1
ATOM 2867 C CA . GLN B 1 69 ? -25.141 -16.891 -12.883 1 73.5 69 GLN B CA 1
ATOM 2868 C C . GLN B 1 69 ? -24.641 -15.602 -13.5 1 73.5 69 GLN B C 1
ATOM 2870 O O . GLN B 1 69 ? -23.547 -15.578 -14.094 1 73.5 69 GLN B O 1
ATOM 2875 N N . ASP B 1 70 ? -25.312 -14.602 -13.219 1 80.5 70 ASP B N 1
ATOM 2876 C CA . ASP B 1 70 ? -24.922 -13.297 -13.75 1 80.5 70 ASP B CA 1
ATOM 2877 C C . ASP B 1 70 ? -23.719 -12.742 -13.008 1 80.5 70 ASP B C 1
ATOM 2879 O O . ASP B 1 70 ? -22.828 -12.125 -13.609 1 80.5 70 ASP B O 1
ATOM 2883 N N . MET B 1 71 ? -23.656 -13.164 -11.797 1 82.75 71 MET B N 1
ATOM 2884 C CA . MET B 1 71 ? -22.516 -12.703 -11 1 82.75 71 MET B CA 1
ATOM 2885 C C . MET B 1 71 ? -21.234 -13.414 -11.414 1 82.75 71 MET B C 1
ATOM 2887 O O . MET B 1 71 ? -20.188 -12.773 -11.555 1 82.75 71 MET B O 1
ATOM 2891 N N . GLU B 1 72 ? -21.344 -14.688 -11.656 1 84.19 72 GLU B N 1
ATOM 2892 C CA . GLU B 1 72 ? -20.188 -15.469 -12.078 1 84.19 72 GLU B CA 1
ATOM 2893 C C . GLU B 1 72 ? -19.641 -14.961 -13.406 1 84.19 72 GLU B C 1
ATOM 2895 O O . GLU B 1 72 ? -18.422 -14.836 -13.578 1 84.19 72 GLU B O 1
ATOM 2900 N N . LYS B 1 73 ? -20.516 -14.703 -14.266 1 85.25 73 LYS B N 1
ATOM 2901 C CA . LYS B 1 73 ? -20.125 -14.172 -15.562 1 85.25 73 LYS B CA 1
ATOM 2902 C C . LYS B 1 73 ? -19.469 -12.797 -15.422 1 85.25 73 LYS B C 1
ATOM 2904 O O . LYS B 1 73 ? -18.469 -12.516 -16.078 1 85.25 73 LYS B O 1
ATOM 2909 N N . TYR B 1 74 ? -20.047 -12.055 -14.594 1 84.88 74 TYR B N 1
ATOM 2910 C CA . TYR B 1 74 ? -19.516 -10.719 -14.344 1 84.88 74 TYR B CA 1
ATOM 2911 C C . TYR B 1 74 ? -18.109 -10.789 -13.773 1 84.88 74 TYR B C 1
ATOM 2913 O O . TYR B 1 74 ? -17.219 -10.07 -14.227 1 84.88 74 TYR B O 1
ATOM 2921 N N . LEU B 1 75 ? -17.938 -11.648 -12.883 1 86.88 75 LEU B N 1
ATOM 2922 C CA . LEU B 1 75 ? -16.641 -11.797 -12.234 1 86.88 75 LEU B CA 1
ATOM 2923 C C . LEU B 1 75 ? -15.594 -12.281 -13.227 1 86.88 75 LEU B C 1
ATOM 2925 O O . LEU B 1 75 ? -14.453 -11.805 -13.211 1 86.88 75 LEU B O 1
ATOM 2929 N N . LYS B 1 76 ? -15.984 -13.148 -14.055 1 88 76 LYS B N 1
ATOM 2930 C CA . LYS B 1 76 ? -15.07 -13.641 -15.078 1 88 76 LYS B CA 1
ATOM 2931 C C . LYS B 1 76 ? -14.711 -12.547 -16.078 1 88 76 LYS B C 1
ATOM 2933 O O . LYS B 1 76 ? -13.547 -12.391 -16.438 1 88 76 LYS B O 1
ATOM 2938 N N . GLN B 1 77 ? -15.633 -11.773 -16.422 1 87.12 77 GLN B N 1
ATOM 2939 C CA . GLN B 1 77 ? -15.43 -10.711 -17.391 1 87.12 77 GLN B CA 1
ATOM 2940 C C . GLN B 1 77 ? -14.516 -9.617 -16.844 1 87.12 77 GLN B C 1
ATOM 2942 O O . GLN B 1 77 ? -13.633 -9.133 -17.547 1 87.12 77 GLN B O 1
ATOM 2947 N N . THR B 1 78 ? -14.789 -9.289 -15.648 1 87.56 78 THR B N 1
ATOM 2948 C CA . THR B 1 78 ? -13.992 -8.234 -15.039 1 87.56 78 THR B CA 1
ATOM 2949 C C . THR B 1 78 ? -12.555 -8.703 -14.797 1 87.56 78 THR B C 1
ATOM 2951 O O . THR B 1 78 ? -11.609 -7.918 -14.906 1 87.56 78 THR B O 1
ATOM 2954 N N . HIS B 1 79 ? -12.414 -9.953 -14.555 1 90 79 HIS B N 1
ATOM 2955 C CA . HIS B 1 79 ? -11.086 -10.547 -14.43 1 90 79 HIS B CA 1
ATOM 2956 C C . HIS B 1 79 ? -10.352 -10.547 -15.773 1 90 79 HIS B C 1
ATOM 2958 O O . HIS B 1 79 ? -9.203 -10.117 -15.852 1 90 79 HIS B O 1
ATOM 2964 N N . ASP B 1 80 ? -11.023 -10.922 -16.828 1 91.94 80 ASP B N 1
ATOM 2965 C CA . ASP B 1 80 ? -10.43 -11.008 -18.156 1 91.94 80 ASP B CA 1
ATOM 2966 C C . ASP B 1 80 ? -10.047 -9.625 -18.672 1 91.94 80 ASP B C 1
ATOM 2968 O O . ASP B 1 80 ? -9.047 -9.477 -19.375 1 91.94 80 ASP B O 1
ATOM 2972 N N . ARG B 1 81 ? -10.828 -8.719 -18.312 1 91.75 81 ARG B N 1
ATOM 2973 C CA . ARG B 1 81 ? -10.586 -7.348 -18.766 1 91.75 81 ARG B CA 1
ATOM 2974 C C . ARG B 1 81 ? -9.227 -6.844 -18.266 1 91.75 81 ARG B C 1
ATOM 2976 O O . ARG B 1 81 ? -8.539 -6.113 -18.984 1 91.75 81 ARG B O 1
ATOM 2983 N N . VAL B 1 82 ? -8.852 -7.215 -17.109 1 93.19 82 VAL B N 1
ATOM 2984 C CA . VAL B 1 82 ? -7.582 -6.777 -16.531 1 93.19 82 VAL B CA 1
ATOM 2985 C C . VAL B 1 82 ? -6.422 -7.336 -17.359 1 93.19 82 VAL B C 1
ATOM 2987 O O . VAL B 1 82 ? -5.477 -6.613 -17.688 1 93.19 82 VAL B O 1
ATOM 2990 N N . PHE B 1 83 ? -6.527 -8.578 -17.75 1 94.75 83 PHE B N 1
ATOM 2991 C CA . PHE B 1 83 ? -5.441 -9.227 -18.469 1 94.75 83 PHE B CA 1
ATOM 2992 C C . PHE B 1 83 ? -5.363 -8.703 -19.906 1 94.75 83 PHE B C 1
ATOM 2994 O O . PHE B 1 83 ? -4.273 -8.57 -20.453 1 94.75 83 PHE B O 1
ATOM 3001 N N . GLU B 1 84 ? -6.508 -8.461 -20.469 1 94.44 84 GLU B N 1
ATOM 3002 C CA . GLU B 1 84 ? -6.523 -7.855 -21.797 1 94.44 84 GLU B CA 1
ATOM 3003 C C . GLU B 1 84 ? -5.855 -6.484 -21.781 1 94.44 84 GLU B C 1
ATOM 3005 O O . GLU B 1 84 ? -5.055 -6.172 -22.656 1 94.44 84 GLU B O 1
ATOM 3010 N N . HIS B 1 85 ? -6.188 -5.773 -20.781 1 94.38 85 HIS B N 1
ATOM 3011 C CA . HIS B 1 85 ? -5.562 -4.461 -20.656 1 94.38 85 HIS B CA 1
ATOM 3012 C C . HIS B 1 85 ? -4.055 -4.59 -20.438 1 94.38 85 HIS B C 1
ATOM 3014 O O . HIS B 1 85 ? -3.275 -3.846 -21.031 1 94.38 85 HIS B O 1
ATOM 3020 N N . ASN B 1 86 ? -3.664 -5.457 -19.609 1 95.56 86 ASN B N 1
ATOM 3021 C CA . ASN B 1 86 ? -2.248 -5.641 -19.312 1 95.56 86 ASN B CA 1
ATOM 3022 C C . ASN B 1 86 ? -1.445 -5.973 -20.562 1 95.56 86 ASN B C 1
ATOM 3024 O O . ASN B 1 86 ? -0.363 -5.426 -20.781 1 95.56 86 ASN B O 1
ATOM 3028 N N . LYS B 1 87 ? -1.961 -6.832 -21.328 1 95.56 87 LYS B N 1
ATOM 3029 C CA . LYS B 1 87 ? -1.287 -7.215 -22.578 1 95.56 87 LYS B CA 1
ATOM 3030 C C . LYS B 1 87 ? -1.114 -6.012 -23.5 1 95.56 87 LYS B C 1
ATOM 3032 O O . LYS B 1 87 ? -0.039 -5.809 -24.062 1 95.56 87 LYS B O 1
ATOM 3037 N N . ARG B 1 88 ? -2.109 -5.234 -23.578 1 95.06 88 ARG B N 1
ATOM 3038 C CA . ARG B 1 88 ? -2.062 -4.039 -24.422 1 95.06 88 ARG B CA 1
ATOM 3039 C C . ARG B 1 88 ? -1.072 -3.02 -23.859 1 95.06 88 ARG B C 1
ATOM 3041 O O . ARG B 1 88 ? -0.311 -2.414 -24.625 1 95.06 88 ARG B O 1
ATOM 3048 N N . TRP B 1 89 ? -1.181 -2.822 -22.578 1 92.38 89 TRP B N 1
ATOM 3049 C CA . TRP B 1 89 ? -0.271 -1.895 -21.906 1 92.38 89 TRP B CA 1
ATOM 3050 C C . TRP B 1 89 ? 1.183 -2.287 -22.156 1 92.38 89 TRP B C 1
ATOM 3052 O O . TRP B 1 89 ? 2.012 -1.439 -22.5 1 92.38 89 TRP B O 1
ATOM 3062 N N . ALA B 1 90 ? 1.481 -3.535 -22 1 94.06 90 ALA B N 1
ATOM 3063 C CA . ALA B 1 90 ? 2.846 -4.027 -22.188 1 94.06 90 ALA B CA 1
ATOM 3064 C C . ALA B 1 90 ? 3.326 -3.803 -23.609 1 94.06 90 ALA B C 1
ATOM 3066 O O . ALA B 1 90 ? 4.457 -3.367 -23.844 1 94.06 90 ALA B O 1
ATOM 3067 N N . GLU B 1 91 ? 2.449 -4.102 -24.5 1 94.81 91 GLU B N 1
ATOM 3068 C CA . GLU B 1 91 ? 2.781 -3.91 -25.906 1 94.81 91 GLU B CA 1
ATOM 3069 C C . GLU B 1 91 ? 3.039 -2.438 -26.219 1 94.81 91 GLU B C 1
ATOM 3071 O O . GLU B 1 91 ? 3.977 -2.107 -26.938 1 94.81 91 GLU B O 1
ATOM 3076 N N . GLU B 1 92 ? 2.238 -1.624 -25.656 1 93.5 92 GLU B N 1
ATOM 3077 C CA . GLU B 1 92 ? 2.365 -0.187 -25.891 1 93.5 92 GLU B CA 1
ATOM 3078 C C . GLU B 1 92 ? 3.664 0.353 -25.297 1 93.5 92 GLU B C 1
ATOM 3080 O O . GLU B 1 92 ? 4.332 1.185 -25.906 1 93.5 92 GLU B O 1
ATOM 3085 N N . LYS B 1 93 ? 3.992 -0.078 -24.141 1 91.06 93 LYS B N 1
ATOM 3086 C CA . LYS B 1 93 ? 5.223 0.373 -23.5 1 91.06 93 LYS B CA 1
ATOM 3087 C C . LYS B 1 93 ? 6.449 -0.07 -24.297 1 91.06 93 LYS B C 1
ATOM 3089 O O . LYS B 1 93 ? 7.395 0.702 -24.469 1 91.06 93 LYS B O 1
ATOM 3094 N N . LYS B 1 94 ? 6.387 -1.279 -24.75 1 91.88 94 LYS B N 1
ATOM 3095 C CA . LYS B 1 94 ? 7.488 -1.802 -25.547 1 91.88 94 LYS B CA 1
ATOM 3096 C C . LYS B 1 94 ? 7.637 -1.023 -26.859 1 91.88 94 LYS B C 1
ATOM 3098 O O . LYS B 1 94 ? 8.758 -0.764 -27.312 1 91.88 94 LYS B O 1
ATOM 3103 N N . LYS B 1 95 ? 6.539 -0.655 -27.406 1 93.88 95 LYS B N 1
ATOM 3104 C CA . LYS B 1 95 ? 6.543 0.116 -28.641 1 93.88 95 LYS B CA 1
ATOM 3105 C C . LYS B 1 95 ? 7.082 1.524 -28.406 1 93.88 95 LYS B C 1
ATOM 3107 O O . LYS B 1 95 ? 7.82 2.057 -29.25 1 93.88 95 LYS B O 1
ATOM 3112 N N . GLN B 1 96 ? 6.699 2.062 -27.312 1 91.88 96 GLN B N 1
ATOM 3113 C CA . GLN B 1 96 ? 7.133 3.416 -26.969 1 91.88 96 GLN B CA 1
ATOM 3114 C C . GLN B 1 96 ? 8.617 3.449 -26.641 1 91.88 96 GLN B C 1
ATOM 3116 O O . GLN B 1 96 ? 9.328 4.379 -27.031 1 91.88 96 GLN B O 1
ATOM 3121 N N . ASP B 1 97 ? 9.031 2.475 -25.875 1 92.25 97 ASP B N 1
ATOM 3122 C CA . ASP B 1 97 ? 10.43 2.35 -25.469 1 92.25 97 ASP B CA 1
ATOM 3123 C C . ASP B 1 97 ? 10.852 0.885 -25.422 1 92.25 97 ASP B C 1
ATOM 3125 O O . ASP B 1 97 ? 10.609 0.202 -24.422 1 92.25 97 ASP B O 1
ATOM 3129 N N . PRO B 1 98 ? 11.57 0.456 -26.359 1 91.44 98 PRO B N 1
ATOM 3130 C CA . PRO B 1 98 ? 11.977 -0.951 -26.406 1 91.44 98 PRO B CA 1
ATOM 3131 C C . PRO B 1 98 ? 12.82 -1.363 -25.203 1 91.44 98 PRO B C 1
ATOM 3133 O O . PRO B 1 98 ? 12.945 -2.555 -24.922 1 91.44 98 PRO B O 1
ATOM 3136 N N . ASN B 1 99 ? 13.398 -0.328 -24.578 1 91.69 99 ASN B N 1
ATOM 3137 C CA . ASN B 1 99 ? 14.258 -0.653 -23.453 1 91.69 99 ASN B CA 1
ATOM 3138 C C . ASN B 1 99 ? 13.523 -0.472 -22.125 1 91.69 99 ASN B C 1
ATOM 3140 O O . ASN B 1 99 ? 14.125 -0.58 -21.047 1 91.69 99 ASN B O 1
ATOM 3144 N N . PHE B 1 100 ? 12.281 -0.23 -22.219 1 88.25 100 PHE B N 1
ATOM 3145 C CA . PHE B 1 100 ? 11.492 0.072 -21.031 1 88.25 100 PHE B CA 1
ATOM 3146 C C . PHE B 1 100 ? 11.602 -1.055 -20.016 1 88.25 100 PHE B C 1
ATOM 3148 O O . PHE B 1 100 ? 11.938 -0.818 -18.844 1 88.25 100 PHE B O 1
ATOM 3155 N N . PHE B 1 101 ? 11.43 -2.246 -20.438 1 89.94 101 PHE B N 1
ATOM 3156 C CA . PHE B 1 101 ? 11.375 -3.371 -19.516 1 89.94 101 PHE B CA 1
ATOM 3157 C C . PHE B 1 101 ? 12.781 -3.82 -19.125 1 89.94 101 PHE B C 1
ATOM 3159 O O . PHE B 1 101 ? 12.984 -4.406 -18.062 1 89.94 101 PHE B O 1
ATOM 3166 N N . VAL B 1 102 ? 13.742 -3.531 -19.938 1 88.88 102 VAL B N 1
ATOM 3167 C CA . VAL B 1 102 ? 15.141 -3.781 -19.578 1 88.88 102 VAL B CA 1
ATOM 3168 C C . VAL B 1 102 ? 15.539 -2.887 -18.406 1 88.88 102 VAL B C 1
ATOM 3170 O O . VAL B 1 102 ? 16.141 -3.354 -17.438 1 88.88 102 VAL B O 1
ATOM 3173 N N . SER B 1 103 ? 15.156 -1.681 -18.531 1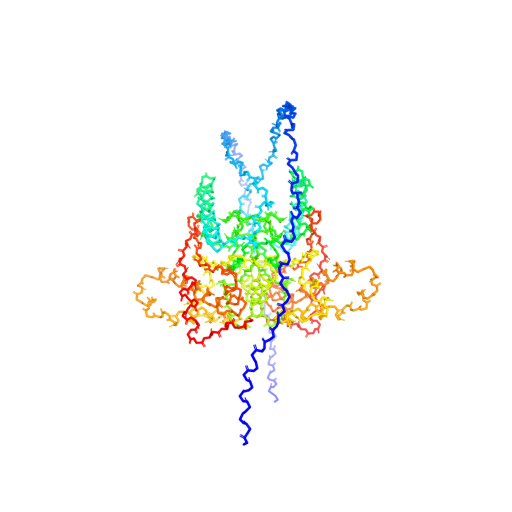 86.81 103 SER B N 1
ATOM 3174 C CA . SER B 1 103 ? 15.445 -0.726 -17.469 1 86.81 103 SER B CA 1
ATOM 3175 C C . SER B 1 103 ? 14.703 -1.077 -16.172 1 86.81 103 SER B C 1
ATOM 3177 O O . SER B 1 103 ? 15.258 -0.967 -15.086 1 86.81 103 SER B O 1
ATOM 3179 N N . LEU B 1 104 ? 13.516 -1.503 -16.359 1 85.25 104 LEU B N 1
ATOM 3180 C CA . LEU B 1 104 ? 12.68 -1.876 -15.227 1 85.25 104 LEU B CA 1
ATOM 3181 C C . LEU B 1 104 ? 13.266 -3.082 -14.5 1 85.25 104 LEU B C 1
ATOM 3183 O O . LEU B 1 104 ? 13.188 -3.17 -13.273 1 85.25 104 LEU B O 1
ATOM 3187 N N . SER B 1 105 ? 13.883 -3.943 -15.227 1 88.19 105 SER B N 1
ATOM 3188 C CA . SER B 1 105 ? 14.406 -5.191 -14.68 1 88.19 105 SER B CA 1
ATOM 3189 C C . SER B 1 105 ? 15.766 -4.984 -14.023 1 88.19 105 SER B C 1
ATOM 3191 O O . SER B 1 105 ? 16.25 -5.848 -13.289 1 88.19 105 SER B O 1
ATOM 3193 N N . ALA B 1 106 ? 16.422 -3.912 -14.227 1 84.56 106 ALA B N 1
ATOM 3194 C CA . ALA B 1 106 ? 17.781 -3.652 -13.742 1 84.56 106 ALA B CA 1
ATOM 3195 C C . ALA B 1 106 ? 17.781 -3.355 -12.242 1 84.56 106 ALA B C 1
ATOM 3197 O O . ALA B 1 106 ? 18.812 -3.449 -11.586 1 84.56 106 ALA B O 1
ATOM 3198 N N . GLY B 1 107 ? 16.672 -3.08 -11.688 1 84.69 107 GLY B N 1
ATOM 3199 C CA . GLY B 1 107 ? 16.562 -2.785 -10.273 1 84.69 107 GLY B CA 1
ATOM 3200 C C . GLY B 1 107 ? 15.805 -1.507 -9.977 1 84.69 107 GLY B C 1
ATOM 3201 O O . GLY B 1 107 ? 15.117 -0.973 -10.852 1 84.69 107 GLY B O 1
ATOM 3202 N N . GLN B 1 108 ? 15.789 -1.178 -8.734 1 83.75 108 GLN B N 1
ATOM 3203 C CA . GLN B 1 108 ? 15.07 0.029 -8.344 1 83.75 108 GLN B CA 1
ATOM 3204 C C . GLN B 1 108 ? 15.945 0.928 -7.473 1 83.75 108 GLN B C 1
ATOM 3206 O O . GLN B 1 108 ? 16.734 0.439 -6.66 1 83.75 108 GLN B O 1
ATOM 3211 N N . THR B 1 109 ? 15.828 2.172 -7.703 1 90 109 THR B N 1
ATOM 3212 C CA . THR B 1 109 ? 16.453 3.18 -6.855 1 90 109 THR B CA 1
ATOM 3213 C C . THR B 1 109 ? 15.492 4.34 -6.598 1 90 109 THR B C 1
ATOM 3215 O O . THR B 1 109 ? 15.773 5.48 -6.977 1 90 109 THR B O 1
ATOM 3218 N N . PRO B 1 110 ? 14.391 3.998 -5.934 1 94.81 110 PRO B N 1
ATOM 3219 C CA . PRO B 1 110 ? 13.406 5.051 -5.672 1 94.81 110 PRO B CA 1
ATOM 3220 C C . PRO B 1 110 ? 13.953 6.16 -4.777 1 94.81 110 PRO B C 1
ATOM 3222 O O . PRO B 1 110 ? 14.742 5.891 -3.867 1 94.81 110 PRO B O 1
ATOM 3225 N N . GLU B 1 111 ? 13.461 7.344 -4.98 1 94.94 111 GLU B N 1
ATOM 3226 C CA . GLU B 1 111 ? 13.852 8.484 -4.16 1 94.94 111 GLU B CA 1
ATOM 3227 C C . GLU B 1 111 ? 12.859 8.719 -3.027 1 94.94 111 GLU B C 1
ATOM 3229 O O . GLU B 1 111 ? 13.188 9.352 -2.023 1 94.94 111 GLU B O 1
ATOM 3234 N N . TYR B 1 112 ? 11.664 8.109 -3.234 1 97 112 TYR B N 1
ATOM 3235 C CA . TYR B 1 112 ? 10.594 8.383 -2.285 1 97 112 TYR B CA 1
ATOM 3236 C C . TYR B 1 112 ? 10.078 7.094 -1.654 1 97 112 TYR B C 1
ATOM 3238 O O . TYR B 1 112 ? 10 6.059 -2.32 1 97 112 TYR B O 1
ATOM 3246 N N . LEU B 1 113 ? 9.781 7.129 -0.402 1 98.25 113 LEU B N 1
ATOM 3247 C CA . LEU B 1 113 ? 8.836 6.215 0.228 1 98.25 113 LEU B CA 1
ATOM 3248 C C . LEU B 1 113 ? 7.504 6.91 0.491 1 98.25 113 LEU B C 1
ATOM 3250 O O . LEU B 1 113 ? 7.461 7.957 1.142 1 98.25 113 LEU B O 1
ATOM 3254 N N . TRP B 1 114 ? 6.484 6.359 -0.087 1 97.81 114 TRP B N 1
ATOM 3255 C CA . TRP B 1 114 ? 5.133 6.883 0.093 1 97.81 114 TRP B CA 1
ATOM 3256 C C . TRP B 1 114 ? 4.328 5.996 1.039 1 97.81 114 TRP B C 1
ATOM 3258 O O . TRP B 1 114 ? 4.105 4.816 0.755 1 97.81 114 TRP B O 1
ATOM 3268 N N . ILE B 1 115 ? 3.92 6.547 2.15 1 98.56 115 ILE B N 1
ATOM 3269 C CA . ILE B 1 115 ? 3.012 5.887 3.082 1 98.56 115 ILE B CA 1
ATOM 3270 C C . ILE B 1 115 ? 1.65 6.578 3.051 1 98.56 115 ILE B C 1
ATOM 3272 O O . ILE B 1 115 ? 1.516 7.719 3.506 1 98.56 115 ILE B O 1
ATOM 3276 N N . GLY B 1 116 ? 0.648 5.902 2.52 1 98.12 116 GLY B N 1
ATOM 3277 C CA . GLY B 1 116 ? -0.664 6.508 2.361 1 98.12 116 GLY B CA 1
ATOM 3278 C C . GLY B 1 116 ? -1.8 5.582 2.754 1 98.12 116 GLY B C 1
ATOM 3279 O O . GLY B 1 116 ? -1.565 4.492 3.279 1 98.12 116 GLY B O 1
ATOM 3280 N N . CYS B 1 117 ? -2.977 6.098 2.541 1 97.94 117 CYS B N 1
ATOM 3281 C CA . CYS B 1 117 ? -4.176 5.316 2.826 1 97.94 117 CYS B CA 1
ATOM 3282 C C . CYS B 1 117 ? -4.465 4.332 1.699 1 97.94 117 CYS B C 1
ATOM 3284 O O . CYS B 1 117 ? -4.168 4.609 0.536 1 97.94 117 CYS B O 1
ATOM 3286 N N . SER B 1 118 ? -5.07 3.223 1.994 1 97.75 118 SER B N 1
ATOM 3287 C CA . SER B 1 118 ? -5.469 2.207 1.024 1 97.75 118 SER B CA 1
ATOM 3288 C C . SER B 1 118 ? -6.559 2.727 0.094 1 97.75 118 SER B C 1
ATOM 3290 O O . SER B 1 118 ? -6.863 2.1 -0.923 1 97.75 118 SER B O 1
ATOM 3292 N N . ASP B 1 119 ? -7.109 3.875 0.324 1 96.56 119 ASP B N 1
ATOM 3293 C CA . ASP B 1 119 ? -8.227 4.461 -0.408 1 96.56 119 ASP B CA 1
ATOM 3294 C C . ASP B 1 119 ? -7.992 4.395 -1.915 1 96.56 119 ASP B C 1
ATOM 3296 O O . ASP B 1 119 ? -6.918 4.754 -2.396 1 96.56 119 ASP B O 1
ATOM 3300 N N . SER B 1 120 ? -8.945 3.939 -2.615 1 94.56 120 SER B N 1
ATOM 3301 C CA . SER B 1 120 ? -8.828 3.67 -4.043 1 94.56 120 SER B CA 1
ATOM 3302 C C . SER B 1 120 ? -8.758 4.965 -4.848 1 94.56 120 SER B C 1
ATOM 3304 O O . SER B 1 120 ? -8.383 4.949 -6.023 1 94.56 120 SER B O 1
ATOM 3306 N N . ARG B 1 121 ? -9.109 6.02 -4.309 1 92.5 121 ARG B N 1
ATOM 3307 C CA . ARG B 1 121 ? -9.273 7.27 -5.043 1 92.5 121 ARG B CA 1
ATOM 3308 C C . ARG B 1 121 ? -7.98 8.078 -5.039 1 92.5 121 ARG B C 1
ATOM 3310 O O . ARG B 1 121 ? -7.914 9.156 -5.641 1 92.5 121 ARG B O 1
ATOM 3317 N N . ILE B 1 122 ? -6.922 7.52 -4.41 1 90.31 122 ILE B N 1
ATOM 3318 C CA . ILE B 1 122 ? -5.656 8.242 -4.352 1 90.31 122 ILE B CA 1
ATOM 3319 C C . ILE B 1 122 ? -4.641 7.582 -5.281 1 90.31 122 ILE B C 1
ATOM 3321 O O . ILE B 1 122 ? -3.898 6.688 -4.871 1 90.31 122 ILE B O 1
ATOM 3325 N N . PRO B 1 123 ? -4.535 8.039 -6.441 1 83.5 123 PRO B N 1
ATOM 3326 C CA . PRO B 1 123 ? -3.473 7.539 -7.312 1 83.5 123 PRO B CA 1
ATOM 3327 C C . PRO B 1 123 ? -2.129 8.219 -7.059 1 83.5 123 PRO B C 1
ATOM 3329 O O . PRO B 1 123 ? -1.759 9.156 -7.777 1 83.5 123 PRO B O 1
ATOM 3332 N N . ALA B 1 124 ? -1.387 7.695 -6.152 1 87.88 124 ALA B N 1
ATOM 3333 C CA . ALA B 1 124 ? -0.182 8.344 -5.641 1 87.88 124 ALA B CA 1
ATOM 3334 C C . ALA B 1 124 ? 0.754 8.742 -6.777 1 87.88 124 ALA B C 1
ATOM 3336 O O . ALA B 1 124 ? 1.225 9.875 -6.836 1 87.88 124 ALA B O 1
ATOM 3337 N N . GLU B 1 125 ? 0.987 7.867 -7.68 1 86.88 125 GLU B N 1
ATOM 3338 C CA . GLU B 1 125 ? 1.941 8.117 -8.758 1 86.88 125 GLU B CA 1
ATOM 3339 C C . GLU B 1 125 ? 1.42 9.188 -9.719 1 86.88 125 GLU B C 1
ATOM 3341 O O . GLU B 1 125 ? 2.184 10.031 -10.188 1 86.88 125 GLU B O 1
ATOM 3346 N N . GLN B 1 126 ? 0.148 9.219 -9.938 1 85 126 GLN B N 1
ATOM 3347 C CA . GLN B 1 126 ? -0.44 10.203 -10.844 1 85 126 GLN B CA 1
ATOM 3348 C C . GLN B 1 126 ? -0.432 11.594 -10.219 1 85 126 GLN B C 1
ATOM 3350 O O . GLN B 1 126 ? -0.117 12.586 -10.891 1 85 126 GLN B O 1
ATOM 3355 N N . ILE B 1 127 ? -0.768 11.648 -8.969 1 90.31 127 ILE B N 1
ATOM 3356 C CA . ILE B 1 127 ? -0.909 12.938 -8.305 1 90.31 127 ILE B CA 1
ATOM 3357 C C . ILE B 1 127 ? 0.467 13.562 -8.102 1 90.31 127 ILE B C 1
ATOM 3359 O O . ILE B 1 127 ? 0.603 14.789 -8.109 1 90.31 127 ILE B O 1
ATOM 3363 N N . THR B 1 128 ? 1.474 12.727 -7.984 1 91.75 128 THR B N 1
ATOM 3364 C CA . THR B 1 128 ? 2.809 13.227 -7.684 1 91.75 128 THR B CA 1
ATOM 3365 C C . THR B 1 128 ? 3.641 13.344 -8.953 1 91.75 128 THR B C 1
ATOM 3367 O O . THR B 1 128 ? 4.676 14.016 -8.969 1 91.75 128 THR B O 1
ATOM 3370 N N . GLY B 1 129 ? 3.287 12.609 -9.953 1 88.5 129 GLY B N 1
ATOM 3371 C CA . GLY B 1 129 ? 4.043 12.617 -11.195 1 88.5 129 GLY B CA 1
ATOM 3372 C C . GLY B 1 129 ? 5.262 11.719 -11.156 1 88.5 129 GLY B C 1
ATOM 3373 O O . GLY B 1 129 ? 6.105 11.766 -12.055 1 88.5 129 GLY B O 1
ATOM 3374 N N . LEU B 1 130 ? 5.336 10.93 -10.164 1 88.5 130 LEU B N 1
ATOM 3375 C CA . LEU B 1 130 ? 6.461 10.008 -10.039 1 88.5 130 LEU B CA 1
ATOM 3376 C C . LEU B 1 130 ? 6.305 8.836 -11 1 88.5 130 LEU B C 1
ATOM 3378 O O . LEU B 1 130 ? 5.207 8.297 -11.156 1 88.5 130 LEU B O 1
ATOM 3382 N N . GLU B 1 131 ? 7.293 8.438 -11.656 1 83.88 131 GLU B N 1
ATOM 3383 C CA . GLU B 1 131 ? 7.316 7.328 -12.602 1 83.88 131 GLU B CA 1
ATOM 3384 C C . GLU B 1 131 ? 7.621 6.008 -11.898 1 83.88 131 GLU B C 1
ATOM 3386 O O . GLU B 1 131 ? 8.109 6 -10.766 1 83.88 131 GLU B O 1
ATOM 3391 N N . PRO B 1 132 ? 7.32 4.898 -12.641 1 85.31 132 PRO B N 1
ATOM 3392 C CA . PRO B 1 132 ? 7.707 3.607 -12.062 1 85.31 132 PRO B CA 1
ATOM 3393 C C . PRO B 1 132 ? 9.188 3.551 -11.688 1 85.31 132 PRO B C 1
ATOM 3395 O O . PRO B 1 132 ? 10.039 3.969 -12.477 1 85.31 132 PRO B O 1
ATOM 3398 N N . GLY B 1 133 ? 9.461 3.197 -10.492 1 89.5 133 GLY B N 1
ATOM 3399 C CA . GLY B 1 133 ? 10.836 3.113 -10.023 1 89.5 133 GLY B CA 1
ATOM 3400 C C . GLY B 1 133 ? 11.234 4.27 -9.133 1 89.5 133 GLY B C 1
ATOM 3401 O O . GLY B 1 133 ? 12.281 4.227 -8.477 1 89.5 133 GLY B O 1
ATOM 3402 N N . GLU B 1 134 ? 10.305 5.195 -8.922 1 92.31 134 GLU B N 1
ATOM 3403 C CA . GLU B 1 134 ? 10.703 6.41 -8.219 1 92.31 134 GLU B CA 1
ATOM 3404 C C . GLU B 1 134 ? 10.109 6.445 -6.812 1 92.31 134 GLU B C 1
ATOM 3406 O O . GLU B 1 134 ? 10.57 7.211 -5.961 1 92.31 134 GLU B O 1
ATOM 3411 N N . ALA B 1 135 ? 9.109 5.613 -6.605 1 94.69 135 ALA B N 1
ATOM 3412 C CA . ALA B 1 135 ? 8.484 5.664 -5.285 1 94.69 135 ALA B CA 1
ATOM 3413 C C . ALA B 1 135 ? 8.219 4.258 -4.75 1 94.69 135 ALA B C 1
ATOM 3415 O O . ALA B 1 135 ? 7.543 3.457 -5.402 1 94.69 135 ALA B O 1
ATOM 3416 N N . PHE B 1 136 ? 8.883 3.957 -3.656 1 97.31 136 PHE B N 1
ATOM 3417 C CA . PHE B 1 136 ? 8.523 2.811 -2.836 1 97.31 136 PHE B CA 1
ATOM 3418 C C . PHE B 1 136 ? 7.234 3.08 -2.066 1 97.31 136 PHE B C 1
ATOM 3420 O O . PHE B 1 136 ? 7.047 4.172 -1.528 1 97.31 136 PHE B O 1
ATOM 3427 N N . ILE B 1 137 ? 6.176 2.084 -2.037 1 97.19 137 ILE B N 1
ATOM 3428 C CA . ILE B 1 137 ? 4.832 2.467 -1.621 1 97.19 137 ILE B CA 1
ATOM 3429 C C . ILE B 1 137 ? 4.336 1.518 -0.532 1 97.19 137 ILE B C 1
ATOM 3431 O O . ILE B 1 137 ? 4.504 0.301 -0.637 1 97.19 137 ILE B O 1
ATOM 3435 N N . HIS B 1 138 ? 3.816 2.027 0.485 1 98.31 138 HIS B N 1
ATOM 3436 C CA . HIS B 1 138 ? 3.062 1.33 1.521 1 98.31 138 HIS B CA 1
ATOM 3437 C C . HIS B 1 138 ? 1.713 1.996 1.764 1 98.31 138 HIS B C 1
ATOM 3439 O O . HIS B 1 138 ? 1.646 3.205 1.997 1 98.31 138 HIS B O 1
ATOM 3445 N N . ARG B 1 139 ? 0.641 1.243 1.678 1 97.69 139 ARG B N 1
ATOM 3446 C CA . ARG B 1 139 ? -0.699 1.783 1.884 1 97.69 139 ARG B CA 1
ATOM 3447 C C . ARG B 1 139 ? -1.496 0.916 2.852 1 97.69 139 ARG B C 1
ATOM 3449 O O . ARG B 1 139 ? -1.501 -0.311 2.734 1 97.69 139 ARG B O 1
ATOM 3456 N N . ASN B 1 140 ? -2.102 1.542 3.809 1 98.25 140 ASN B N 1
ATOM 3457 C CA . ASN B 1 140 ? -2.984 0.893 4.773 1 98.25 140 ASN B CA 1
ATOM 3458 C C . ASN B 1 140 ? -4.164 1.787 5.145 1 98.25 140 ASN B C 1
ATOM 3460 O O . ASN B 1 140 ? -4.414 2.797 4.484 1 98.25 140 ASN B O 1
ATOM 3464 N N . ILE B 1 141 ? -4.965 1.301 6.176 1 97.88 141 ILE B N 1
ATOM 3465 C CA . ILE B 1 141 ? -6.117 2.094 6.586 1 97.88 141 ILE B CA 1
ATOM 3466 C C . ILE B 1 141 ? -5.648 3.35 7.316 1 97.88 141 ILE B C 1
ATOM 3468 O O . ILE B 1 141 ? -5.047 3.262 8.391 1 97.88 141 ILE B O 1
ATOM 3472 N N . ALA B 1 142 ? -5.816 4.52 6.691 1 98.12 142 ALA B N 1
ATOM 3473 C CA . ALA B 1 142 ? -5.621 5.824 7.32 1 98.12 142 ALA B CA 1
ATOM 3474 C C . ALA B 1 142 ? -4.133 6.145 7.457 1 98.12 142 ALA B C 1
ATOM 3476 O O . ALA B 1 142 ? -3.734 6.887 8.359 1 98.12 142 ALA B O 1
ATOM 3477 N N . ASN B 1 143 ? -3.283 5.488 6.668 1 98.38 143 ASN B N 1
ATOM 3478 C CA . ASN B 1 143 ? -1.863 5.816 6.582 1 98.38 143 ASN B CA 1
ATOM 3479 C C . ASN B 1 143 ? -1.196 5.773 7.953 1 98.38 143 ASN B C 1
ATOM 3481 O O . ASN B 1 143 ? -0.502 6.715 8.344 1 98.38 143 ASN B O 1
ATOM 3485 N N . LEU B 1 144 ? -1.35 4.723 8.68 1 98.44 144 LEU B N 1
ATOM 3486 C CA . LEU B 1 144 ? -0.834 4.637 10.039 1 98.44 144 LEU B CA 1
ATOM 3487 C C . LEU B 1 144 ? 0.573 4.051 10.055 1 98.44 144 LEU B C 1
ATOM 3489 O O . LEU B 1 144 ? 0.9 3.191 9.234 1 98.44 144 LEU B O 1
ATOM 3493 N N . VAL B 1 145 ? 1.387 4.566 10.945 1 97.75 145 VAL B N 1
ATOM 3494 C CA . VAL B 1 145 ? 2.705 4.035 11.273 1 97.75 145 VAL B CA 1
ATOM 3495 C C . VAL B 1 145 ? 2.77 3.707 12.766 1 97.75 145 VAL B C 1
ATOM 3497 O O . VAL B 1 145 ? 3.301 4.488 13.555 1 97.75 145 VAL B O 1
ATOM 3500 N N . ASN B 1 146 ? 2.281 2.523 13.055 1 93.69 146 ASN B N 1
ATOM 3501 C CA . ASN B 1 146 ? 2.297 2.059 14.438 1 93.69 146 ASN B CA 1
ATOM 3502 C C . ASN B 1 146 ? 3.678 1.549 14.844 1 93.69 146 ASN B C 1
ATOM 3504 O O . ASN B 1 146 ? 4.328 0.837 14.078 1 93.69 146 ASN B O 1
ATOM 3508 N N . ASN B 1 147 ? 4.059 1.766 16.031 1 87.69 147 ASN B N 1
ATOM 3509 C CA . ASN B 1 147 ? 5.414 1.492 16.5 1 87.69 147 ASN B CA 1
ATOM 3510 C C . ASN B 1 147 ? 5.691 -0.007 16.562 1 87.69 147 ASN B C 1
ATOM 3512 O O . ASN B 1 147 ? 6.844 -0.434 16.469 1 87.69 147 ASN B O 1
ATOM 3516 N N . ILE B 1 148 ? 4.746 -0.817 16.703 1 88.81 148 ILE B N 1
ATOM 3517 C CA . ILE B 1 148 ? 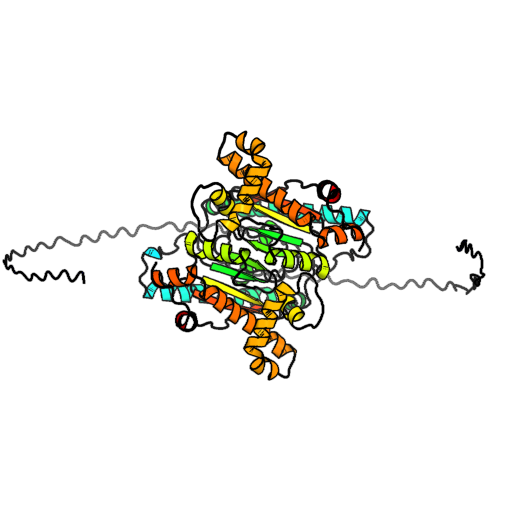4.992 -2.242 16.891 1 88.81 148 ILE B CA 1
ATOM 3518 C C . ILE B 1 148 ? 4.496 -3.021 15.68 1 88.81 148 ILE B C 1
ATOM 3520 O O . ILE B 1 148 ? 4.398 -4.25 15.719 1 88.81 148 ILE B O 1
ATOM 3524 N N . ASP B 1 149 ? 4.129 -2.299 14.688 1 95 149 ASP B N 1
ATOM 3525 C CA . ASP B 1 149 ? 3.676 -2.912 13.438 1 95 149 ASP B CA 1
ATOM 3526 C C . ASP B 1 149 ? 4.859 -3.316 12.562 1 95 149 ASP B C 1
ATOM 3528 O O . ASP B 1 149 ? 5.438 -2.479 11.867 1 95 149 ASP B O 1
ATOM 3532 N N . LEU B 1 150 ? 5.113 -4.582 12.5 1 95.19 150 LEU B N 1
ATOM 3533 C CA . LEU B 1 150 ? 6.258 -5.082 11.742 1 95.19 150 LEU B CA 1
ATOM 3534 C C . LEU B 1 150 ? 6.059 -4.855 10.242 1 95.19 150 LEU B C 1
ATOM 3536 O O . LEU B 1 150 ? 7.031 -4.711 9.5 1 95.19 150 LEU B O 1
ATOM 3540 N N . ASN B 1 151 ? 4.832 -4.809 9.82 1 97.62 151 ASN B N 1
ATOM 3541 C CA . ASN B 1 151 ? 4.5 -4.578 8.414 1 97.62 151 ASN B CA 1
ATOM 3542 C C . ASN B 1 151 ? 5.078 -3.26 7.91 1 97.62 151 ASN B C 1
ATOM 3544 O O . ASN B 1 151 ? 5.996 -3.256 7.09 1 97.62 151 ASN B O 1
ATOM 3548 N N . VAL B 1 152 ? 4.758 -2.17 8.492 1 97.81 15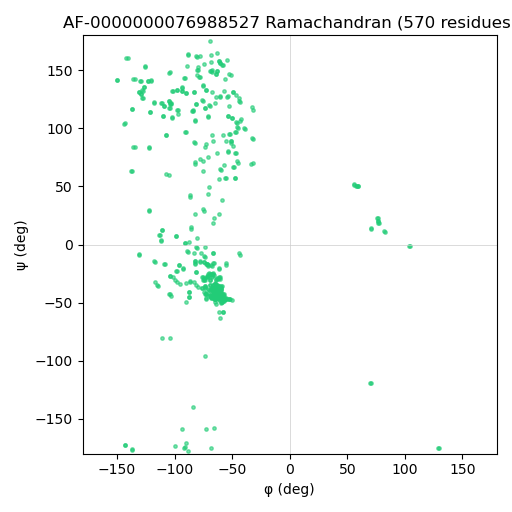2 VAL B N 1
ATOM 3549 C CA . VAL B 1 152 ? 5.227 -0.861 8.055 1 97.81 152 VAL B CA 1
ATOM 3550 C C . VAL B 1 152 ? 6.691 -0.68 8.445 1 97.81 152 VAL B C 1
ATOM 3552 O O . VAL B 1 152 ? 7.465 -0.056 7.715 1 97.81 152 VAL B O 1
ATOM 3555 N N . MET B 1 153 ? 7.148 -1.286 9.531 1 96.94 153 MET B N 1
ATOM 3556 C CA . MET B 1 153 ? 8.531 -1.138 9.977 1 96.94 153 MET B CA 1
ATOM 3557 C C . MET B 1 153 ? 9.492 -1.804 8.992 1 96.94 153 MET B C 1
ATOM 3559 O O . MET B 1 153 ? 10.586 -1.294 8.75 1 96.94 153 MET B O 1
ATOM 3563 N N . SER B 1 154 ? 9.031 -2.902 8.5 1 97 154 SER B N 1
ATOM 3564 C CA . SER B 1 154 ? 9.859 -3.588 7.52 1 97 154 SER B CA 1
ATOM 3565 C C . SER B 1 154 ? 9.992 -2.768 6.238 1 97 154 SER B C 1
ATOM 3567 O O . SER B 1 154 ? 11.07 -2.717 5.637 1 97 154 SER B O 1
ATOM 3569 N N . VAL B 1 155 ? 8.922 -2.146 5.852 1 98 155 VAL B N 1
ATOM 3570 C CA . VAL B 1 155 ? 8.922 -1.297 4.664 1 98 155 VAL B CA 1
ATOM 3571 C C . VAL B 1 155 ? 9.875 -0.123 4.867 1 98 155 VAL B C 1
ATOM 3573 O O . VAL B 1 155 ? 10.727 0.152 4.016 1 98 155 VAL B O 1
ATOM 3576 N N . ILE B 1 156 ? 9.781 0.497 6.004 1 97.88 156 ILE B N 1
ATOM 3577 C CA . ILE B 1 156 ? 10.609 1.657 6.316 1 97.88 156 ILE B CA 1
ATOM 3578 C C . ILE B 1 156 ? 12.078 1.243 6.379 1 97.88 156 ILE B C 1
ATOM 3580 O O . ILE B 1 156 ? 12.938 1.898 5.789 1 97.88 156 ILE B O 1
ATOM 3584 N N . ASN B 1 157 ? 12.367 0.182 7.047 1 96.56 157 ASN B N 1
ATOM 3585 C CA . ASN B 1 157 ? 13.734 -0.299 7.184 1 96.56 157 ASN B CA 1
ATOM 3586 C C . ASN B 1 157 ? 14.367 -0.595 5.828 1 96.56 157 ASN B C 1
ATOM 3588 O O . ASN B 1 157 ? 15.484 -0.161 5.551 1 96.56 157 ASN B O 1
ATOM 3592 N N . TYR B 1 158 ? 13.633 -1.286 5.027 1 96.75 158 TYR B N 1
ATOM 3593 C CA . TYR B 1 158 ? 14.141 -1.623 3.705 1 96.75 158 TYR B CA 1
ATOM 3594 C C . TYR B 1 158 ? 14.352 -0.369 2.865 1 96.75 158 TYR B C 1
ATOM 3596 O O . TYR B 1 158 ? 15.375 -0.23 2.191 1 96.75 158 TYR B O 1
ATOM 3604 N N . ALA B 1 159 ? 13.406 0.515 2.885 1 97.5 159 ALA B N 1
ATOM 3605 C CA . ALA B 1 159 ? 13.453 1.743 2.096 1 97.5 159 ALA B CA 1
ATOM 3606 C C . ALA B 1 159 ? 14.664 2.592 2.475 1 97.5 159 ALA B C 1
ATOM 3608 O O . ALA B 1 159 ? 15.328 3.154 1.603 1 97.5 159 ALA B O 1
ATOM 3609 N N . VAL B 1 160 ? 14.992 2.65 3.73 1 97.12 160 VAL B N 1
ATOM 3610 C CA . VAL B 1 160 ? 16.031 3.553 4.219 1 97.12 160 VAL B CA 1
ATOM 3611 C C . VAL B 1 160 ? 17.391 2.871 4.129 1 97.12 160 VAL B C 1
ATOM 3613 O O . VAL B 1 160 ? 18.344 3.43 3.564 1 97.12 160 VAL B O 1
ATOM 3616 N N . ARG B 1 161 ? 17.469 1.617 4.555 1 94.81 161 ARG B N 1
ATOM 3617 C CA . ARG B 1 161 ? 18.781 0.972 4.691 1 94.81 161 ARG B CA 1
ATOM 3618 C C . ARG B 1 161 ? 19.219 0.343 3.373 1 94.81 161 ARG B C 1
ATOM 3620 O O . ARG B 1 161 ? 20.406 0.305 3.064 1 94.81 161 ARG B O 1
ATOM 3627 N N . HIS B 1 162 ? 18.281 -0.089 2.646 1 92.94 162 HIS B N 1
ATOM 3628 C CA . HIS B 1 162 ? 18.656 -0.815 1.438 1 92.94 162 HIS B CA 1
ATOM 3629 C C . HIS B 1 162 ? 18.484 0.053 0.196 1 92.94 162 HIS B C 1
ATOM 3631 O O . HIS B 1 162 ? 19.359 0.086 -0.672 1 92.94 162 HIS B O 1
ATOM 3637 N N . LEU B 1 163 ? 17.375 0.759 0.132 1 95.31 163 LEU B N 1
ATOM 3638 C CA . LEU B 1 163 ? 17.094 1.536 -1.071 1 95.31 163 LEU B CA 1
ATOM 3639 C C . LEU B 1 163 ? 17.609 2.963 -0.928 1 95.31 163 LEU B C 1
ATOM 3641 O O . LEU B 1 163 ? 17.75 3.68 -1.922 1 95.31 163 LEU B O 1
ATOM 3645 N N . GLN B 1 164 ? 17.844 3.453 0.264 1 96.19 164 GLN B N 1
ATOM 3646 C CA . GLN B 1 164 ? 18.391 4.766 0.577 1 96.19 164 GLN B CA 1
ATOM 3647 C C . GLN B 1 164 ? 17.547 5.883 -0.017 1 96.19 164 GLN B C 1
ATOM 3649 O O . GLN B 1 164 ? 18.062 6.777 -0.688 1 96.19 164 GLN B O 1
ATOM 3654 N N . VAL B 1 165 ? 16.266 5.797 0.235 1 97.19 165 VAL B N 1
ATOM 3655 C CA . VAL B 1 165 ? 15.352 6.836 -0.219 1 97.19 165 VAL B CA 1
ATOM 3656 C C . VAL B 1 165 ? 15.734 8.172 0.401 1 97.19 165 VAL B C 1
ATOM 3658 O O . VAL B 1 165 ? 16.312 8.219 1.491 1 97.19 165 VAL B O 1
ATOM 3661 N N . LYS B 1 166 ? 15.328 9.242 -0.269 1 96.94 166 LYS B N 1
ATOM 3662 C CA . LYS B 1 166 ? 15.703 10.586 0.162 1 96.94 166 LYS B CA 1
ATOM 3663 C C . LYS B 1 166 ? 14.531 11.297 0.844 1 96.94 166 LYS B C 1
ATOM 3665 O O . LYS B 1 166 ? 14.734 12.211 1.642 1 96.94 166 LYS B O 1
ATOM 3670 N N . HIS B 1 167 ? 13.328 10.867 0.427 1 97.38 167 HIS B N 1
ATOM 3671 C CA . HIS B 1 167 ? 12.102 11.445 0.971 1 97.38 167 HIS B CA 1
ATOM 3672 C C . HIS B 1 167 ? 11.172 10.352 1.501 1 97.38 167 HIS B C 1
ATOM 3674 O O . HIS B 1 167 ? 11.039 9.297 0.884 1 97.38 167 HIS B O 1
ATOM 3680 N N . ILE B 1 168 ? 10.625 10.594 2.65 1 98.38 168 ILE B N 1
ATOM 3681 C CA . ILE B 1 168 ? 9.523 9.773 3.137 1 98.38 168 ILE B CA 1
ATOM 3682 C C . ILE B 1 168 ? 8.273 10.633 3.312 1 98.38 168 ILE B C 1
ATOM 3684 O O . ILE B 1 168 ? 8.289 11.617 4.055 1 98.38 168 ILE B O 1
ATOM 3688 N N . VAL B 1 169 ? 7.262 10.227 2.627 1 98.19 169 VAL B N 1
ATOM 3689 C CA . VAL B 1 169 ? 6.02 10.992 2.648 1 98.19 169 VAL B CA 1
ATOM 3690 C C . VAL B 1 169 ? 4.938 10.203 3.381 1 98.19 169 VAL B C 1
ATOM 3692 O O . VAL B 1 169 ? 4.664 9.047 3.041 1 98.19 169 VAL B O 1
ATOM 3695 N N . VAL B 1 170 ? 4.414 10.773 4.391 1 98.69 170 VAL B N 1
ATOM 3696 C CA . VAL B 1 170 ? 3.156 10.305 4.957 1 98.69 170 VAL B CA 1
ATOM 3697 C C . VAL B 1 170 ? 2.002 11.148 4.422 1 98.69 170 VAL B C 1
ATOM 3699 O O . VAL B 1 170 ? 1.932 12.352 4.68 1 98.69 170 VAL B O 1
ATOM 3702 N N . CYS B 1 171 ? 1.145 10.5 3.697 1 98.5 171 CYS B N 1
ATOM 3703 C CA . CYS B 1 171 ? 0.099 11.266 3.031 1 98.5 171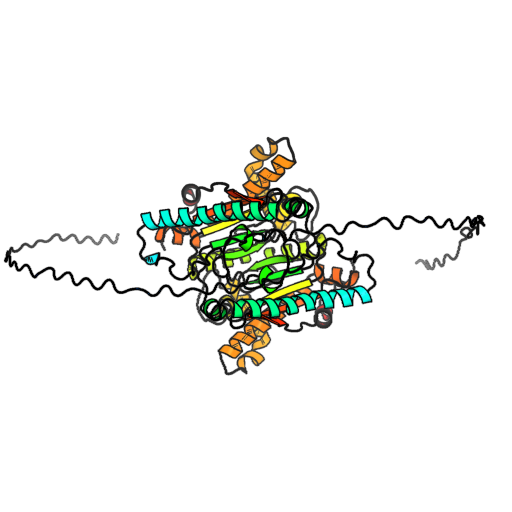 CYS B CA 1
ATOM 3704 C C . CYS B 1 171 ? -1.284 10.797 3.463 1 98.5 171 CYS B C 1
ATOM 3706 O O . CYS B 1 171 ? -1.681 9.672 3.164 1 98.5 171 CYS B O 1
ATOM 3708 N N . GLY B 1 172 ? -1.99 11.656 4.148 1 98.38 172 GLY B N 1
ATOM 3709 C CA . GLY B 1 172 ? -3.4 11.43 4.422 1 98.38 172 GLY B CA 1
ATOM 3710 C C . GLY B 1 172 ? -4.316 12.031 3.371 1 98.38 172 GLY B C 1
ATOM 3711 O O . GLY B 1 172 ? -3.855 12.461 2.312 1 98.38 172 GLY B O 1
ATOM 3712 N N . HIS B 1 173 ? -5.559 11.945 3.639 1 97.69 173 HIS B N 1
ATOM 3713 C CA . HIS B 1 173 ? -6.531 12.57 2.752 1 97.69 173 HIS B CA 1
ATOM 3714 C C . HIS B 1 173 ? -7.777 13 3.52 1 97.69 173 HIS B C 1
ATOM 3716 O O . HIS B 1 173 ? -8.211 12.312 4.449 1 97.69 173 HIS B O 1
ATOM 3722 N N . TYR B 1 174 ? -8.273 14.125 3.137 1 96.94 174 TYR B N 1
ATOM 3723 C CA . TYR B 1 174 ? -9.547 14.547 3.711 1 96.94 174 TYR B CA 1
ATOM 3724 C C . TYR B 1 174 ? -10.664 13.586 3.318 1 96.94 174 TYR B C 1
ATOM 3726 O O . TYR B 1 174 ? -10.625 12.984 2.244 1 96.94 174 TYR B O 1
ATOM 3734 N N . GLY B 1 175 ? -11.617 13.406 4.211 1 94.44 175 GLY B N 1
ATOM 3735 C CA . GLY B 1 175 ? -12.688 12.453 3.959 1 94.44 175 GLY B CA 1
ATOM 3736 C C . GLY B 1 175 ? -12.25 11.008 4.156 1 94.44 175 GLY B C 1
ATOM 3737 O O . GLY B 1 175 ? -12.875 10.094 3.617 1 94.44 175 GLY B O 1
ATOM 3738 N N . CYS B 1 176 ? -11.273 10.797 4.883 1 96.25 176 CYS B N 1
ATOM 3739 C CA . CYS B 1 176 ? -10.773 9.445 5.129 1 96.25 176 CYS B CA 1
ATOM 3740 C C . CYS B 1 176 ? -11.75 8.648 5.98 1 96.25 176 CYS B C 1
ATOM 3742 O O . CYS B 1 176 ? -11.992 8.992 7.141 1 96.25 176 CYS B O 1
ATOM 3744 N N . GLY B 1 177 ? -12.25 7.574 5.488 1 93.56 177 GLY B N 1
ATOM 3745 C CA . GLY B 1 177 ? -13.188 6.73 6.203 1 93.56 177 GLY B CA 1
ATOM 3746 C C . GLY B 1 177 ? -12.625 6.168 7.496 1 93.56 177 GLY B C 1
ATOM 3747 O O . GLY B 1 177 ? -13.352 6.016 8.484 1 93.56 177 GLY B O 1
ATOM 3748 N N . GLY B 1 178 ? -11.344 5.828 7.516 1 95.38 178 GLY B N 1
ATOM 3749 C CA . GLY B 1 178 ? -10.711 5.328 8.727 1 95.38 178 GLY B CA 1
ATOM 3750 C C . GLY B 1 178 ? -10.727 6.336 9.859 1 95.38 178 GLY B C 1
ATOM 3751 O O . GLY B 1 178 ? -11.055 5.992 11 1 95.38 178 GLY B O 1
ATOM 3752 N N . VAL B 1 179 ? -10.391 7.551 9.539 1 96.88 179 VAL B N 1
ATOM 3753 C CA . VAL B 1 179 ? -10.391 8.602 10.555 1 96.88 179 VAL B CA 1
ATOM 3754 C C . VAL B 1 179 ? -11.82 8.867 11.031 1 96.88 179 VAL B C 1
ATOM 3756 O O . VAL B 1 179 ? -12.062 9.008 12.234 1 96.88 179 VAL B O 1
ATOM 3759 N N . LYS B 1 180 ? -12.742 8.828 10.094 1 94.25 180 LYS B N 1
ATOM 3760 C CA . LYS B 1 180 ? -14.141 9.016 10.453 1 94.25 180 LYS B CA 1
ATOM 3761 C C . LYS B 1 180 ? -14.633 7.898 11.367 1 94.25 180 LYS B C 1
ATOM 3763 O O . LYS B 1 180 ? -15.312 8.156 12.359 1 94.25 180 LYS B O 1
ATOM 3768 N N . ALA B 1 181 ? -14.281 6.742 10.992 1 93.25 181 ALA B N 1
ATOM 3769 C CA . ALA B 1 181 ? -14.664 5.582 11.789 1 93.25 181 ALA B CA 1
ATOM 3770 C C . ALA B 1 181 ? -14.109 5.676 13.203 1 93.25 181 ALA B C 1
ATOM 3772 O O . ALA B 1 181 ? -14.758 5.266 14.164 1 93.25 181 ALA B O 1
ATOM 3773 N N . ALA B 1 182 ? -12.969 6.195 13.344 1 93.88 182 ALA B N 1
ATOM 3774 C CA . ALA B 1 182 ? -12.328 6.328 14.656 1 93.88 182 ALA B CA 1
ATOM 3775 C C . ALA B 1 182 ? -13.086 7.32 15.539 1 93.88 182 ALA B C 1
ATOM 3777 O O . ALA B 1 182 ? -13.008 7.246 16.766 1 93.88 182 ALA B O 1
ATOM 3778 N N . MET B 1 183 ? -13.805 8.234 14.906 1 91.94 183 MET B N 1
ATOM 3779 C CA . MET B 1 183 ? -14.547 9.25 15.648 1 91.94 183 MET B CA 1
ATOM 3780 C C . MET B 1 183 ? -15.945 8.758 15.984 1 91.94 183 MET B C 1
ATOM 3782 O O . MET B 1 183 ? -16.688 9.422 16.719 1 91.94 183 MET B O 1
ATOM 3786 N N . THR B 1 184 ? -16.266 7.605 15.469 1 88.25 184 THR B N 1
ATOM 3787 C CA . THR B 1 184 ? -17.609 7.082 15.656 1 88.25 184 THR B CA 1
ATOM 3788 C C . THR B 1 184 ? -17.656 6.074 16.812 1 88.25 184 THR B C 1
ATOM 3790 O O . THR B 1 184 ? -16.844 5.145 16.844 1 88.25 184 THR B O 1
ATOM 3793 N N . PRO B 1 185 ? -18.625 6.215 17.672 1 87.38 185 PRO B N 1
ATOM 3794 C CA . PRO B 1 185 ? -18.734 5.281 18.797 1 87.38 185 PRO B CA 1
ATOM 3795 C C . PRO B 1 185 ? -19.438 3.982 18.422 1 87.38 185 PRO B C 1
ATOM 3797 O O . PRO B 1 185 ? -20.562 3.732 18.875 1 87.38 185 PRO B O 1
ATOM 3800 N N . LYS B 1 186 ? -18.859 3.188 17.656 1 88.69 186 LYS B N 1
ATOM 3801 C CA . LYS B 1 186 ? -19.406 1.916 17.188 1 88.69 186 LYS B CA 1
ATOM 3802 C C . LYS B 1 186 ? -18.359 0.803 17.281 1 88.69 186 LYS B C 1
ATOM 3804 O O . LYS B 1 186 ? -17.172 1.053 17.141 1 88.69 186 LYS B O 1
ATOM 3809 N N . ASP B 1 187 ? -18.875 -0.307 17.641 1 87.69 187 ASP B N 1
ATOM 3810 C CA . ASP B 1 187 ? -18.016 -1.489 17.594 1 87.69 187 ASP B CA 1
ATOM 3811 C C . ASP B 1 187 ? -17.781 -1.938 16.156 1 87.69 187 ASP B C 1
ATOM 3813 O O . ASP B 1 187 ? -18.688 -2.406 15.477 1 87.69 187 ASP B O 1
ATOM 3817 N N . LEU B 1 188 ? -16.547 -1.868 15.82 1 89 188 LEU B N 1
ATOM 3818 C CA . LEU B 1 188 ? -16.203 -2.188 14.438 1 89 188 LEU B CA 1
ATOM 3819 C C . LEU B 1 188 ? -15.422 -3.492 14.367 1 89 188 LEU B C 1
ATOM 3821 O O . LEU B 1 188 ? -14.719 -3.748 13.375 1 89 188 LEU B O 1
ATOM 3825 N N . GLY B 1 189 ? -15.422 -4.215 15.477 1 91.44 189 GLY B N 1
ATOM 3826 C CA . GLY B 1 189 ? -14.828 -5.539 15.492 1 91.44 189 GLY B CA 1
ATOM 3827 C C . GLY B 1 189 ? -13.312 -5.512 15.383 1 91.44 189 GLY B C 1
ATOM 3828 O O . GLY B 1 189 ? -12.641 -4.82 16.156 1 91.44 189 GLY B O 1
ATOM 3829 N N . LEU B 1 190 ? -12.836 -6.117 14.352 1 89.5 190 LEU B N 1
ATOM 3830 C CA . LEU B 1 190 ? -11.406 -6.305 14.148 1 89.5 190 LEU B CA 1
ATOM 3831 C C . LEU B 1 190 ? -10.711 -4.969 13.883 1 89.5 190 LEU B C 1
ATOM 3833 O O . LEU B 1 190 ? -9.508 -4.84 14.078 1 89.5 190 LEU B O 1
ATOM 3837 N N . LEU B 1 191 ? -11.492 -3.977 13.523 1 92.56 191 LEU B N 1
ATOM 3838 C CA . LEU B 1 191 ? -10.922 -2.68 13.18 1 92.56 191 LEU B CA 1
ATOM 3839 C C . LEU B 1 191 ? -10.648 -1.855 14.438 1 92.56 191 LEU B C 1
ATOM 3841 O O . LEU B 1 191 ? -9.898 -0.88 14.391 1 92.56 191 LEU B O 1
ATOM 3845 N N . ASN B 1 192 ? -11.242 -2.242 15.547 1 93.19 192 ASN B N 1
ATOM 3846 C CA . ASN B 1 192 ? -11.172 -1.433 16.75 1 93.19 192 ASN B CA 1
ATOM 3847 C C . ASN B 1 192 ? -9.727 -1.228 17.219 1 93.19 192 ASN B C 1
ATOM 3849 O O . ASN B 1 192 ? -9.289 -0.092 17.406 1 93.19 192 ASN B O 1
ATOM 3853 N N . PRO B 1 193 ? -9.031 -2.297 17.297 1 93.06 193 PRO B N 1
ATOM 3854 C CA . PRO B 1 193 ? -7.66 -2.08 17.766 1 93.06 193 PRO B CA 1
ATOM 3855 C C . PRO B 1 193 ? -6.824 -1.252 16.797 1 93.06 193 PRO B C 1
ATOM 3857 O O . PRO B 1 193 ? -5.945 -0.498 17.219 1 93.06 193 PRO B O 1
ATOM 3860 N N . TRP B 1 194 ? -7.043 -1.39 15.562 1 95.38 194 TRP B N 1
ATOM 3861 C CA . TRP B 1 194 ? -6.332 -0.598 14.562 1 95.38 194 TRP B CA 1
ATOM 3862 C C . TRP B 1 194 ? -6.684 0.881 14.688 1 95.38 194 TRP B C 1
ATOM 3864 O O . TRP B 1 194 ? -5.793 1.734 14.734 1 95.38 194 TRP B O 1
ATOM 3874 N N . LEU B 1 195 ? -7.949 1.177 14.867 1 95.19 195 LEU B N 1
ATOM 3875 C CA . LEU B 1 195 ? -8.461 2.543 14.891 1 95.19 195 LEU B CA 1
ATOM 3876 C C . LEU B 1 195 ? -8.164 3.211 16.234 1 95.19 195 LEU B C 1
ATOM 3878 O O . LEU B 1 195 ? -8.25 4.438 16.344 1 95.19 195 LEU B O 1
ATOM 3882 N N . ARG B 1 196 ? -7.812 2.449 17.219 1 94.5 196 ARG B N 1
ATOM 3883 C CA . ARG B 1 196 ? -7.43 3.002 18.516 1 94.5 196 ARG B CA 1
ATOM 3884 C C . ARG B 1 196 ? -6.219 3.92 18.375 1 94.5 196 ARG B C 1
ATOM 3886 O O . ARG B 1 196 ? -6.086 4.887 19.125 1 94.5 196 ARG B O 1
ATOM 3893 N N . ASN B 1 197 ? -5.422 3.607 17.406 1 95.69 197 ASN B N 1
ATOM 3894 C CA . ASN B 1 197 ? -4.254 4.449 17.172 1 95.69 197 ASN B CA 1
ATOM 3895 C C . ASN B 1 197 ? -4.652 5.867 16.781 1 95.69 197 ASN B C 1
ATOM 3897 O O . ASN B 1 197 ? -3.98 6.832 17.156 1 95.69 197 ASN B O 1
ATOM 3901 N N . ILE B 1 198 ? -5.715 6.023 16.062 1 97 198 ILE B N 1
ATOM 3902 C CA . ILE B 1 198 ? -6.223 7.332 15.672 1 97 198 ILE B CA 1
ATOM 3903 C C . ILE B 1 198 ? -6.918 7.992 16.859 1 97 198 ILE B C 1
ATOM 3905 O O . ILE B 1 198 ? -6.805 9.203 17.062 1 97 198 ILE B O 1
ATOM 3909 N N . ARG B 1 199 ? -7.602 7.219 17.625 1 96.38 199 ARG B N 1
ATOM 3910 C CA . ARG B 1 199 ? -8.242 7.727 18.828 1 96.38 199 ARG B CA 1
ATOM 3911 C C . ARG B 1 199 ? -7.215 8.273 19.812 1 96.38 199 ARG B C 1
ATOM 3913 O O . ARG B 1 199 ? -7.477 9.258 20.5 1 96.38 199 ARG B O 1
ATOM 3920 N N . ASP B 1 200 ? -6.094 7.648 19.859 1 96.69 200 ASP B N 1
ATOM 3921 C CA . ASP B 1 200 ? -5.004 8.156 20.688 1 96.69 200 ASP B CA 1
ATOM 3922 C C . ASP B 1 200 ? -4.535 9.523 20.188 1 96.69 200 ASP B C 1
ATOM 3924 O O . ASP B 1 200 ? -4.203 10.398 20.984 1 96.69 200 ASP B O 1
ATOM 3928 N N . VAL B 1 201 ? -4.477 9.703 18.906 1 97.5 201 VAL B N 1
ATOM 3929 C CA . VAL B 1 201 ? -4.125 11.008 18.359 1 97.5 201 VAL B CA 1
ATOM 3930 C C . VAL B 1 201 ? -5.129 12.055 18.828 1 97.5 201 VAL B C 1
ATOM 3932 O O . VAL B 1 201 ? -4.75 13.156 19.219 1 97.5 201 VAL B O 1
ATOM 3935 N N . TYR B 1 202 ? -6.383 11.68 18.734 1 96.5 202 TYR B N 1
ATOM 3936 C CA . TYR B 1 202 ? -7.398 12.586 19.25 1 96.5 202 TYR B CA 1
ATOM 3937 C C . TYR B 1 202 ? -7.113 12.953 20.703 1 96.5 202 TYR B C 1
ATOM 3939 O O . TYR B 1 202 ? -7.148 14.125 21.078 1 96.5 202 TYR B O 1
ATOM 3947 N N . ARG B 1 203 ? -6.812 11.945 21.5 1 96.06 203 ARG B N 1
ATOM 3948 C CA . ARG B 1 203 ? -6.551 12.141 22.922 1 96.06 203 ARG B CA 1
ATOM 3949 C C . ARG B 1 203 ? -5.367 13.078 23.141 1 96.06 203 ARG B C 1
ATOM 3951 O O . ARG B 1 203 ? -5.414 13.961 24 1 96.06 203 ARG B O 1
ATOM 3958 N N . PHE B 1 204 ? -4.277 12.938 22.344 1 96.5 204 PHE B N 1
ATOM 3959 C CA . PHE B 1 204 ? -3.078 13.758 22.453 1 96.5 204 PHE B CA 1
ATOM 3960 C C . PHE B 1 204 ? -3.391 15.219 22.172 1 96.5 204 PHE B C 1
ATOM 3962 O O . PHE B 1 204 ? -2.744 16.125 22.719 1 96.5 204 PHE B O 1
ATOM 3969 N N . HIS B 1 205 ? -4.414 15.422 21.328 1 97.94 205 HIS B N 1
ATOM 3970 C CA . HIS B 1 205 ? -4.719 16.781 20.891 1 97.94 205 HIS B CA 1
ATOM 3971 C C . HIS B 1 205 ? -6.152 17.172 21.234 1 97.94 205 HIS B C 1
ATOM 3973 O O . HIS B 1 205 ? -6.805 17.891 20.484 1 97.94 205 HIS B O 1
ATOM 3979 N N . GLU B 1 206 ? -6.641 16.625 22.219 1 96.88 206 GLU B N 1
ATOM 3980 C CA . GLU B 1 206 ? -8.047 16.719 22.609 1 96.88 206 GLU B CA 1
ATOM 3981 C C . GLU B 1 206 ? -8.477 18.172 22.781 1 96.88 206 GLU B C 1
ATOM 3983 O O . GLU B 1 206 ? -9.516 18.594 22.25 1 96.88 206 GLU B O 1
ATOM 3988 N N . ALA B 1 207 ? -7.676 18.984 23.5 1 97.88 207 ALA B N 1
ATOM 3989 C CA . ALA B 1 207 ? -8.023 20.375 23.766 1 97.88 207 ALA B CA 1
ATOM 3990 C C . ALA B 1 207 ? -8.172 21.156 22.469 1 97.88 207 ALA B C 1
ATOM 3992 O O . ALA B 1 207 ? -9.125 21.922 22.312 1 97.88 207 ALA B O 1
ATOM 3993 N N . GLU B 1 208 ? -7.168 20.922 21.594 1 97.94 208 GLU B N 1
ATOM 3994 C CA . GLU B 1 208 ? -7.211 21.609 20.297 1 97.94 208 GLU B CA 1
ATOM 3995 C C . GLU B 1 208 ? -8.43 21.172 19.484 1 97.94 208 GLU B C 1
ATOM 3997 O O . GLU B 1 208 ? -9.141 22.016 18.938 1 97.94 208 GLU B O 1
ATOM 4002 N N . LEU B 1 209 ? -8.75 19.922 19.438 1 97.69 209 LEU B N 1
ATOM 4003 C CA . LEU B 1 209 ? -9.828 19.391 18.609 1 97.69 209 LEU B CA 1
ATOM 4004 C C . LEU B 1 209 ? -11.188 19.75 19.188 1 97.69 209 LEU B C 1
ATOM 4006 O O . LEU B 1 209 ? -12.102 20.109 18.438 1 97.69 209 LEU B O 1
ATOM 4010 N N . ASP B 1 210 ? -11.281 19.766 20.438 1 96.31 210 ASP B N 1
ATOM 4011 C CA . ASP B 1 210 ? -12.547 20.078 21.094 1 96.31 210 ASP B CA 1
ATOM 4012 C C . ASP B 1 210 ? -12.891 21.562 20.922 1 96.31 210 ASP B C 1
ATOM 4014 O O . ASP B 1 210 ? -14.062 21.938 20.984 1 96.31 210 ASP B O 1
ATOM 4018 N N . ALA B 1 211 ? -11.93 22.359 20.781 1 98.06 211 ALA B N 1
ATOM 4019 C CA . ALA B 1 211 ? -12.133 23.797 20.625 1 98.06 211 ALA B CA 1
ATOM 4020 C C . ALA B 1 211 ? -12.711 24.125 19.25 1 98.06 211 ALA B C 1
ATOM 4022 O O . ALA B 1 211 ? -13.242 25.219 19.047 1 98.06 211 ALA B O 1
ATOM 4023 N N . ILE B 1 212 ? -12.586 23.141 18.344 1 97.62 212 ILE B N 1
ATOM 4024 C CA . ILE B 1 212 ? -13.141 23.344 17.016 1 97.62 212 ILE B CA 1
ATOM 4025 C C . ILE B 1 212 ? -14.625 23 17.016 1 97.62 212 ILE B C 1
ATOM 4027 O O . ILE B 1 212 ? -14.992 21.828 17.125 1 97.62 212 ILE B O 1
ATOM 4031 N N . LYS B 1 213 ? -15.516 23.953 16.766 1 96.69 213 LYS B N 1
ATOM 4032 C CA . LYS B 1 213 ? -16.953 23.781 16.906 1 96.69 213 LYS B CA 1
ATOM 4033 C C . LYS B 1 213 ? -17.547 23.078 15.672 1 96.69 213 LYS B C 1
ATOM 4035 O O . LYS B 1 213 ? -18.438 22.25 15.797 1 96.69 213 LYS B O 1
ATOM 4040 N 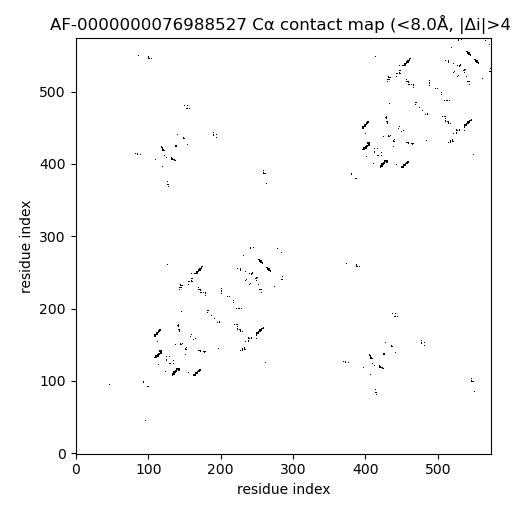N . ASP B 1 214 ? -16.953 23.406 14.562 1 97.19 214 ASP B N 1
ATOM 4041 C CA . ASP B 1 214 ? -17.438 22.797 13.328 1 97.19 214 ASP B CA 1
ATOM 4042 C C . ASP B 1 214 ? -16.953 21.359 13.211 1 97.19 214 ASP B C 1
ATOM 4044 O O . ASP B 1 214 ? -15.742 21.094 13.211 1 97.19 214 ASP B O 1
ATOM 4048 N N . GLU B 1 215 ? -17.859 20.422 13.055 1 94.88 215 GLU B N 1
ATOM 4049 C CA . GLU B 1 215 ? -17.531 19 13.055 1 94.88 215 GLU B CA 1
ATOM 4050 C C . GLU B 1 215 ? -16.672 18.625 11.852 1 94.88 215 GLU B C 1
ATOM 4052 O O . GLU B 1 215 ? -15.758 17.812 11.961 1 94.88 215 GLU B O 1
ATOM 4057 N N . GLU B 1 216 ? -16.984 19.156 10.75 1 95.25 216 GLU B N 1
ATOM 4058 C CA . GLU B 1 216 ? -16.203 18.875 9.547 1 95.25 216 GLU B CA 1
ATOM 4059 C C . GLU B 1 216 ? -14.789 19.422 9.664 1 95.25 216 GLU B C 1
ATOM 4061 O O . GLU B 1 216 ? -13.828 18.766 9.258 1 95.25 216 GLU B O 1
ATOM 4066 N N . ALA B 1 217 ? -14.711 20.625 10.172 1 97.38 217 ALA B N 1
ATOM 4067 C CA . ALA B 1 217 ? -13.391 21.219 10.391 1 97.38 217 ALA B CA 1
ATOM 4068 C C . ALA B 1 217 ? -12.586 20.406 11.398 1 97.38 217 ALA B C 1
ATOM 4070 O O . ALA B 1 217 ? -11.367 20.266 11.258 1 97.38 217 ALA B O 1
ATOM 4071 N N . ARG B 1 218 ? -13.258 19.938 12.438 1 97.25 218 ARG B N 1
ATOM 4072 C CA . ARG B 1 218 ? -12.609 19.094 13.438 1 97.25 218 ARG B CA 1
ATOM 4073 C C . ARG B 1 218 ? -12.109 17.781 12.812 1 97.25 218 ARG B C 1
ATOM 4075 O O . ARG B 1 218 ? -10.992 17.344 13.094 1 97.25 218 ARG B O 1
ATOM 4082 N N . TYR B 1 219 ? -12.969 17.281 11.984 1 96.94 219 TYR B N 1
ATOM 4083 C CA . TYR B 1 219 ? -12.625 16.062 11.25 1 96.94 219 TYR B CA 1
ATOM 4084 C C . TYR B 1 219 ? -11.406 16.281 10.367 1 96.94 219 TYR B C 1
ATOM 4086 O O . TYR B 1 219 ? -10.453 15.508 10.406 1 96.94 219 TYR B O 1
ATOM 4094 N N . ASP B 1 220 ? -11.336 17.344 9.672 1 97.94 220 ASP B N 1
ATOM 4095 C CA . ASP B 1 220 ? -10.219 17.688 8.797 1 97.94 220 ASP B CA 1
ATOM 4096 C C . ASP B 1 220 ? -8.938 17.891 9.602 1 97.94 220 ASP B C 1
ATOM 4098 O O . ASP B 1 220 ? -7.859 17.438 9.195 1 97.94 220 ASP B O 1
ATOM 4102 N N . ARG B 1 221 ? -9.102 18.547 10.664 1 98.56 221 ARG B N 1
ATOM 4103 C CA . ARG B 1 221 ? -7.938 18.797 11.508 1 98.56 221 ARG B CA 1
ATOM 4104 C C . ARG B 1 221 ? -7.387 17.5 12.078 1 98.56 221 ARG B C 1
ATOM 4106 O O . ARG B 1 221 ? -6.172 17.328 12.203 1 98.56 221 ARG B O 1
ATOM 4113 N N . LEU B 1 222 ? -8.258 16.562 12.438 1 98.5 222 LEU B N 1
ATOM 4114 C CA . LEU B 1 222 ? -7.805 15.273 12.938 1 98.5 222 LEU B CA 1
ATOM 4115 C C . LEU B 1 222 ? -7.035 14.516 11.867 1 98.5 222 LEU B C 1
ATOM 4117 O O . LEU B 1 222 ? -6.055 13.828 12.164 1 98.5 222 LEU B O 1
ATOM 4121 N N . VAL B 1 223 ? -7.465 14.609 10.633 1 98.62 223 VAL B N 1
ATOM 4122 C CA . VAL B 1 223 ? -6.738 14.016 9.516 1 98.62 223 VAL B CA 1
ATOM 4123 C C . VAL B 1 223 ? -5.312 14.562 9.477 1 98.62 223 VAL B C 1
ATOM 4125 O O . VAL B 1 223 ? -4.352 13.805 9.367 1 98.62 223 VAL B O 1
ATOM 4128 N N . GLU B 1 224 ? -5.188 15.836 9.586 1 98.75 224 GLU B N 1
ATOM 4129 C CA . GLU B 1 224 ? -3.883 16.484 9.555 1 98.75 224 GLU B CA 1
ATOM 4130 C C . GLU B 1 224 ? -3.021 16.078 10.742 1 98.75 224 GLU B C 1
ATOM 4132 O O . GLU B 1 224 ? -1.841 15.758 10.578 1 98.75 224 GLU B O 1
ATOM 4137 N N . LEU B 1 225 ? -3.643 16.062 11.906 1 98.69 225 LEU B N 1
ATOM 4138 C CA . LEU B 1 225 ? -2.916 15.688 13.117 1 98.69 225 LEU B CA 1
ATOM 4139 C C . LEU B 1 225 ? -2.479 14.234 13.055 1 98.69 225 LEU B C 1
ATOM 4141 O O . LEU B 1 225 ? -1.404 13.883 13.555 1 98.69 225 LEU B O 1
ATOM 4145 N N . ASN B 1 226 ? -3.336 13.406 12.5 1 98.62 226 ASN B N 1
ATOM 4146 C CA . ASN B 1 226 ? -2.957 12.008 12.32 1 98.62 226 ASN B CA 1
ATOM 4147 C C . ASN B 1 226 ? -1.703 11.875 11.461 1 98.62 226 ASN B C 1
ATOM 4149 O O . ASN B 1 226 ? -0.798 11.109 11.789 1 98.62 226 ASN B O 1
ATOM 4153 N N . VAL B 1 227 ? -1.641 12.641 10.398 1 98.75 227 VAL B N 1
ATOM 4154 C CA . VAL B 1 227 ? -0.465 12.641 9.531 1 98.75 227 VAL B CA 1
ATOM 4155 C C . VAL B 1 227 ? 0.758 13.102 10.32 1 98.75 227 VAL B C 1
ATOM 4157 O O . VAL B 1 227 ? 1.817 12.477 10.258 1 98.75 227 VAL B O 1
ATOM 4160 N N . ILE B 1 228 ? 0.643 14.125 11.078 1 98.5 228 ILE B N 1
ATOM 4161 C CA . ILE B 1 228 ? 1.742 14.703 11.836 1 98.5 228 ILE B CA 1
ATOM 4162 C C . ILE B 1 228 ? 2.279 13.672 12.828 1 98.5 228 ILE B C 1
ATOM 4164 O O . ILE B 1 228 ? 3.49 13.461 12.914 1 98.5 228 ILE B O 1
ATOM 4168 N N . GLU B 1 229 ? 1.395 13.031 13.547 1 98.06 229 GLU B N 1
ATOM 4169 C CA . GLU B 1 229 ? 1.811 12.055 14.547 1 98.06 229 GLU B CA 1
ATOM 4170 C C . GLU B 1 229 ? 2.479 10.844 13.891 1 98.06 229 GLU B C 1
ATOM 4172 O O . GLU B 1 229 ? 3.402 10.258 14.453 1 98.06 229 GLU B O 1
ATOM 4177 N N . GLN B 1 230 ? 1.963 10.445 12.734 1 98.31 230 GLN B N 1
ATOM 4178 C CA . GLN B 1 230 ? 2.605 9.336 12.031 1 98.31 230 GLN B CA 1
ATOM 4179 C C . GLN B 1 230 ? 3.994 9.727 11.539 1 98.31 230 GLN B C 1
ATOM 4181 O O . GLN B 1 230 ? 4.918 8.914 11.547 1 98.31 230 GLN B O 1
ATOM 4186 N N . CYS B 1 231 ? 4.16 10.977 11.078 1 98.25 231 CYS B N 1
ATOM 4187 C CA . CYS B 1 231 ? 5.488 11.469 10.727 1 98.25 231 CYS B CA 1
ATOM 4188 C C . CYS B 1 231 ? 6.438 11.359 11.914 1 98.25 231 CYS B C 1
ATOM 4190 O O . CYS B 1 231 ? 7.59 10.945 11.758 1 98.25 231 CYS B O 1
ATOM 4192 N N . ARG B 1 232 ? 5.98 11.695 13.031 1 96.94 232 ARG B N 1
ATOM 4193 C CA . ARG B 1 232 ? 6.785 11.586 14.242 1 96.94 232 ARG B CA 1
ATOM 4194 C C . ARG B 1 232 ? 7.211 10.141 14.492 1 96.94 232 ARG B C 1
ATOM 4196 O O . ARG B 1 232 ? 8.359 9.883 14.852 1 96.94 232 ARG B O 1
ATOM 4203 N N . ASN B 1 233 ? 6.266 9.25 14.328 1 96.88 233 ASN B N 1
ATOM 4204 C CA . ASN B 1 233 ? 6.562 7.828 14.508 1 96.88 233 ASN B CA 1
ATOM 4205 C C . ASN B 1 233 ? 7.629 7.352 13.523 1 96.88 233 ASN B C 1
ATOM 4207 O O . ASN B 1 233 ? 8.453 6.504 13.867 1 96.88 233 ASN B O 1
ATOM 4211 N N . VAL B 1 234 ? 7.566 7.887 12.328 1 97.75 234 VAL B N 1
ATOM 4212 C CA . VAL B 1 234 ? 8.562 7.543 11.312 1 97.75 234 VAL B CA 1
ATOM 4213 C C . VAL B 1 234 ? 9.938 8.055 11.75 1 97.75 234 VAL B C 1
ATOM 4215 O O . VAL B 1 234 ? 10.914 7.309 11.727 1 97.75 234 VAL B O 1
ATOM 4218 N N . ILE B 1 235 ? 10.008 9.25 12.18 1 96.12 235 ILE B N 1
ATOM 4219 C CA . ILE B 1 235 ? 11.258 9.914 12.523 1 96.12 235 ILE B CA 1
ATOM 4220 C C . ILE B 1 235 ? 11.883 9.227 13.734 1 96.12 235 ILE B C 1
ATOM 4222 O O . ILE B 1 235 ? 13.109 9.156 13.852 1 96.12 235 ILE B O 1
ATOM 4226 N N . LYS B 1 236 ? 11.086 8.586 14.578 1 93.56 236 LYS B N 1
ATOM 4227 C CA . LYS B 1 236 ? 11.531 7.926 15.805 1 93.56 236 LYS B CA 1
ATOM 4228 C C . LYS B 1 236 ? 12.328 6.66 15.5 1 93.56 236 LYS B C 1
ATOM 4230 O O . LYS B 1 236 ? 13.062 6.164 16.344 1 93.56 236 LYS B O 1
ATOM 4235 N N . THR B 1 237 ? 12.188 6.199 14.344 1 92.69 237 THR B N 1
ATOM 4236 C CA . THR B 1 237 ? 12.812 4.914 14.039 1 92.69 237 THR B CA 1
ATOM 4237 C C . THR B 1 237 ? 14.328 5.051 14.008 1 92.69 237 THR B C 1
ATOM 4239 O O . THR B 1 237 ? 14.859 6.07 13.57 1 92.69 237 THR B O 1
ATOM 4242 N N . ALA B 1 238 ? 15 3.984 14.375 1 91.56 238 ALA B N 1
ATOM 4243 C CA . ALA B 1 238 ? 16.469 3.963 14.391 1 91.56 238 ALA B CA 1
ATOM 4244 C C . ALA B 1 238 ? 17.031 4.156 12.984 1 91.56 238 ALA B C 1
ATOM 4246 O O . ALA B 1 238 ? 18.016 4.871 12.805 1 91.56 238 ALA B O 1
ATOM 4247 N N . ALA B 1 239 ? 16.406 3.564 12.062 1 93 239 ALA B N 1
ATOM 4248 C CA . ALA B 1 239 ? 16.891 3.625 10.688 1 93 239 ALA B CA 1
ATOM 4249 C C . ALA B 1 239 ? 16.953 5.066 10.188 1 93 239 ALA B C 1
ATOM 4251 O O . ALA B 1 239 ? 17.938 5.477 9.562 1 93 239 ALA B O 1
ATOM 4252 N N . ILE B 1 240 ? 15.945 5.836 10.492 1 94.69 240 ILE B N 1
ATOM 4253 C CA . ILE B 1 240 ? 15.859 7.211 10.008 1 94.69 240 ILE B CA 1
ATOM 4254 C C . ILE B 1 240 ? 16.875 8.078 10.758 1 94.69 240 ILE B C 1
ATOM 4256 O O . ILE B 1 240 ? 17.594 8.875 10.141 1 94.69 240 ILE B O 1
ATOM 4260 N N . GLN B 1 241 ? 16.922 7.961 12 1 93.12 241 GLN B N 1
ATOM 4261 C CA . GLN B 1 241 ? 17.828 8.781 12.805 1 93.12 241 GLN B CA 1
ATOM 4262 C C . GLN B 1 241 ? 19.281 8.539 12.422 1 93.12 241 GLN B C 1
ATOM 4264 O O . GLN B 1 241 ? 20.047 9.492 12.242 1 93.12 241 GLN B O 1
ATOM 4269 N N . GLN B 1 242 ? 19.641 7.285 12.242 1 93.19 242 GLN B N 1
ATOM 4270 C CA . GLN B 1 242 ? 21.016 6.938 11.898 1 93.19 242 GLN B CA 1
ATOM 4271 C C . GLN B 1 242 ? 21.359 7.402 10.484 1 93.19 242 GLN B C 1
ATOM 4273 O O . GLN B 1 242 ? 22.438 7.961 10.258 1 93.19 242 GLN B O 1
ATOM 4278 N N . SER B 1 243 ? 20.438 7.16 9.617 1 94 243 SER B N 1
ATOM 4279 C CA . SER B 1 243 ? 20.703 7.582 8.242 1 94 243 SER B CA 1
ATOM 4280 C C . SER B 1 243 ? 20.797 9.102 8.141 1 94 243 SER B C 1
ATOM 4282 O O . SER B 1 243 ? 21.672 9.625 7.449 1 94 243 SER B O 1
ATOM 4284 N N . TYR B 1 244 ? 19.906 9.797 8.812 1 92.38 244 TYR B N 1
ATOM 4285 C CA . TYR B 1 244 ? 19.906 11.258 8.758 1 92.38 244 TYR B CA 1
ATOM 4286 C C . TYR B 1 244 ? 21.188 11.82 9.367 1 92.38 244 TYR B C 1
ATOM 4288 O O . TYR B 1 244 ? 21.734 12.812 8.875 1 92.38 244 TYR B O 1
ATOM 4296 N N . ALA B 1 245 ? 21.625 11.258 10.391 1 90.56 245 ALA B N 1
ATOM 4297 C CA . ALA B 1 245 ? 22.859 11.695 11.031 1 90.56 245 ALA B CA 1
ATOM 4298 C C . ALA B 1 245 ? 24.062 11.555 10.086 1 90.56 245 ALA B C 1
ATOM 4300 O O . ALA B 1 245 ? 24.953 12.398 10.062 1 90.56 245 ALA B O 1
ATOM 4301 N N . LYS B 1 246 ? 23.984 10.531 9.344 1 90.62 246 LYS B N 1
ATOM 4302 C CA . LYS B 1 246 ? 25.109 10.203 8.477 1 90.62 246 LYS B CA 1
ATOM 4303 C C . LYS B 1 246 ? 25 10.922 7.137 1 90.62 246 LYS B C 1
ATOM 4305 O O . LYS B 1 246 ? 25.984 11.461 6.629 1 90.62 246 LYS B O 1
ATOM 4310 N N . ASN B 1 247 ? 23.781 10.977 6.582 1 91.12 247 ASN B N 1
ATOM 4311 C CA . ASN B 1 247 ? 23.625 11.352 5.18 1 91.12 247 ASN B CA 1
ATOM 4312 C C . ASN B 1 247 ? 22.828 12.641 5.023 1 91.12 247 ASN B C 1
ATOM 4314 O O . ASN B 1 247 ? 22.797 13.227 3.943 1 91.12 247 ASN B O 1
ATOM 4318 N N . LYS B 1 248 ? 22.125 13.062 6.102 1 91.56 248 LYS B N 1
ATOM 4319 C CA . LYS B 1 248 ? 21.234 14.219 6.109 1 91.56 248 LYS B CA 1
ATOM 4320 C C . LYS B 1 248 ? 19.969 13.945 5.301 1 91.56 248 LYS B C 1
ATOM 4322 O O . LYS B 1 248 ? 19.312 14.883 4.832 1 91.56 248 LYS B O 1
ATOM 4327 N N . PHE B 1 249 ? 19.859 12.703 5.039 1 93.19 249 PHE B N 1
ATOM 4328 C CA . PHE B 1 249 ? 18.609 12.203 4.508 1 93.19 249 PHE B CA 1
ATOM 4329 C C . PHE B 1 249 ? 18.266 10.844 5.109 1 93.19 249 PHE B C 1
ATOM 4331 O O . PHE B 1 249 ? 19.125 10.18 5.688 1 93.19 249 PHE B O 1
ATOM 4338 N N . PRO B 1 250 ? 16.969 10.445 5.039 1 96.75 250 PRO B N 1
ATOM 4339 C CA . PRO B 1 250 ? 15.82 11.039 4.359 1 96.75 250 PRO B CA 1
ATOM 4340 C C . PRO B 1 250 ? 15.188 12.18 5.156 1 96.75 250 PRO B C 1
ATOM 4342 O O . PRO B 1 250 ? 15.406 12.289 6.363 1 96.75 250 PRO B O 1
ATOM 4345 N N . ILE B 1 251 ? 14.383 13.008 4.41 1 97.12 251 ILE B N 1
ATOM 4346 C CA . ILE B 1 251 ? 13.516 14.016 5.008 1 97.12 251 ILE B CA 1
ATOM 4347 C C . ILE B 1 251 ? 12.078 13.516 5.02 1 97.12 251 ILE B C 1
ATOM 4349 O O . ILE B 1 251 ? 11.586 12.984 4.02 1 97.12 251 ILE B O 1
ATOM 4353 N N . VAL B 1 252 ? 11.445 13.656 6.18 1 97.94 252 VAL B N 1
ATOM 4354 C CA . VAL B 1 252 ? 10.07 13.203 6.32 1 97.94 252 VAL B CA 1
ATOM 4355 C C . VAL B 1 252 ? 9.109 14.359 6.055 1 97.94 252 VAL B C 1
ATOM 4357 O O . VAL B 1 252 ? 9.289 15.461 6.586 1 97.94 252 VAL B O 1
ATOM 4360 N N . HIS B 1 253 ? 8.094 14.094 5.207 1 97.88 253 HIS B N 1
ATOM 4361 C CA . HIS B 1 253 ? 7.074 15.07 4.836 1 97.88 253 HIS B CA 1
ATOM 4362 C C . HIS B 1 253 ? 5.68 14.578 5.219 1 97.88 253 HIS B C 1
ATOM 4364 O O . HIS B 1 253 ? 5.383 13.391 5.105 1 97.88 253 HIS B O 1
ATOM 4370 N N . GLY B 1 254 ? 4.867 15.516 5.691 1 98.56 254 GLY B N 1
ATOM 4371 C CA . GLY B 1 254 ? 3.449 15.266 5.906 1 98.56 254 GLY B CA 1
ATOM 4372 C C . GLY B 1 254 ? 2.562 16 4.918 1 98.56 254 GLY B C 1
ATOM 4373 O O . GLY B 1 254 ? 2.604 17.234 4.824 1 98.56 254 GLY B O 1
ATOM 4374 N N . TRP B 1 255 ? 1.79 15.219 4.152 1 98.38 255 TRP B N 1
ATOM 4375 C CA . TRP B 1 255 ? 0.911 15.797 3.143 1 98.38 255 TRP B CA 1
ATOM 4376 C C . TRP B 1 255 ? -0.525 15.32 3.334 1 98.38 255 TRP B C 1
ATOM 4378 O O . TRP B 1 255 ? -0.764 14.281 3.953 1 98.38 255 TRP B O 1
ATOM 4388 N N . VAL B 1 256 ? -1.46 16.141 2.889 1 98.44 256 VAL B N 1
ATOM 4389 C CA . VAL B 1 256 ? -2.865 15.742 2.857 1 98.44 256 VAL B CA 1
ATOM 4390 C C . VAL B 1 256 ? -3.445 16.016 1.47 1 98.44 256 VAL B C 1
ATOM 4392 O O . VAL B 1 256 ? -3.283 17.109 0.923 1 98.44 256 VAL B O 1
ATOM 4395 N N . PHE B 1 257 ? -4.07 15.008 0.94 1 97.44 257 PHE B N 1
ATOM 4396 C CA . PHE B 1 257 ? -4.703 15.117 -0.369 1 97.44 257 PHE B CA 1
ATOM 4397 C C . PHE B 1 257 ? -6.172 15.5 -0.233 1 97.44 257 PHE B C 1
ATOM 4399 O O . PHE B 1 257 ? -6.883 14.961 0.621 1 97.44 257 PHE B O 1
ATOM 4406 N N . GLY B 1 258 ? -6.578 16.422 -1.053 1 96.25 258 GLY B N 1
ATOM 4407 C CA . GLY B 1 258 ? -7.98 16.812 -1.097 1 96.25 258 GLY B CA 1
ATOM 4408 C C . GLY B 1 258 ? -8.711 16.281 -2.314 1 96.25 258 GLY B C 1
ATOM 4409 O O . GLY B 1 258 ? -8.359 16.609 -3.449 1 96.25 258 GLY B O 1
ATOM 4410 N N . PHE B 1 259 ? -9.773 15.555 -2.051 1 92.62 259 PHE B N 1
ATOM 4411 C CA . PHE B 1 259 ? -10.555 14.992 -3.15 1 92.62 259 PHE B CA 1
ATOM 4412 C C . PHE B 1 259 ? -11.312 16.094 -3.891 1 92.62 259 PHE B C 1
ATOM 4414 O O . PHE B 1 259 ? -11.609 15.953 -5.078 1 92.62 259 PHE B O 1
ATOM 4421 N N . ASN B 1 260 ? -11.586 17.156 -3.254 1 91.69 260 ASN B N 1
ATOM 4422 C CA . ASN B 1 260 ? -12.453 18.203 -3.801 1 91.69 260 ASN B CA 1
ATOM 4423 C C . ASN B 1 260 ? -11.75 19 -4.891 1 91.69 260 ASN B C 1
ATOM 4425 O O . ASN B 1 260 ? -12.391 19.5 -5.812 1 91.69 260 ASN B O 1
ATOM 4429 N N . ASP B 1 261 ? -10.453 19.109 -4.773 1 92.5 261 ASP B N 1
ATOM 4430 C CA . ASP B 1 261 ? -9.758 19.953 -5.738 1 92.5 261 ASP B CA 1
ATOM 4431 C C . ASP B 1 261 ? -8.555 19.219 -6.332 1 92.5 261 ASP B C 1
ATOM 4433 O O . ASP B 1 261 ? -7.91 19.734 -7.258 1 92.5 261 ASP B O 1
ATOM 4437 N N . GLY B 1 262 ? -8.219 18.062 -5.793 1 93.75 262 GLY B N 1
ATOM 4438 C CA . GLY B 1 262 ? -7.129 17.266 -6.328 1 93.75 262 GLY B CA 1
ATOM 4439 C C . GLY B 1 262 ? -5.758 17.781 -5.938 1 93.75 262 GLY B C 1
ATOM 4440 O O . GLY B 1 262 ? -4.754 17.422 -6.547 1 93.75 262 GLY B O 1
ATOM 4441 N N . LEU B 1 263 ? -5.734 18.625 -4.879 1 96 263 LEU B N 1
ATOM 4442 C CA . LEU B 1 263 ? -4.469 19.25 -4.523 1 96 263 LEU B CA 1
ATOM 4443 C C . LEU B 1 263 ? -3.861 18.609 -3.287 1 96 263 LEU B C 1
ATOM 4445 O O . LEU B 1 263 ? -4.586 18.156 -2.398 1 96 263 LEU B O 1
ATOM 4449 N N . LEU B 1 264 ? -2.553 18.594 -3.268 1 96.88 264 LEU B N 1
ATOM 4450 C CA . LEU B 1 264 ? -1.778 18.203 -2.092 1 96.88 264 LEU B CA 1
ATOM 4451 C C . LEU B 1 264 ? -1.485 19.422 -1.212 1 96.88 264 LEU B C 1
ATOM 4453 O O . LEU B 1 264 ? -1.084 20.469 -1.712 1 96.88 264 LEU B O 1
ATOM 4457 N N . LYS B 1 265 ? -1.749 19.266 -0.007 1 97.25 265 LYS B N 1
ATOM 4458 C CA . LYS B 1 265 ? -1.383 20.281 0.99 1 97.25 265 LYS B CA 1
ATOM 4459 C C . LYS B 1 265 ? -0.164 19.828 1.794 1 97.25 265 LYS B C 1
ATOM 4461 O O . LYS B 1 265 ? -0.168 18.75 2.393 1 97.25 265 LYS B O 1
ATOM 4466 N N . ASP B 1 266 ? 0.829 20.625 1.744 1 97.56 266 ASP B N 1
ATOM 4467 C CA . ASP B 1 266 ? 2.012 20.375 2.564 1 97.56 266 ASP B CA 1
ATOM 4468 C C . ASP B 1 266 ? 1.802 20.875 3.992 1 97.56 266 ASP B C 1
ATOM 4470 O O . ASP B 1 266 ? 1.548 22.062 4.211 1 97.56 266 ASP B O 1
ATOM 4474 N N . LEU B 1 267 ? 1.896 20 4.973 1 97.81 267 LEU B N 1
ATOM 4475 C CA . LEU B 1 267 ? 1.705 20.391 6.367 1 97.81 267 LEU B CA 1
ATOM 4476 C C . LEU B 1 267 ? 2.973 21.016 6.934 1 97.81 267 LEU B C 1
ATOM 4478 O O . LEU B 1 267 ? 2.992 21.453 8.086 1 97.81 267 LEU B O 1
ATOM 4482 N N . LYS B 1 268 ? 4.012 21.062 6.137 1 95.81 268 LYS B N 1
ATOM 4483 C CA . LYS B 1 268 ? 5.27 21.734 6.453 1 95.81 268 LYS B CA 1
ATOM 4484 C C . LYS B 1 268 ? 5.887 21.172 7.73 1 95.81 268 LYS B C 1
ATOM 4486 O O . LYS B 1 268 ? 6.234 21.922 8.641 1 95.81 268 LYS B O 1
ATOM 4491 N N . ILE B 1 269 ? 5.973 19.875 7.73 1 94.75 269 ILE B N 1
ATOM 4492 C CA . ILE B 1 269 ? 6.648 19.188 8.828 1 94.75 269 ILE B CA 1
ATOM 4493 C C . ILE B 1 269 ? 8.109 19.641 8.898 1 94.75 269 ILE B C 1
ATOM 4495 O O . ILE B 1 269 ? 8.805 19.672 7.875 1 94.75 269 ILE B O 1
ATOM 4499 N N . ASP B 1 270 ? 8.539 20.078 10.031 1 93.56 270 ASP B N 1
ATOM 4500 C CA . ASP B 1 270 ? 9.945 20.375 10.266 1 93.56 270 ASP B CA 1
ATOM 4501 C C . ASP B 1 270 ? 10.688 19.141 10.805 1 93.56 270 ASP B C 1
ATOM 4503 O O . ASP B 1 270 ? 10.719 18.922 12.016 1 93.56 270 ASP B O 1
ATOM 4507 N N . HIS B 1 271 ? 11.305 18.469 9.93 1 91.56 271 HIS B N 1
ATOM 4508 C CA . HIS B 1 271 ? 11.969 17.203 10.273 1 91.56 271 HIS B CA 1
ATOM 4509 C C . HIS B 1 271 ? 13.023 17.422 11.359 1 91.56 271 HIS B C 1
ATOM 4511 O O . HIS B 1 271 ? 13.07 16.672 12.336 1 91.56 271 HIS B O 1
ATOM 4517 N N . GLU B 1 272 ? 13.844 18.391 11.156 1 90.44 272 GLU B N 1
ATOM 4518 C CA . GLU B 1 272 ? 14.945 18.625 12.086 1 90.44 272 GLU B CA 1
ATOM 4519 C C . GLU B 1 272 ? 14.43 18.984 13.477 1 90.44 272 GLU B C 1
ATOM 4521 O O . GLU B 1 272 ? 14.945 18.484 14.477 1 90.44 272 GLU B O 1
ATOM 4526 N N . ALA B 1 273 ? 13.438 19.797 13.516 1 92.06 273 ALA B N 1
ATOM 4527 C CA . ALA B 1 273 ? 12.875 20.188 14.805 1 92.06 273 ALA B CA 1
ATOM 4528 C C . ALA B 1 273 ? 12.227 19 15.508 1 92.06 273 ALA B C 1
ATOM 4530 O O . ALA B 1 273 ? 12.383 18.828 16.719 1 92.06 273 ALA B O 1
ATOM 4531 N N . MET B 1 274 ? 11.531 18.25 14.758 1 92.81 274 MET B N 1
ATOM 4532 C CA . MET B 1 274 ? 10.875 17.078 15.328 1 92.81 274 MET B CA 1
ATOM 4533 C C . MET B 1 274 ? 11.898 16.062 15.828 1 92.81 274 MET B C 1
ATOM 4535 O O . MET B 1 274 ? 11.711 15.461 16.891 1 92.81 274 MET B O 1
ATOM 4539 N N . LEU B 1 275 ? 12.898 15.898 15.078 1 90.31 275 LEU B N 1
ATOM 4540 C CA . LEU B 1 275 ? 13.969 14.984 15.461 1 90.31 275 LEU B CA 1
ATOM 4541 C C . LEU B 1 275 ? 14.625 15.438 16.766 1 90.31 275 LEU B C 1
ATOM 4543 O O . LEU B 1 275 ? 14.875 14.617 17.656 1 90.31 275 LEU B O 1
ATOM 4547 N N . HIS B 1 276 ? 14.883 16.719 16.859 1 90 276 HIS B N 1
ATOM 4548 C CA . HIS B 1 276 ? 15.484 17.266 18.062 1 90 276 HIS B CA 1
ATOM 4549 C C . HIS B 1 276 ? 14.602 17.016 19.281 1 90 276 HIS B C 1
ATOM 4551 O O . HIS B 1 276 ? 15.109 16.672 20.359 1 90 276 HIS B O 1
ATOM 4557 N N . ASP B 1 277 ? 13.352 17.109 19.094 1 89.56 277 ASP B N 1
ATOM 4558 C CA . ASP B 1 277 ? 12.406 16.875 20.188 1 89.56 277 ASP B CA 1
ATOM 4559 C C . ASP B 1 277 ? 12.422 15.414 20.625 1 89.56 277 ASP B C 1
ATOM 4561 O O . ASP B 1 277 ? 12.328 15.117 21.812 1 89.56 277 ASP B O 1
ATOM 4565 N N . ILE B 1 278 ? 12.547 14.594 19.703 1 86.62 278 ILE B N 1
ATOM 4566 C CA . ILE B 1 278 ? 12.547 13.156 19.953 1 86.62 278 ILE B CA 1
ATOM 4567 C C . ILE B 1 278 ? 13.836 12.758 20.672 1 86.62 278 ILE B C 1
ATOM 4569 O O . ILE B 1 278 ? 13.828 11.922 21.578 1 86.62 278 ILE B O 1
ATOM 4573 N N . GLN B 1 279 ? 14.875 13.359 20.281 1 85.69 279 GLN B N 1
ATOM 4574 C CA . GLN B 1 279 ? 16.203 12.977 20.766 1 85.69 279 GLN B CA 1
ATOM 4575 C C . GLN B 1 279 ? 16.406 13.438 22.203 1 85.69 279 GLN B C 1
ATOM 4577 O O . GLN B 1 279 ? 17.344 12.992 22.875 1 85.69 279 GLN B O 1
ATOM 4582 N N . LYS B 1 280 ? 15.555 14.227 22.672 1 83.62 280 LYS B N 1
ATOM 4583 C CA . LYS B 1 280 ? 15.578 14.578 24.094 1 83.62 280 LYS B CA 1
ATOM 4584 C C . LYS B 1 280 ? 15.391 13.344 24.969 1 83.62 280 LYS B C 1
ATOM 4586 O O . LYS B 1 280 ? 15.945 13.273 26.062 1 83.62 280 LYS B O 1
ATOM 4591 N N . ILE B 1 281 ? 14.719 12.359 24.469 1 77.81 281 ILE B N 1
ATOM 4592 C CA . ILE B 1 281 ? 14.398 11.164 25.234 1 77.81 281 ILE B CA 1
ATOM 4593 C C . ILE B 1 281 ? 15.094 9.953 24.625 1 77.81 281 ILE B C 1
ATOM 4595 O O . ILE B 1 281 ? 15.531 9.047 25.328 1 77.81 281 ILE B O 1
ATOM 4599 N N . TYR B 1 282 ? 15.211 9.961 23.359 1 72.19 282 TYR B N 1
ATOM 4600 C CA . TYR B 1 282 ? 15.648 8.781 22.609 1 72.19 282 TYR B CA 1
ATOM 4601 C C . TYR B 1 282 ? 16.672 9.156 21.547 1 72.19 282 TYR B C 1
ATOM 4603 O O . TYR B 1 282 ? 16.312 9.508 20.422 1 72.19 282 TYR B O 1
ATOM 4611 N N . HIS B 1 283 ? 17.922 9.266 21.906 1 72.5 283 HIS B N 1
ATOM 4612 C CA . HIS B 1 283 ? 19.016 9.641 21.016 1 72.5 283 HIS B CA 1
ATOM 4613 C C . HIS B 1 283 ? 19.828 8.422 20.609 1 72.5 283 HIS B C 1
ATOM 4615 O O . HIS B 1 283 ? 20.375 7.723 21.469 1 72.5 283 HIS B O 1
ATOM 4621 N N . LEU B 1 284 ? 19.734 7.992 19.406 1 67.19 284 LEU B N 1
ATOM 4622 C CA . LEU B 1 284 ? 20.516 6.863 18.906 1 67.19 284 LEU B CA 1
ATOM 4623 C C . LEU B 1 284 ? 21.641 7.344 18 1 67.19 284 LEU B C 1
ATOM 4625 O O . LEU B 1 284 ? 21.547 7.203 16.766 1 67.19 284 LEU B O 1
ATOM 4629 N N . PRO B 1 285 ? 22.594 8.195 18.484 1 58.78 285 PRO B N 1
ATOM 4630 C CA . PRO B 1 285 ? 23.625 8.656 17.562 1 58.78 285 PRO B CA 1
ATOM 4631 C C . PRO B 1 285 ? 24.469 7.512 17 1 58.78 285 PRO B C 1
ATOM 4633 O O . PRO B 1 285 ? 24.953 7.594 15.867 1 58.78 285 PRO B O 1
ATOM 4636 N N . ASP B 1 286 ? 25.172 6.672 17.844 1 54.84 286 ASP B N 1
ATOM 4637 C CA . ASP B 1 286 ? 26.406 5.949 17.547 1 54.84 286 ASP B CA 1
ATOM 4638 C C . ASP B 1 286 ? 26.141 4.742 16.641 1 54.84 286 ASP B C 1
ATOM 4640 O O . ASP B 1 286 ? 25.375 3.852 17.016 1 54.84 286 ASP B O 1
ATOM 4644 N N . ALA B 1 287 ? 25.703 4.824 15.508 1 40.81 287 ALA B N 1
ATOM 4645 C CA . ALA B 1 287 ? 26.234 3.691 14.75 1 40.81 287 ALA B CA 1
ATOM 4646 C C . ALA B 1 287 ? 27.719 3.877 14.445 1 40.81 287 ALA B C 1
ATOM 4648 O O . ALA B 1 287 ? 28.188 5.004 14.312 1 40.81 287 ALA B O 1
#

Foldseek 3Di:
DPCDDDDDDDDDDDDDDDDDDDDDDDDDPPPDCPDDPPPPPPPPPPPPPDPPPPPPPPPPPPCVPDDPVRVVVVVVVVVVVVVVVVVVVVVSQCVVPVCRVVVVVVDAQAQEEEQEAPDPLCPPCVLVVPDPRHYHYHHYQLRADDLPDVVVVVSLLCCCVPNNHQEYEREYEQPRPLLVVLVDPDDPDPCVVVSVLLVVLCVVCVVVLVVDPDPSVSSVVSSQSNQLVRLLSSLLDPSQLASCLVPVDRDYWYWYAYPVPRDIDTPPDDSVVSNVVNCVPPPDHDD/DDPPPCPDDDDDDDDDPPDDDDPDDDDDDDDDCPDDPPPPPPPPPPPPPPPPPPPPPPPPPPCVPDDPVRVVVVVVVVVVVVVVVVVVVVVVQCVVPVCRVVVVVVDAQAQEEEQEAPDPLCPPCVLVVPDPRHYHYHHYQLRADDLPDVVVVVSLLCCCVPNNHQEYEREYEQPRPLLVVLVDPDDPDPCVVVSVLLVVLCVVCVVVLVVDPDPSVSSVVSSQSNQLVRLLSSLLDPSQLASCLVPVDRDYWYWYAYPVPRDIDTPPDDSVVSNVVSCVPPPDHDD

Sequence (574 aa):
MFKTNPVPRSLLSTARILSRTSSSSPSTTTSPFLSCIPHVVHRQQTLSFSKVTTKRIVDQPDWRKMEKQDMEKYLKQTHDRVFEHNKRWAEEKKKQDPNFFVSLSAGQTPEYLWIGCSDSRIPAEQITGLEPGEAFIHRNIANLVNNIDLNVMSVINYAVRHLQVKHIVVCGHYGCGGVKAAMTPKDLGLLNPWLRNIRDVYRFHEAELDAIKDEEARYDRLVELNVIEQCRNVIKTAAIQQSYAKNKFPIVHGWVFGFNDGLLKDLKIDHEAMLHDIQKIYHLPDAMFKTNPVPRSLLSTARILSRTSSSSPSTTTSPFLSCIPHVVHRQQTLSFSKVTTKRIVDQPDWRKMEKQDMEKYLKQTHDRVFEHNKRWAEEKKKQDPNFFVSLSAGQTPEYLWIGCSDSRIPAEQITGLEPGEAFIHRNIANLVNNIDLNVMSVINYAVRHLQVKHIVVCGHYGCGGVKAAMTPKDLGLLNPWLRNIRDVYRFHEAELDAIKDEEARYDRLVELNVIEQCRNVIKTAAIQQSYAKNKFPIVHGWVFGFNDGLLKDLKIDHEAMLHDIQKIYHLPDA

Organism: Colletotrichum orbiculare (strain 104-T / ATCC 96160 / CBS 514.97 / LARS 414 / MAFF 240422) (NCBI:txid1213857)

Solvent-accessible surface area (backbone atoms only — not comparable to full-atom values): 33258 Å² total; per-residue (Å²): 131,89,68,88,68,92,74,90,79,87,83,90,83,86,90,79,87,78,83,86,77,87,76,84,73,83,82,75,84,70,82,73,87,73,79,80,75,76,77,76,77,74,74,76,75,76,73,75,70,74,79,69,73,74,72,69,80,73,76,58,72,67,63,90,72,48,53,70,70,53,46,55,52,48,53,52,49,60,53,50,49,29,55,55,40,13,53,50,47,28,51,49,46,40,70,75,33,76,55,49,31,58,56,54,55,74,56,72,68,24,44,28,35,39,32,21,39,21,56,26,67,61,50,64,47,69,51,38,62,50,53,75,25,35,39,30,39,34,26,29,69,61,33,68,52,59,92,83,39,61,65,61,48,38,42,51,44,44,39,47,74,72,44,55,24,48,33,35,36,29,32,36,40,58,88,41,62,50,60,52,51,43,73,42,97,65,90,60,65,81,39,43,73,64,34,44,61,55,41,48,49,46,63,78,41,38,72,67,46,67,68,41,80,50,65,66,60,30,51,47,48,49,43,53,50,48,24,50,54,26,45,50,47,54,56,67,34,66,62,43,44,40,37,26,74,74,69,73,28,47,47,53,38,27,33,35,35,33,45,72,66,51,40,75,42,74,69,72,54,53,49,68,62,53,46,56,61,47,38,74,81,58,68,69,76,86,121,140,82,86,76,72,78,71,84,77,77,87,79,86,87,80,78,77,71,78,74,81,79,78,77,76,83,84,79,84,76,82,77,83,72,76,77,76,74,78,76,76,75,75,76,73,75,74,76,70,74,78,71,71,75,70,70,81,72,77,58,72,66,63,92,72,49,51,71,71,53,45,54,51,47,52,51,48,59,52,50,49,28,54,54,38,14,54,50,47,27,52,50,46,42,69,74,32,76,55,50,31,58,56,54,56,74,54,72,67,23,44,29,35,41,33,21,40,20,55,25,68,60,52,63,46,68,50,39,63,50,54,73,26,35,39,29,38,34,26,31,67,61,32,69,50,59,92,83,39,62,64,60,49,38,41,51,45,44,38,48,74,69,44,54,25,46,32,34,35,30,32,36,41,60,86,41,63,50,58,52,53,42,73,43,97,64,89,58,66,82,40,42,72,64,33,43,60,54,41,47,47,45,62,76,40,37,72,67,44,66,69,41,81,51,63,66,59,30,51,46,48,48,44,52,49,47,24,50,54,26,45,50,47,53,55,69,34,66,62,43,44,39,36,25,73,74,69,71,28,48,47,52,40,27,33,35,36,34,45,73,65,50,41,73,42,75,69,69,55,54,47,70,63,53,47,55,61,46,38,74,80,58,66,68,74,86,120

pLDDT: mean 77.14, std 29.55, range [14.96, 98.75]

Nearest PDB structures (foldseek):
  4o1k-assembly1_A  TM=9.676E-01  e=1.329E-32  Sordaria macrospora
  7cxy-assembly1_B  TM=9.638E-01  e=2.004E-30  Aspergillus fumigatus Af293
  7cxx-assembly1_A  TM=9.465E-01  e=8.182E-31  Aspergillus fumigatus Af293
  7cxx-assembly1_B  TM=9.454E-01  e=8.914E-30  Aspergillus fumigatus Af293
  5bq1-assembly1_A  TM=9.709E-01  e=6.460E-24  Pseudomonas aeruginosa

Radius of gyration: 30.54 Å; Cα contacts (8 Å, |Δi|>4): 761; chains: 2; bounding box: 125×58×82 Å

InterPro domains:
  IPR001765 Carbonic anhydrase [PF00484] (112-263)
  IPR001765 Carbonic anhydrase [PTHR11002] (59-273)
  IPR001765 Carbonic anhydrase [SM00947] (105-268)
  IPR015892 Carbonic anhydrase, prokaryotic-like, conserved site [PS00704] (117-124)
  IPR036874 Carbonic anhydrase superfamily [G3DSA:3.40.1050.10] (63-286)
  IPR036874 Carbonic anhydrase superfamily [SSF53056] (75-277)

Secondary structure (DSSP, 8-state):
--------------------------------------------------------TT----GGG--HHHHHHHHHHHHHHHHHHHHHHHHHHHHH-TTHHHHHHT----SEEEEEE--TT--HHHHHTPPTTSEEEEEEGGG---TT-HHHHHHHHIIIIIS--SEEEEEEETT-HHHHHHHS-S--TTHHHHHHHHHHHHHHTHHHHHT--SHHHHHHHHHHHHHHHHHHHHHTSHHHHHHHHHHS-PEEEEEEE-TTT--EEE----HHHHHHHHHTT------/--------------------------------------------------------TT----GGG--HHHHHHHHHHHHHHHHHHHHHHHHHHHHH-TTHHHHHHT----SEEEEEE--TT--HHHHHTPPTTSEEEEEEGGG---TT-HHHHHHHHIIIIIS--SEEEEEEETT-HHHHHHHS-S--TTHHHHHHHHHHHHHHTHHHHHT--SHHHHHHHHHHHHHHHHHHHHHTSHHHHHHHHHHS-PEEEEEEE-TTT--EEE----HHHHHHHHHTT------